Protein AF-C3YHT9-F1 (afdb_monomer)

Radius of gyration: 30.02 Å; Cα contacts (8 Å, |Δi|>4): 1165; chains: 1; bounding box: 89×62×83 Å

Foldseek 3Di:
DDLVQLLVCLLQQVLPSVLVCLQVVNDQCDADPVRDGSLRNPPNHDPLSNLLSVVRVVLVVLVVVLCVVFNFAFDFEFEEEEAWAAPLCSVLLVVLQQQDDDVSLVVLLVCLVVVVPDDDAFAQFKAWDWDQGVLAGTYTYIYGGRDLLNQLVVLLVLLAARYEYEYGGELPDDLVVRLVGSLLRLLQSLQSHLRSNGAHHYAYEHEPLVPQPDPVSNVVSLVSQLVSLVVCVVPPSHHYDNHYQYDYSSRSPDPSNSVVSNVNRVSNVVSSVVDDGHRPLLVQVLVVLVVLCVVPQQAQKDWLVRVVVSSCVSVVHDPPCSSSVVSSLVVVCSVVCWPWQDDVPITMIRSDPNCCRCLPNSQARPDPPRPANHFDADPQRKGWLVRQCVRRVRRYDSVVSVVVCVSVLQWDDPDPTIIHGLSRFDDDDDPVVQDAQAPLKAKWKKKKFFPDSSFAFRSNQVSSLLSCLQPPPVPQWDHWDGHNFKIWIDSPFKIWMWGADPSRGMIMIMIMGNNNDLVRSVVVVVVSVVSNSVSSCVSRVSHDIFMWFFDRVCVSVVPPDTDTHHPVQLLVCQQQLHFDQDPVPRHTHQSVSRDSQLLSHPALSVLCSVCVVVQLVQQQPCPQLLVQCVVVVLDDPVLSVVLVPDPHSSRSSVSNNVSQSSSHRVSSVSSLVSCVVVPVPSNVSSDDPPPDVVVVVVVVVPDDDDDDPDPPDPDD

Secondary structure (DSSP, 8-state):
--HHHHHHHHHTT-HHHHHHHHHTT--TT---TTS--GGG--SS--HHHHHHHHHHHHHHHHHHHHHHHH-EE----EEEEEB-STTSSHHHHHHHHH--SHHHHHHHHHTHHHHTTPPP-PPPSEEEEEEEPTTS-EEEEEEE--SGGGHHHHHHHHS-SSEEEEEEEETTS-HHHHHHHHHHHHHHHHHH---TTS--EEEEEEE-GGG--SHHHHHHHHHHHHHHHHHHHT-TTSEEEEEEEEE-TT-TT-HHHHHHHHHHHHHHHHHHHHSPPEEHHHHHHHHHHHHHHHH-SS--EEEHHHHHHHHHHHHT--TT-HHHHHHHHHHHHHTTSSEEE--SS--EEES-HHIIIIIIHHHHS--TT-SS------TTSEEEHHHHHHHHTTTS-HHHHHHHHHHTTS-EESSSSEEE-GGG--PPPPGGGG----TT-EEEEEEEEESSTT----TTHHHHHHHHHHHS-TTTSEEEEEETTEEEEE-SSEEEEEEE-TTSSEEEEEEEESS--HHHHHHHHHHHHHHHHHHHHHH-TT--EEEEEEPHHHHHTT-SS--EEEHHHHHHHHHHTPPEE-TTT--EE-GGGT-S-GGGSSSHHHHHHHTHHHHHHH-S--HHHHHHHHHTTSS-HHHHHHHHT-SSHHHHHHHHHHHHHHH-HHHHHHHHHHHHHH-HHHHHHT------TTHHHHHHTS--S-SSSSSSS---

Nearest PDB structures (foldseek):
  6k9f-assembly1_B  TM=9.352E-01  e=2.502E-02  Homo sapiens
  2nsn-assembly1_A-2  TM=8.988E-01  e=2.167E-02  Homo sapiens
  4ikm-assembly1_A  TM=3.933E-01  e=1.705E-02  Escherichia coli K-12
  4irl-assembly3_C  TM=4.223E-01  e=5.136E-02  Escherichia coli K-12
  2z0f-assembly1_A  TM=1.754E-01  e=4.666E-02  Thermus thermophilus HB8

Structure (mmCIF, N/CA/C/O backbone):
data_AF-C3YHT9-F1
#
_entry.id   AF-C3YHT9-F1
#
loop_
_atom_site.group_PDB
_atom_site.id
_atom_site.type_symbol
_atom_site.label_atom_id
_atom_site.label_alt_id
_atom_site.label_comp_id
_atom_site.label_asym_id
_atom_site.label_entity_id
_atom_site.label_seq_id
_atom_site.pdbx_PDB_ins_code
_atom_site.Cartn_x
_atom_site.Cartn_y
_atom_site.Cartn_z
_atom_site.occupancy
_atom_site.B_iso_or_equiv
_atom_site.auth_seq_id
_atom_site.auth_comp_id
_atom_site.auth_asym_id
_atom_site.auth_atom_id
_atom_site.pdbx_PDB_model_num
ATOM 1 N N . MET A 1 1 ? 0.127 -29.033 -1.236 1.00 73.44 1 MET A N 1
ATOM 2 C CA . MET A 1 1 ? 1.497 -28.808 -1.730 1.00 73.44 1 MET A CA 1
ATOM 3 C C . MET A 1 1 ? 2.397 -29.495 -0.733 1.00 73.44 1 MET A C 1
ATOM 5 O O . MET A 1 1 ? 2.126 -29.337 0.450 1.00 73.44 1 MET A O 1
ATOM 9 N N . ASP A 1 2 ? 3.330 -30.322 -1.187 1.00 82.69 2 ASP A N 1
ATOM 10 C CA . ASP A 1 2 ? 4.308 -30.936 -0.289 1.00 82.69 2 ASP A CA 1
ATOM 11 C C . ASP A 1 2 ? 5.548 -30.038 -0.129 1.00 82.69 2 ASP A C 1
ATOM 13 O O . ASP A 1 2 ? 5.710 -29.034 -0.831 1.00 82.69 2 ASP A O 1
ATOM 17 N N . ASP A 1 3 ? 6.404 -30.389 0.829 1.00 83.75 3 ASP A N 1
ATOM 18 C CA . ASP A 1 3 ? 7.632 -29.656 1.147 1.00 83.75 3 ASP A CA 1
ATOM 19 C C . ASP A 1 3 ? 8.587 -29.560 -0.055 1.00 83.75 3 ASP A C 1
ATOM 21 O O . ASP A 1 3 ? 9.248 -28.539 -0.259 1.00 83.75 3 ASP A O 1
ATOM 25 N N . TRP A 1 4 ? 8.635 -30.601 -0.892 1.00 83.25 4 TRP A N 1
ATOM 26 C CA . TRP A 1 4 ? 9.503 -30.660 -2.069 1.00 83.25 4 TRP A CA 1
ATOM 27 C C . TRP A 1 4 ? 9.063 -29.694 -3.169 1.00 83.25 4 TRP A C 1
ATOM 29 O O . TRP A 1 4 ? 9.900 -29.003 -3.757 1.00 83.25 4 TRP A O 1
ATOM 39 N N . ASP A 1 5 ? 7.762 -29.622 -3.442 1.00 85.88 5 ASP A N 1
ATOM 40 C CA . ASP A 1 5 ? 7.173 -28.675 -4.384 1.00 85.88 5 ASP A CA 1
ATOM 41 C C . ASP A 1 5 ? 7.386 -27.226 -3.928 1.00 85.88 5 ASP A C 1
ATOM 43 O O . ASP A 1 5 ? 7.674 -26.356 -4.755 1.00 85.88 5 ASP A O 1
ATOM 47 N N . PHE A 1 6 ? 7.291 -26.966 -2.620 1.00 86.56 6 PHE A N 1
ATOM 48 C CA . PHE A 1 6 ? 7.543 -25.647 -2.037 1.00 86.56 6 PHE A CA 1
ATOM 49 C C . PHE A 1 6 ? 9.014 -25.225 -2.168 1.00 86.56 6 PHE A C 1
ATOM 51 O O . PHE A 1 6 ? 9.304 -24.127 -2.646 1.00 86.56 6 PHE A O 1
ATOM 58 N N . LEU A 1 7 ? 9.952 -26.115 -1.829 1.00 84.50 7 LEU A N 1
ATOM 59 C CA . LEU A 1 7 ? 11.391 -25.870 -1.981 1.00 84.50 7 LEU A CA 1
ATOM 60 C C . LEU A 1 7 ? 11.784 -25.633 -3.446 1.00 84.50 7 LEU A C 1
ATOM 62 O O . LEU A 1 7 ? 12.588 -24.747 -3.745 1.00 84.50 7 LEU A O 1
ATOM 66 N N . ARG A 1 8 ? 11.192 -26.393 -4.376 1.00 83.81 8 ARG A N 1
ATOM 67 C CA . ARG A 1 8 ? 11.400 -26.197 -5.816 1.00 83.81 8 ARG A CA 1
ATOM 68 C C . ARG A 1 8 ? 10.873 -24.840 -6.275 1.00 83.81 8 ARG A C 1
ATOM 70 O O . ARG A 1 8 ? 11.579 -24.123 -6.971 1.00 83.81 8 ARG A O 1
ATOM 77 N N . ALA A 1 9 ? 9.671 -24.464 -5.841 1.00 83.50 9 ALA A N 1
ATOM 78 C CA . ALA A 1 9 ? 9.088 -23.164 -6.151 1.00 83.50 9 ALA A CA 1
ATOM 79 C C . ALA A 1 9 ? 9.943 -21.991 -5.654 1.00 83.50 9 ALA A C 1
ATOM 81 O O . ALA A 1 9 ? 10.114 -21.014 -6.382 1.00 83.50 9 ALA A O 1
ATOM 82 N N . ALA A 1 10 ? 10.507 -22.103 -4.447 1.00 81.88 10 ALA A N 1
ATOM 83 C CA . ALA A 1 10 ? 11.433 -21.114 -3.909 1.00 81.88 10 ALA A CA 1
ATOM 84 C C . ALA A 1 10 ? 12.683 -20.980 -4.790 1.00 81.88 10 ALA A C 1
ATOM 86 O O . ALA A 1 10 ? 13.033 -19.869 -5.183 1.00 81.88 10 ALA A O 1
ATOM 87 N N . ARG A 1 11 ? 13.296 -22.110 -5.174 1.00 76.88 11 ARG A N 1
ATOM 88 C CA . ARG A 1 11 ? 14.481 -22.145 -6.048 1.00 76.88 11 ARG A CA 1
ATOM 89 C C . ARG A 1 11 ? 14.203 -21.571 -7.443 1.00 76.88 11 ARG A C 1
ATOM 91 O O . ARG A 1 11 ? 15.047 -20.868 -7.987 1.00 76.88 11 ARG A O 1
ATOM 98 N N . ASP A 1 12 ? 13.027 -21.845 -8.000 1.00 73.94 12 ASP A N 1
ATOM 99 C CA . ASP A 1 12 ? 12.631 -21.393 -9.339 1.00 73.94 12 ASP A CA 1
ATOM 100 C C . ASP A 1 12 ? 12.168 -19.923 -9.373 1.00 73.94 12 ASP A C 1
ATOM 102 O O . ASP A 1 12 ? 11.894 -19.391 -10.451 1.00 73.94 12 ASP A O 1
ATOM 106 N N . GLY A 1 13 ? 12.044 -19.261 -8.214 1.00 72.56 13 GLY A N 1
ATOM 107 C CA . GLY A 1 13 ? 11.495 -17.908 -8.121 1.00 72.56 13 GLY A CA 1
ATOM 108 C C . GLY A 1 13 ? 9.987 -17.828 -8.382 1.00 72.56 13 GLY A C 1
ATOM 109 O O . GLY A 1 13 ? 9.480 -16.754 -8.696 1.00 72.56 13 GLY A O 1
ATOM 110 N N . ASP A 1 14 ? 9.246 -18.927 -8.227 1.00 77.81 14 ASP A N 1
ATOM 111 C CA . ASP A 1 14 ? 7.7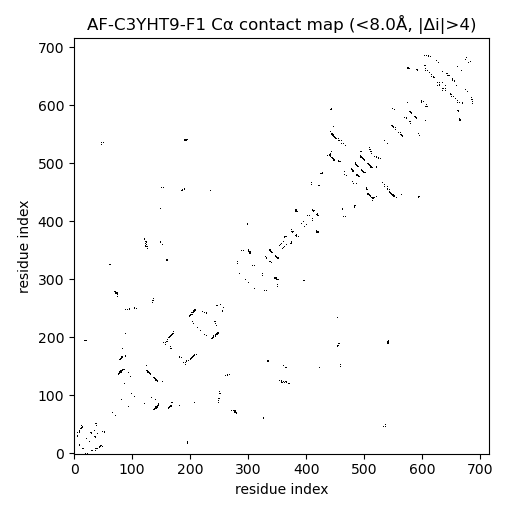90 -18.968 -8.412 1.00 77.81 14 ASP A CA 1
ATOM 112 C C . ASP A 1 14 ? 7.079 -18.455 -7.148 1.00 77.81 14 ASP A C 1
ATOM 114 O O . ASP A 1 14 ? 6.632 -19.231 -6.295 1.00 77.81 14 ASP A O 1
ATOM 118 N N . VAL A 1 15 ? 6.980 -17.123 -7.026 1.00 79.25 15 VAL A N 1
ATOM 119 C CA . VAL A 1 15 ? 6.375 -16.433 -5.866 1.00 79.25 15 VAL A CA 1
ATOM 120 C C . VAL A 1 15 ? 4.971 -16.949 -5.544 1.00 79.25 15 VAL A C 1
ATOM 122 O O . VAL A 1 15 ? 4.580 -17.033 -4.382 1.00 79.25 15 VAL A O 1
ATOM 125 N N . GLU A 1 16 ? 4.207 -17.357 -6.558 1.00 78.38 16 GLU A N 1
ATOM 126 C CA . GLU A 1 16 ? 2.823 -17.795 -6.396 1.00 78.38 16 GLU A CA 1
ATOM 127 C C . GLU A 1 16 ? 2.715 -19.228 -5.882 1.00 78.38 16 GLU A C 1
ATOM 129 O O . GLU A 1 16 ? 1.812 -19.546 -5.104 1.00 78.38 16 GLU A O 1
ATOM 134 N N . LYS A 1 17 ? 3.607 -20.129 -6.302 1.00 83.94 17 LYS A N 1
ATOM 135 C CA . LYS A 1 17 ? 3.696 -21.445 -5.659 1.00 83.94 17 LYS A CA 1
ATOM 136 C C . LYS A 1 17 ? 4.201 -21.322 -4.226 1.00 83.94 17 LYS A C 1
ATOM 138 O O . LYS A 1 17 ? 3.608 -21.951 -3.358 1.00 83.94 17 LYS A O 1
ATOM 143 N N . VAL A 1 18 ? 5.202 -20.478 -3.967 1.00 84.25 18 VAL A N 1
ATOM 144 C CA . VAL A 1 18 ? 5.687 -20.220 -2.601 1.00 84.25 18 VAL A CA 1
ATOM 145 C C . VAL A 1 18 ? 4.547 -19.711 -1.717 1.00 84.25 18 VAL A C 1
ATOM 147 O O . VAL A 1 18 ? 4.235 -20.325 -0.700 1.00 84.25 18 VAL A O 1
ATOM 150 N N . ARG A 1 19 ? 3.829 -18.668 -2.145 1.00 81.25 19 ARG A N 1
ATOM 151 C CA . ARG A 1 19 ? 2.675 -18.135 -1.406 1.00 81.25 19 ARG A CA 1
ATOM 152 C C . ARG A 1 19 ? 1.609 -19.206 -1.140 1.00 81.25 19 ARG A C 1
ATOM 154 O O . ARG A 1 19 ? 1.125 -19.302 -0.019 1.00 81.25 19 ARG A O 1
ATOM 161 N N . ARG A 1 20 ? 1.290 -20.060 -2.122 1.00 83.31 20 ARG A N 1
ATOM 162 C CA . ARG A 1 20 ? 0.344 -21.182 -1.940 1.00 83.31 20 ARG A CA 1
ATOM 163 C C . ARG A 1 20 ? 0.826 -22.240 -0.947 1.00 83.31 20 ARG A C 1
ATOM 165 O O . ARG A 1 20 ? -0.008 -22.850 -0.286 1.00 83.31 20 ARG A O 1
ATOM 172 N N . GLY A 1 21 ? 2.132 -22.489 -0.866 1.00 83.69 21 GLY A N 1
ATOM 173 C CA . GLY A 1 21 ? 2.716 -23.373 0.145 1.00 83.69 21 GLY A CA 1
ATOM 174 C C . GLY A 1 21 ? 2.529 -22.807 1.549 1.00 83.69 21 GLY A C 1
ATOM 175 O O . GLY A 1 21 ? 2.004 -23.498 2.418 1.00 83.69 21 GLY A O 1
ATOM 176 N N . LEU A 1 22 ? 2.840 -21.520 1.731 1.00 83.94 22 LEU A N 1
ATOM 177 C CA . LEU A 1 22 ? 2.614 -20.809 2.994 1.00 83.94 22 LEU A CA 1
ATOM 178 C C . LEU A 1 22 ? 1.121 -20.793 3.374 1.00 83.94 22 LEU A C 1
ATOM 180 O O . LEU A 1 22 ? 0.765 -21.160 4.488 1.00 83.94 22 LEU A O 1
ATOM 184 N N . GLU A 1 23 ? 0.225 -20.478 2.430 1.00 78.88 23 GLU A N 1
ATOM 185 C CA . GLU A 1 23 ? -1.240 -20.555 2.609 1.00 78.88 23 GLU A CA 1
ATOM 186 C C . GLU A 1 23 ? -1.728 -21.959 3.016 1.00 78.88 23 GLU A C 1
ATOM 188 O O . GLU A 1 23 ? -2.762 -22.095 3.671 1.00 78.88 23 GLU A O 1
ATOM 193 N N . ALA A 1 24 ? -1.015 -23.010 2.600 1.00 81.31 24 ALA A N 1
ATOM 194 C CA . ALA A 1 24 ? -1.310 -24.396 2.951 1.00 81.31 24 ALA A CA 1
ATOM 195 C C . ALA A 1 24 ? -0.684 -24.832 4.290 1.00 81.31 24 ALA A C 1
ATOM 197 O O . ALA A 1 24 ? -0.899 -25.971 4.704 1.00 81.31 24 ALA A O 1
ATOM 198 N N . GLY A 1 25 ? 0.056 -23.944 4.963 1.00 79.12 25 GLY A N 1
ATOM 199 C CA . GLY A 1 25 ? 0.691 -24.194 6.256 1.00 79.12 25 GLY A CA 1
ATOM 200 C C . GLY A 1 25 ? 2.067 -24.858 6.180 1.00 79.12 25 GLY A C 1
ATOM 201 O O . GLY A 1 25 ? 2.498 -25.438 7.172 1.00 79.12 25 GLY A O 1
ATOM 202 N N . VAL A 1 26 ? 2.748 -24.809 5.029 1.00 83.56 26 VAL A N 1
ATOM 203 C CA . VAL A 1 26 ? 4.143 -25.270 4.921 1.00 83.56 26 VAL A CA 1
ATOM 204 C C . VAL A 1 26 ? 5.045 -24.342 5.741 1.00 83.56 26 VAL A C 1
ATOM 206 O O . VAL A 1 26 ? 4.959 -23.121 5.605 1.00 83.56 26 VAL A O 1
ATOM 209 N N . ASP A 1 27 ? 5.911 -24.913 6.582 1.00 82.88 27 ASP A N 1
ATOM 210 C CA . ASP A 1 27 ? 6.867 -24.145 7.387 1.00 82.88 27 ASP A CA 1
ATOM 211 C C . ASP A 1 27 ? 7.910 -23.480 6.474 1.00 82.88 27 ASP A C 1
ATOM 213 O O . ASP A 1 27 ? 8.587 -24.131 5.676 1.00 82.88 27 ASP A O 1
ATOM 217 N N . VAL A 1 28 ? 8.080 -22.162 6.600 1.00 84.38 28 VAL A N 1
ATOM 218 C CA . VAL A 1 28 ? 9.085 -21.412 5.828 1.00 84.38 28 VAL A CA 1
ATOM 219 C C . VAL A 1 28 ? 10.518 -21.852 6.172 1.00 84.38 28 VAL A C 1
ATOM 221 O O . VAL A 1 28 ? 11.445 -21.626 5.394 1.00 84.38 28 VAL A O 1
ATOM 224 N N . ASN A 1 29 ? 10.705 -22.525 7.313 1.00 85.38 29 ASN A N 1
ATOM 225 C CA . ASN A 1 29 ? 11.975 -23.099 7.750 1.00 85.38 29 ASN A CA 1
ATOM 226 C C . ASN A 1 29 ? 12.179 -24.566 7.338 1.00 85.38 29 ASN A C 1
ATOM 228 O O . ASN A 1 29 ? 13.193 -25.155 7.730 1.00 85.38 29 ASN A O 1
ATOM 232 N N . THR A 1 30 ? 11.272 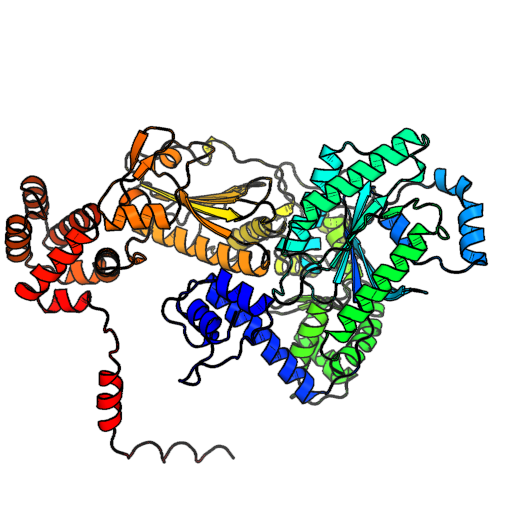-25.153 6.547 1.00 84.75 30 THR A N 1
ATOM 233 C CA . THR A 1 30 ? 11.450 -26.488 5.959 1.00 84.75 30 THR A CA 1
ATOM 234 C C . THR A 1 30 ? 12.787 -26.572 5.224 1.00 84.75 30 THR A C 1
ATOM 236 O O . THR A 1 30 ? 13.183 -25.646 4.516 1.00 84.75 30 THR A O 1
ATOM 239 N N . LYS A 1 31 ? 13.511 -27.681 5.400 1.00 85.75 31 LYS A N 1
ATOM 240 C CA . LYS A 1 31 ? 14.862 -27.856 4.855 1.00 85.75 31 LYS A CA 1
ATOM 241 C C . LYS A 1 31 ? 14.906 -28.915 3.767 1.00 85.75 31 LYS A C 1
ATOM 243 O O . LYS A 1 31 ? 14.231 -29.936 3.865 1.00 85.75 31 LYS A O 1
ATOM 248 N N . ASP A 1 32 ? 15.744 -28.684 2.761 1.00 82.88 32 ASP A N 1
ATOM 249 C CA . ASP A 1 32 ? 16.055 -29.684 1.743 1.00 82.88 32 ASP A CA 1
ATOM 250 C C . ASP A 1 32 ? 17.028 -30.763 2.262 1.00 82.88 32 ASP A C 1
ATOM 252 O O . ASP A 1 32 ? 17.523 -30.719 3.394 1.00 82.88 32 ASP A O 1
ATOM 256 N N . SER A 1 33 ? 17.343 -31.740 1.407 1.00 81.94 33 SER A N 1
ATOM 257 C CA . SER A 1 33 ? 18.303 -32.813 1.708 1.00 81.94 33 SER A CA 1
ATOM 258 C C . SER A 1 33 ? 19.725 -32.317 2.008 1.00 81.94 33 SER A C 1
ATOM 260 O O . SER A 1 33 ? 20.522 -33.063 2.568 1.00 81.94 33 SER A O 1
ATOM 262 N N . ASN A 1 34 ? 20.048 -31.068 1.660 1.00 79.62 34 ASN A N 1
ATOM 263 C CA . ASN A 1 34 ? 21.324 -30.410 1.935 1.00 79.62 34 ASN A CA 1
ATOM 264 C C . ASN A 1 34 ? 21.248 -29.466 3.146 1.00 79.62 34 ASN A C 1
ATOM 266 O O . ASN A 1 34 ? 22.164 -28.667 3.352 1.00 79.62 34 ASN A O 1
ATOM 270 N N . ASN A 1 35 ? 20.180 -29.552 3.949 1.00 82.38 35 ASN A N 1
ATOM 271 C CA . ASN A 1 35 ? 19.945 -28.725 5.132 1.00 82.38 35 ASN A CA 1
ATOM 272 C C . ASN A 1 35 ? 19.819 -27.217 4.809 1.00 82.38 35 ASN A C 1
ATOM 274 O O . ASN A 1 35 ? 20.074 -26.386 5.682 1.00 82.38 35 ASN A O 1
ATOM 278 N N . LYS A 1 36 ? 19.417 -26.858 3.579 1.00 81.19 36 LYS A N 1
ATOM 279 C CA . LYS A 1 36 ? 19.147 -25.473 3.157 1.00 81.19 36 LYS A CA 1
ATOM 280 C C . LYS A 1 36 ? 17.659 -25.147 3.259 1.00 81.19 36 LYS A C 1
ATOM 282 O O . LYS A 1 36 ? 16.823 -25.961 2.868 1.00 81.19 36 LYS A O 1
ATOM 287 N N . ARG A 1 37 ? 17.329 -23.950 3.752 1.00 85.75 37 ARG A N 1
ATOM 288 C CA . ARG A 1 37 ? 15.957 -23.413 3.772 1.00 85.75 37 ARG A CA 1
ATOM 289 C C . ARG A 1 37 ? 15.638 -22.688 2.459 1.00 85.75 37 ARG A C 1
ATOM 291 O O . ARG A 1 37 ? 16.567 -22.280 1.760 1.00 85.75 37 ARG A O 1
ATOM 298 N N . PRO A 1 38 ? 14.353 -22.428 2.162 1.00 81.50 38 PRO A N 1
ATOM 299 C CA . PRO A 1 38 ? 13.929 -21.584 1.047 1.00 81.50 38 PRO A CA 1
ATOM 300 C C . PRO A 1 38 ? 14.666 -20.243 0.951 1.00 81.50 38 PRO A C 1
ATOM 302 O O . PRO A 1 38 ? 15.026 -19.821 -0.140 1.00 81.50 38 PRO A O 1
ATOM 305 N N . VAL A 1 39 ? 14.933 -19.584 2.083 1.00 81.94 39 VAL A N 1
ATOM 306 C CA . VAL A 1 39 ? 15.654 -18.299 2.110 1.00 81.94 39 VAL A CA 1
ATOM 307 C C . VAL A 1 39 ? 17.150 -18.436 1.775 1.00 81.94 39 VAL A C 1
ATOM 309 O O . VAL A 1 39 ? 17.777 -17.476 1.342 1.00 81.94 39 VAL A O 1
ATOM 312 N N . ASP A 1 40 ? 17.732 -19.633 1.921 1.00 78.25 40 ASP A N 1
ATOM 313 C CA . ASP A 1 40 ? 19.169 -19.877 1.733 1.00 78.25 40 ASP A CA 1
ATOM 314 C C . ASP A 1 40 ? 19.531 -20.230 0.265 1.00 78.25 40 ASP A C 1
ATOM 316 O O . ASP A 1 40 ? 20.709 -20.294 -0.102 1.00 78.25 40 ASP A O 1
ATOM 320 N N . VAL A 1 41 ? 18.542 -20.477 -0.606 1.00 67.00 41 VAL A N 1
ATOM 321 C CA . VAL A 1 41 ? 18.727 -20.770 -2.044 1.00 67.00 41 VAL A CA 1
ATOM 322 C C . VAL A 1 41 ? 18.617 -19.489 -2.885 1.00 67.00 41 VAL A C 1
ATOM 324 O O . VAL A 1 41 ? 17.696 -19.320 -3.669 1.00 67.00 41 VAL A O 1
ATOM 327 N N . GLY A 1 42 ? 19.571 -18.566 -2.710 1.00 50.34 42 GLY A N 1
ATOM 328 C CA . GLY A 1 42 ? 19.513 -17.186 -3.231 1.00 50.34 42 GLY A CA 1
ATOM 329 C C . GLY A 1 42 ? 20.037 -16.911 -4.653 1.00 50.34 42 GLY A C 1
ATOM 330 O O . GLY A 1 42 ? 20.155 -15.749 -5.027 1.00 50.34 42 GLY A O 1
ATOM 331 N N . TRP A 1 43 ? 20.369 -17.918 -5.468 1.00 44.34 43 TRP A N 1
ATOM 332 C CA . TRP A 1 43 ? 20.912 -17.684 -6.819 1.00 44.34 43 TRP A CA 1
ATOM 333 C C . TRP A 1 43 ? 19.838 -17.913 -7.891 1.00 44.34 43 TRP A C 1
ATOM 335 O O . TRP A 1 43 ? 19.557 -19.052 -8.251 1.00 44.34 43 TRP A O 1
ATOM 345 N N . GLY A 1 44 ? 19.241 -16.824 -8.394 1.00 51.28 44 GLY A N 1
ATOM 346 C CA . GLY A 1 44 ? 18.280 -16.837 -9.514 1.00 51.28 44 GLY A CA 1
ATOM 347 C C . GLY A 1 44 ? 16.808 -16.609 -9.144 1.00 51.28 44 GLY A C 1
ATOM 348 O O . GLY A 1 44 ? 15.941 -16.686 -10.013 1.00 51.28 44 GLY A O 1
ATOM 349 N N . VAL A 1 45 ? 16.522 -16.315 -7.875 1.00 57.25 45 VAL A N 1
ATOM 350 C CA . VAL A 1 45 ? 15.166 -16.095 -7.356 1.00 57.25 45 VAL A CA 1
ATOM 351 C C . VAL A 1 45 ? 14.651 -14.713 -7.778 1.00 57.25 45 VAL A C 1
ATOM 353 O O . VAL A 1 45 ? 15.368 -13.717 -7.696 1.00 57.25 45 VAL A O 1
ATOM 356 N N . GLY A 1 46 ? 13.395 -14.634 -8.227 1.00 64.25 46 GLY A N 1
ATOM 357 C CA . GLY A 1 46 ? 12.730 -13.351 -8.455 1.00 64.25 46 GLY A CA 1
ATOM 358 C C . GLY A 1 46 ? 12.678 -12.538 -7.158 1.00 64.25 46 GLY A C 1
ATOM 359 O O . GLY A 1 46 ? 12.337 -13.081 -6.108 1.00 64.25 46 GLY A O 1
ATOM 360 N N . ARG A 1 47 ? 13.007 -11.241 -7.225 1.00 69.62 47 ARG A N 1
ATOM 361 C CA . ARG A 1 47 ? 13.142 -10.356 -6.051 1.00 69.62 47 ARG A CA 1
ATOM 362 C C . ARG A 1 47 ? 11.945 -10.424 -5.091 1.00 69.62 47 ARG A C 1
ATOM 364 O O . ARG A 1 47 ? 12.131 -10.416 -3.879 1.00 69.62 47 ARG A O 1
ATOM 371 N N . ASP A 1 48 ? 10.740 -10.571 -5.630 1.00 68.94 48 ASP A N 1
ATOM 372 C CA . ASP A 1 48 ? 9.500 -10.681 -4.855 1.00 68.94 48 ASP A CA 1
ATOM 373 C C . ASP A 1 48 ? 9.432 -11.967 -4.017 1.00 68.94 48 ASP A C 1
ATOM 375 O O . ASP A 1 48 ? 9.026 -11.934 -2.855 1.00 68.94 48 ASP A O 1
ATOM 379 N N . THR A 1 49 ? 9.860 -13.105 -4.575 1.00 74.25 49 THR A N 1
ATOM 380 C CA . THR A 1 49 ? 9.913 -14.386 -3.851 1.00 74.25 49 THR A CA 1
ATOM 381 C C . THR A 1 49 ? 10.914 -14.321 -2.708 1.00 74.25 49 THR A C 1
ATOM 383 O O . THR A 1 49 ? 10.621 -14.799 -1.613 1.00 74.25 49 THR A O 1
ATOM 386 N N . GLN A 1 50 ? 12.075 -13.705 -2.944 1.00 78.56 50 GLN A N 1
ATOM 387 C CA . GLN A 1 50 ? 13.093 -13.520 -1.915 1.00 78.56 50 GLN A CA 1
ATOM 388 C C . GLN A 1 50 ? 12.559 -12.657 -0.764 1.00 78.56 50 GLN A C 1
ATOM 390 O O . GLN A 1 50 ? 12.593 -13.096 0.383 1.00 78.56 50 GLN A O 1
ATOM 395 N N . LEU A 1 51 ? 11.988 -11.486 -1.068 1.00 77.31 51 LEU A N 1
ATOM 396 C CA . LEU A 1 51 ? 11.423 -10.587 -0.056 1.00 77.31 51 LEU A CA 1
ATOM 397 C C . LEU A 1 51 ? 10.306 -11.254 0.761 1.00 77.31 51 LEU A C 1
ATOM 399 O O . LEU A 1 51 ? 10.243 -11.072 1.981 1.00 77.31 51 LEU A O 1
ATOM 403 N N . LEU A 1 52 ? 9.442 -12.049 0.117 1.00 78.31 52 LEU A N 1
ATOM 404 C CA . LEU A 1 52 ? 8.400 -12.824 0.795 1.00 78.31 52 LEU A CA 1
ATOM 405 C C . LEU A 1 52 ? 9.000 -13.834 1.781 1.00 78.31 52 LEU A C 1
ATOM 407 O O . LEU A 1 52 ? 8.627 -13.837 2.954 1.00 78.31 52 LEU A O 1
ATOM 411 N N . LEU A 1 53 ? 9.949 -14.658 1.328 1.00 81.25 53 LEU A N 1
ATOM 412 C CA . LEU A 1 53 ? 10.586 -15.679 2.164 1.00 81.25 53 LEU A CA 1
ATOM 413 C C . LEU A 1 53 ? 11.374 -15.063 3.325 1.00 81.25 53 LEU A C 1
ATOM 415 O O . LEU A 1 53 ? 11.257 -15.536 4.454 1.00 81.25 53 LEU A O 1
ATOM 419 N N . GLU A 1 54 ? 12.135 -13.995 3.077 1.00 83.38 54 GLU A N 1
ATOM 420 C CA . GLU A 1 54 ? 12.880 -13.265 4.110 1.00 83.38 54 GLU A CA 1
ATOM 421 C C . GLU A 1 54 ? 11.944 -12.693 5.179 1.00 83.38 54 GLU A C 1
ATOM 423 O O . GLU A 1 54 ? 12.209 -12.822 6.376 1.00 83.38 54 GLU A O 1
ATOM 428 N N . THR A 1 55 ? 10.824 -12.100 4.755 1.00 81.25 55 THR A N 1
ATOM 429 C CA . THR A 1 55 ? 9.847 -11.487 5.663 1.00 81.25 55 THR A CA 1
ATOM 430 C C . THR A 1 55 ? 9.208 -12.526 6.579 1.00 81.25 55 THR A C 1
ATOM 432 O O . THR A 1 55 ? 9.194 -12.337 7.797 1.00 81.25 55 THR A O 1
ATOM 435 N N . GLU A 1 56 ? 8.706 -13.624 6.014 1.00 80.56 56 GLU A N 1
ATOM 436 C CA . GLU A 1 56 ? 8.025 -14.666 6.787 1.00 80.56 56 GLU A CA 1
ATOM 437 C C . GLU A 1 56 ? 9.001 -15.438 7.686 1.00 80.56 56 GLU A C 1
ATOM 439 O O . GLU A 1 56 ? 8.718 -15.645 8.868 1.00 80.56 56 GLU A O 1
ATOM 444 N N . THR A 1 57 ? 10.206 -15.748 7.187 1.00 83.44 57 THR A N 1
ATOM 445 C CA . THR A 1 57 ? 11.272 -16.358 8.004 1.00 83.44 57 THR A CA 1
ATOM 446 C C . THR A 1 57 ? 11.622 -15.479 9.203 1.00 83.44 57 THR A C 1
ATOM 448 O O . THR A 1 57 ? 11.716 -15.972 10.330 1.00 83.44 57 THR A O 1
ATOM 451 N N . ARG A 1 58 ? 11.788 -14.167 8.981 1.00 85.44 58 ARG A N 1
ATOM 452 C CA . ARG A 1 58 ? 12.110 -13.212 10.045 1.00 85.44 58 ARG A CA 1
ATOM 453 C C . ARG A 1 58 ? 11.005 -13.150 11.097 1.00 85.44 58 ARG A C 1
ATOM 455 O O . ARG A 1 58 ? 11.317 -13.283 12.275 1.00 85.44 58 ARG A O 1
ATOM 462 N N . LYS A 1 59 ? 9.736 -12.996 10.696 1.00 82.50 59 LYS A N 1
ATOM 463 C CA . LYS A 1 59 ? 8.597 -12.916 11.633 1.00 82.50 59 LYS A CA 1
ATOM 464 C C . LYS A 1 59 ? 8.526 -14.138 12.554 1.00 82.50 59 LYS A C 1
ATOM 466 O O . LYS A 1 59 ? 8.387 -13.986 13.766 1.00 82.50 59 LYS A O 1
ATOM 471 N N . GLN A 1 60 ? 8.654 -15.345 11.997 1.00 82.31 60 GLN A N 1
ATOM 472 C CA . GLN A 1 60 ? 8.598 -16.582 12.781 1.00 82.31 60 GLN A CA 1
ATOM 473 C C . GLN A 1 60 ? 9.783 -16.702 13.752 1.00 82.31 60 GLN A C 1
ATOM 475 O O . GLN A 1 60 ? 9.593 -17.111 14.902 1.00 82.31 60 GLN A O 1
ATOM 480 N N . ALA A 1 61 ? 10.989 -16.317 13.321 1.00 85.94 61 ALA A N 1
ATOM 481 C CA . ALA A 1 61 ? 12.178 -16.313 14.172 1.00 85.94 61 ALA A CA 1
ATOM 482 C C . ALA A 1 61 ? 12.061 -15.296 15.321 1.00 85.94 61 ALA A C 1
ATOM 484 O O . ALA A 1 61 ? 12.250 -15.665 16.477 1.00 85.94 61 ALA A O 1
ATOM 485 N N . GLU A 1 62 ? 11.680 -14.052 15.018 1.00 88.69 62 GLU A N 1
ATOM 486 C CA . GLU A 1 62 ? 11.504 -12.964 15.991 1.00 88.69 62 GLU A CA 1
ATOM 487 C C . GLU A 1 62 ? 10.453 -13.308 17.054 1.00 88.69 62 GLU A C 1
ATOM 489 O O . GLU A 1 62 ? 10.675 -13.115 18.251 1.00 88.69 62 GLU A O 1
ATOM 494 N N . TYR A 1 63 ? 9.323 -13.879 16.631 1.00 85.81 63 TYR A N 1
ATOM 495 C CA . TYR A 1 63 ? 8.282 -14.334 17.546 1.00 85.81 63 TYR A CA 1
ATOM 496 C C . TYR A 1 63 ? 8.769 -15.475 18.457 1.00 85.81 63 TYR A C 1
ATOM 498 O O . TYR A 1 63 ? 8.553 -15.443 19.672 1.00 85.81 63 TYR A O 1
ATOM 506 N N . SER A 1 64 ? 9.453 -16.472 17.887 1.00 86.56 64 SER A N 1
ATOM 507 C CA . SER A 1 64 ? 9.971 -17.624 18.638 1.00 86.56 64 SER A CA 1
ATOM 508 C C . SER A 1 64 ? 11.038 -17.210 19.655 1.00 86.56 64 SER A C 1
ATOM 510 O O . SER A 1 64 ? 11.019 -17.668 20.799 1.00 86.56 64 SER A O 1
ATOM 512 N N . GLU A 1 65 ? 11.933 -16.298 19.268 1.00 89.25 65 GLU A N 1
ATOM 513 C CA . GLU A 1 65 ? 12.939 -15.693 20.144 1.00 89.25 65 GLU A CA 1
ATOM 514 C C . GLU A 1 65 ? 12.267 -14.990 21.332 1.00 89.25 65 GLU A C 1
ATOM 516 O O . GLU A 1 65 ? 12.585 -15.281 22.489 1.00 89.25 65 GLU A O 1
ATOM 521 N N . LEU A 1 66 ? 11.270 -14.139 21.063 1.00 88.69 66 LEU A N 1
ATOM 522 C CA . LEU A 1 66 ? 10.554 -13.388 22.092 1.00 88.69 66 LEU A CA 1
ATOM 523 C C . LEU A 1 66 ? 9.854 -14.314 23.096 1.00 88.69 66 LEU A C 1
ATOM 525 O O . LEU A 1 66 ? 10.022 -14.152 24.305 1.00 88.69 66 LEU A O 1
ATOM 529 N N . VAL A 1 67 ? 9.106 -15.310 22.610 1.00 87.69 67 VAL A N 1
ATOM 530 C CA . VAL A 1 67 ? 8.386 -16.263 23.469 1.00 87.69 67 VAL A CA 1
ATOM 531 C C . VAL A 1 67 ? 9.346 -17.127 24.281 1.00 87.69 67 VAL A C 1
ATOM 533 O O . VAL A 1 67 ? 9.123 -17.307 25.476 1.00 87.69 67 VAL A O 1
ATOM 536 N N . SER A 1 68 ? 10.422 -17.634 23.675 1.00 87.81 68 SER A N 1
ATOM 537 C CA . SER A 1 68 ? 11.412 -18.448 24.397 1.00 87.81 68 SER A CA 1
ATOM 538 C C . SER A 1 68 ? 12.107 -17.669 25.519 1.00 87.81 68 SER A C 1
ATOM 540 O O . SER A 1 68 ? 12.408 -18.240 26.565 1.00 87.81 68 SER A O 1
ATOM 542 N N . SER A 1 69 ? 12.288 -16.357 25.337 1.00 86.94 69 SER A N 1
ATOM 543 C CA . SER A 1 69 ? 12.986 -15.497 26.295 1.00 86.94 69 SER A CA 1
ATOM 544 C C . SER A 1 69 ? 12.111 -15.060 27.473 1.00 86.94 69 SER A C 1
ATOM 546 O O . SER A 1 69 ? 12.596 -14.963 28.597 1.00 86.94 69 SER A O 1
ATOM 548 N N . VAL A 1 70 ? 10.822 -14.774 27.244 1.00 88.06 70 VAL A N 1
ATOM 549 C CA . VAL A 1 70 ? 9.941 -14.170 28.271 1.00 88.06 70 VAL A CA 1
ATOM 550 C C . VAL A 1 70 ? 8.746 -15.036 28.671 1.00 88.06 70 VAL A C 1
ATOM 552 O O . VAL A 1 70 ? 7.996 -14.678 29.585 1.00 88.06 70 VAL A O 1
ATOM 555 N N . GLY A 1 71 ? 8.552 -16.168 27.997 1.00 88.00 71 GLY A N 1
ATOM 556 C CA . GLY A 1 71 ? 7.348 -16.979 28.089 1.00 88.00 71 GLY A CA 1
ATOM 557 C C . GLY A 1 71 ? 6.117 -16.288 27.498 1.00 88.00 71 GLY A C 1
ATOM 558 O O . GLY A 1 71 ? 6.149 -15.146 27.028 1.00 88.00 71 GLY A O 1
ATOM 559 N N . SER A 1 72 ? 4.991 -16.989 27.558 1.00 87.94 72 SER A N 1
ATOM 560 C CA . SER A 1 72 ? 3.744 -16.554 26.937 1.00 87.94 72 SER A CA 1
ATOM 561 C C . SER A 1 72 ? 2.512 -16.877 27.789 1.00 87.94 72 SER A C 1
ATOM 563 O O . SER A 1 72 ? 2.591 -17.644 28.750 1.00 87.94 72 SER A O 1
ATOM 565 N N . GLU A 1 73 ? 1.394 -16.226 27.470 1.00 86.38 73 GLU A N 1
ATOM 566 C CA . GLU A 1 73 ? 0.085 -16.332 28.124 1.00 86.38 73 GLU A CA 1
ATOM 567 C C . GLU A 1 73 ? -1.045 -16.356 27.086 1.00 86.38 73 GLU A C 1
ATOM 569 O O . GLU A 1 73 ? -0.858 -16.006 25.921 1.00 86.38 73 GLU A O 1
ATOM 574 N N . GLU A 1 74 ? -2.244 -16.780 27.480 1.00 80.38 74 GLU A N 1
ATOM 575 C CA . GLU A 1 74 ? -3.373 -16.855 26.551 1.00 80.38 74 GLU A CA 1
ATOM 576 C C . GLU A 1 74 ? -3.826 -15.466 26.076 1.00 80.38 74 GLU A C 1
ATOM 578 O O . GLU A 1 74 ? -4.141 -14.567 26.859 1.00 80.38 74 GLU A O 1
ATOM 583 N N . GLY A 1 75 ? -3.890 -15.297 24.753 1.00 75.69 75 GLY A N 1
ATOM 584 C CA . GLY A 1 75 ? -4.455 -14.102 24.141 1.00 75.69 75 GLY A CA 1
ATOM 585 C C . GLY A 1 75 ? -5.970 -14.056 24.301 1.00 75.69 75 GLY A C 1
ATOM 586 O O . GLY A 1 75 ? -6.651 -15.062 24.141 1.00 75.69 75 GLY A O 1
ATOM 587 N N . THR A 1 76 ? -6.514 -12.870 24.583 1.00 76.00 76 THR A N 1
ATOM 588 C CA . THR A 1 76 ? -7.961 -12.697 24.827 1.00 76.00 76 THR A CA 1
ATOM 589 C C . THR A 1 76 ? -8.647 -11.723 23.875 1.00 76.00 76 THR A C 1
ATOM 591 O O . THR A 1 76 ? -9.876 -11.655 23.865 1.00 76.00 76 THR A O 1
ATOM 594 N N . THR A 1 77 ? -7.888 -10.964 23.081 1.00 81.56 77 THR A N 1
ATOM 595 C CA . THR A 1 77 ? -8.414 -9.871 22.253 1.00 81.56 77 THR A CA 1
ATOM 596 C C . THR A 1 77 ? -8.302 -10.200 20.768 1.00 81.56 77 THR A C 1
ATOM 598 O O . THR A 1 77 ? -7.277 -10.694 20.308 1.00 81.56 77 THR A O 1
ATOM 601 N N . VAL A 1 78 ? -9.360 -9.878 20.024 1.00 87.75 78 VAL A N 1
ATOM 602 C CA . VAL A 1 78 ? -9.439 -9.957 18.558 1.00 87.75 78 VAL A CA 1
ATOM 603 C C . VAL A 1 78 ? -9.834 -8.588 18.013 1.00 87.75 78 VAL A C 1
ATOM 605 O O . VAL A 1 78 ? -10.621 -7.867 18.643 1.00 87.75 78 VAL A O 1
ATOM 608 N N . LYS A 1 79 ? -9.302 -8.215 16.848 1.00 89.69 79 LYS A N 1
ATOM 609 C CA . LYS A 1 79 ? -9.625 -6.937 16.204 1.00 89.69 79 LYS A CA 1
ATOM 610 C C . LYS A 1 79 ? -10.880 -7.065 15.347 1.00 89.69 79 LYS A C 1
ATOM 612 O O . LYS A 1 79 ? -11.062 -8.038 14.619 1.00 89.69 79 LYS A O 1
ATOM 617 N N . LEU A 1 80 ? -11.752 -6.065 15.420 1.00 92.25 80 LEU A N 1
ATOM 618 C CA . LEU A 1 80 ? -12.947 -5.958 14.588 1.00 92.25 80 LEU A CA 1
ATOM 619 C C . LEU A 1 80 ? -12.913 -4.637 13.816 1.00 92.25 80 LEU A C 1
ATOM 621 O O . LEU A 1 80 ? -13.097 -3.571 14.410 1.00 92.25 80 LEU A O 1
ATOM 625 N N . PHE A 1 81 ? -12.723 -4.719 12.500 1.00 93.19 81 PHE A N 1
ATOM 626 C CA . PHE A 1 81 ? -12.657 -3.563 11.605 1.00 93.19 81 PHE A CA 1
ATOM 627 C C . PHE A 1 81 ? -13.980 -3.364 10.879 1.00 93.19 81 PHE A C 1
ATOM 629 O O . PHE A 1 81 ? -14.353 -4.148 10.011 1.00 93.19 81 PHE A O 1
ATOM 636 N N . LEU A 1 82 ? -14.702 -2.300 11.228 1.00 93.69 82 LEU A N 1
ATOM 637 C CA . LEU A 1 82 ? -15.916 -1.922 10.515 1.00 93.69 82 LEU A CA 1
ATOM 638 C C . LEU A 1 82 ? -15.533 -1.181 9.232 1.00 93.69 82 LEU A C 1
ATOM 640 O O . LEU A 1 82 ? -15.166 -0.005 9.268 1.00 93.69 82 LEU A O 1
ATOM 644 N N . CYS A 1 83 ? -15.653 -1.878 8.106 1.00 94.62 83 CYS A N 1
ATOM 645 C CA . CYS A 1 83 ? -15.299 -1.405 6.770 1.00 94.62 83 CYS A CA 1
ATOM 646 C C . CYS A 1 83 ? -16.558 -1.007 5.987 1.00 94.62 83 CYS A C 1
ATOM 648 O O . CYS A 1 83 ? -17.632 -1.563 6.207 1.00 94.62 83 CYS A O 1
ATOM 650 N N . GLY A 1 84 ? -16.451 -0.033 5.084 1.00 92.81 84 GLY A N 1
ATOM 651 C CA . GLY A 1 84 ? -17.574 0.445 4.268 1.00 92.81 84 GLY A CA 1
ATOM 652 C C . GLY A 1 84 ? -17.502 1.944 3.982 1.00 92.81 84 GLY A C 1
ATOM 653 O O . GLY A 1 84 ? -16.828 2.689 4.700 1.00 92.81 84 GLY A O 1
ATOM 654 N N . ASP A 1 85 ? -18.228 2.411 2.971 1.00 91.94 85 ASP A N 1
ATOM 655 C CA . ASP A 1 85 ? -18.203 3.815 2.541 1.00 91.94 85 ASP A CA 1
ATOM 656 C C . ASP A 1 85 ? -18.828 4.766 3.580 1.00 91.94 85 ASP A C 1
ATOM 658 O O . ASP A 1 85 ? -19.297 4.385 4.665 1.00 91.94 85 ASP A O 1
ATOM 662 N N . GLY A 1 86 ? -18.768 6.068 3.300 1.00 87.56 86 GLY A N 1
ATOM 663 C CA . GLY A 1 86 ? -19.376 7.087 4.150 1.00 87.56 86 GLY A CA 1
ATOM 664 C C . GLY A 1 86 ? -20.874 6.829 4.340 1.00 87.56 86 GLY A C 1
ATOM 665 O O . GLY A 1 86 ? -21.573 6.457 3.409 1.00 87.56 86 GLY A O 1
ATOM 666 N N . GLN A 1 87 ? -21.385 7.050 5.555 1.00 86.56 87 GLN A N 1
ATOM 667 C CA . GLN A 1 87 ? -22.829 7.029 5.857 1.00 86.56 87 GLN A CA 1
ATOM 668 C C . GLN A 1 87 ? -23.553 5.671 5.709 1.00 86.56 87 GLN A C 1
ATOM 670 O O . GLN A 1 87 ? -24.756 5.597 5.946 1.00 86.56 87 GLN A O 1
ATOM 675 N N . VAL A 1 88 ? -22.846 4.564 5.464 1.00 90.19 88 VAL A N 1
ATOM 676 C CA . VAL A 1 88 ? -23.435 3.206 5.410 1.00 90.19 88 VAL A CA 1
ATOM 677 C C . VAL A 1 88 ? -23.829 2.629 6.784 1.00 90.19 88 VAL A C 1
ATOM 679 O O . VAL A 1 88 ? -24.177 1.465 6.898 1.00 90.19 88 VAL A O 1
ATOM 682 N N . GLY A 1 89 ? -23.777 3.407 7.871 1.00 87.81 89 GLY A N 1
ATOM 683 C CA . GLY A 1 89 ? -24.259 2.970 9.193 1.00 87.81 89 GLY A CA 1
ATOM 684 C C . GLY A 1 89 ? -23.251 2.222 10.081 1.00 87.81 89 GLY A C 1
ATOM 685 O O . GLY A 1 89 ? -23.661 1.632 11.081 1.00 87.81 89 GLY A O 1
ATOM 686 N N . LYS A 1 90 ? -21.946 2.282 9.780 1.00 91.12 90 LYS A N 1
ATOM 687 C CA . LYS A 1 90 ? -20.864 1.651 10.575 1.00 91.12 90 LYS A CA 1
ATOM 688 C C . LYS A 1 90 ? -20.862 2.085 12.040 1.00 91.12 90 LYS A C 1
ATOM 690 O O . LYS A 1 90 ? -20.947 1.255 12.943 1.00 91.12 90 LYS A O 1
ATOM 695 N N . THR A 1 91 ? -20.883 3.392 12.289 1.00 87.88 91 THR A N 1
ATOM 696 C CA . THR A 1 91 ? -20.914 3.948 13.647 1.00 87.88 91 THR A CA 1
ATOM 697 C C . THR A 1 91 ? -22.184 3.546 14.399 1.00 87.88 91 THR A C 1
ATOM 699 O O . THR A 1 91 ? -22.131 3.234 15.589 1.00 87.88 91 THR A O 1
ATOM 702 N N . SER A 1 92 ? -23.329 3.472 13.714 1.00 88.19 92 SER A N 1
ATOM 703 C CA . SER A 1 92 ? -24.583 2.988 14.303 1.00 88.19 92 SER A CA 1
ATOM 704 C C . SER A 1 92 ? -24.489 1.510 14.693 1.00 88.19 92 SER A C 1
ATOM 706 O O . SER A 1 92 ? -24.865 1.149 15.810 1.00 88.19 92 SER A O 1
ATOM 708 N N . LEU A 1 93 ? -23.917 0.674 13.819 1.00 88.75 93 LEU A N 1
ATOM 709 C CA . LEU A 1 93 ? -23.661 -0.740 14.091 1.00 88.75 93 LEU A CA 1
ATOM 710 C C . LEU A 1 93 ? -22.722 -0.915 15.294 1.00 88.75 93 LEU A C 1
ATOM 712 O O . LEU A 1 93 ? -23.046 -1.664 16.215 1.00 88.75 93 LEU A O 1
ATOM 716 N N . ARG A 1 94 ? -21.614 -0.163 15.350 1.00 88.69 94 ARG A N 1
ATOM 717 C CA . ARG A 1 94 ? -20.680 -0.159 16.489 1.00 88.69 94 ARG A CA 1
ATOM 718 C C . ARG A 1 94 ? -21.389 0.103 17.810 1.00 88.69 94 ARG A C 1
ATOM 720 O O . ARG A 1 94 ? -21.127 -0.573 18.805 1.00 88.69 94 ARG A O 1
ATOM 727 N N . VAL A 1 95 ? -22.269 1.104 17.839 1.00 84.50 95 VAL A N 1
ATOM 728 C CA . VAL A 1 95 ? -23.005 1.455 19.056 1.00 84.50 95 VAL A CA 1
ATOM 729 C C . VAL A 1 95 ? -23.965 0.334 19.447 1.00 84.50 95 VAL A C 1
ATOM 731 O O . VAL A 1 95 ? -24.009 -0.021 20.622 1.00 84.50 95 VAL A O 1
ATOM 734 N N . ILE A 1 96 ? -24.681 -0.268 18.496 1.00 86.06 96 ILE A N 1
ATOM 735 C CA . ILE A 1 96 ? -25.602 -1.379 18.775 1.00 86.06 96 ILE A CA 1
ATOM 736 C C . ILE A 1 96 ? -24.886 -2.620 19.289 1.00 86.06 96 ILE A C 1
ATOM 738 O O . ILE A 1 96 ? -25.354 -3.236 20.247 1.00 86.06 96 ILE A O 1
ATOM 742 N N . LEU A 1 97 ? -23.750 -2.988 18.697 1.00 84.38 97 LEU A N 1
ATOM 743 C CA . LEU A 1 97 ? -22.976 -4.139 19.160 1.00 84.38 97 LEU A CA 1
ATOM 744 C C . LEU A 1 97 ? -22.606 -3.989 20.646 1.00 84.38 97 LEU A C 1
ATOM 746 O O . LEU A 1 97 ? -22.644 -4.971 21.379 1.00 84.38 97 LEU A O 1
ATOM 750 N N . LYS A 1 98 ? -22.380 -2.753 21.120 1.00 79.56 98 LYS A N 1
ATOM 751 C CA . LYS A 1 98 ? -22.101 -2.430 22.532 1.00 79.56 98 LYS A CA 1
ATOM 752 C C . LYS A 1 98 ? -23.338 -2.407 23.447 1.00 79.56 98 LYS A C 1
ATOM 754 O O . LYS A 1 98 ? -23.175 -2.393 24.668 1.00 79.56 98 LYS A O 1
ATOM 759 N N . LYS A 1 99 ? -24.562 -2.329 22.918 1.00 73.38 99 LYS A N 1
ATOM 760 C CA . LYS A 1 99 ? -25.798 -2.235 23.716 1.00 73.38 99 LYS A CA 1
ATOM 761 C C . LYS A 1 99 ? -26.361 -3.635 23.949 1.00 73.38 99 LYS A C 1
ATOM 763 O O . LYS A 1 99 ? -26.950 -4.229 23.052 1.00 73.38 99 LYS A O 1
ATOM 768 N N . THR A 1 100 ? -26.164 -4.165 25.153 1.00 58.09 100 THR A N 1
ATOM 769 C CA . THR A 1 100 ? -26.586 -5.525 25.527 1.00 58.09 100 THR A CA 1
ATOM 770 C C . THR A 1 100 ? -27.403 -5.518 26.818 1.00 58.09 100 THR A C 1
ATOM 772 O O . THR A 1 100 ? -26.945 -4.962 27.819 1.00 58.09 100 THR A O 1
ATOM 775 N N . GLY A 1 101 ? -28.556 -6.192 26.818 1.00 53.03 101 GLY A N 1
ATOM 776 C CA . GLY A 1 101 ? -29.402 -6.434 27.994 1.00 53.03 101 GLY A CA 1
ATOM 777 C C . GLY A 1 101 ? -30.785 -5.787 27.886 1.00 53.03 101 GLY A C 1
ATOM 778 O O . GLY A 1 101 ? -30.900 -4.657 27.419 1.00 53.03 101 GLY A O 1
ATOM 779 N N . PHE A 1 102 ? -31.824 -6.482 28.370 1.00 51.47 102 PHE A N 1
ATOM 780 C CA . PHE A 1 102 ? -33.243 -6.132 28.173 1.00 51.47 102 PHE A CA 1
ATOM 781 C C . PHE A 1 102 ? -33.579 -4.671 28.515 1.00 51.47 102 PHE A C 1
ATOM 783 O O . PHE A 1 102 ? -34.272 -4.006 27.752 1.00 51.47 102 PHE A O 1
ATOM 790 N N . ILE A 1 103 ? -33.035 -4.131 29.611 1.00 50.75 103 ILE A N 1
ATOM 791 C CA . ILE A 1 103 ? -33.284 -2.746 30.053 1.00 50.75 103 ILE A CA 1
ATOM 792 C C . ILE A 1 103 ? -32.595 -1.726 29.130 1.00 50.75 103 ILE A C 1
ATOM 794 O O . ILE A 1 103 ? -33.203 -0.739 28.722 1.00 50.75 103 ILE A O 1
ATOM 798 N N . VAL A 1 104 ? -31.335 -1.972 28.758 1.00 58.59 104 VAL A N 1
ATOM 799 C CA . VAL A 1 104 ? -30.545 -1.078 27.891 1.00 58.59 104 VAL A CA 1
ATOM 800 C C . VAL A 1 104 ? -31.068 -1.113 26.453 1.00 58.59 104 VAL A C 1
ATOM 802 O O . VAL A 1 104 ? -31.137 -0.070 25.805 1.00 58.59 104 VAL A O 1
ATOM 805 N N . GLU A 1 105 ? -31.479 -2.287 25.974 1.00 55.19 105 GLU A N 1
ATOM 806 C CA . GLU A 1 105 ? -32.125 -2.494 24.674 1.00 55.19 105 GLU A CA 1
ATOM 807 C C . GLU A 1 105 ? -33.511 -1.839 24.631 1.00 55.19 105 GLU A C 1
ATOM 809 O O . GLU A 1 105 ? -33.816 -1.130 23.676 1.00 55.19 105 GLU A O 1
ATOM 814 N N . SER A 1 106 ? -34.318 -1.971 25.688 1.00 54.31 106 SER A N 1
ATOM 815 C CA . SER A 1 106 ? -35.642 -1.336 25.773 1.00 54.31 106 SER A CA 1
ATOM 816 C C . SER A 1 106 ? -35.551 0.192 25.839 1.00 54.31 106 SER A C 1
ATOM 818 O O . SER A 1 106 ? -36.270 0.882 25.118 1.00 54.31 106 SER A O 1
ATOM 820 N N . LEU A 1 107 ? -34.617 0.746 26.624 1.00 56.38 107 LEU A N 1
ATOM 821 C CA . LEU A 1 107 ? -34.332 2.190 26.654 1.00 56.38 107 LEU A CA 1
ATOM 822 C C . LEU A 1 107 ? -33.802 2.700 25.307 1.00 56.38 107 LEU A C 1
ATOM 824 O O . LEU A 1 107 ? -34.122 3.814 24.878 1.00 56.38 107 LEU A O 1
ATOM 828 N N . TRP A 1 108 ? -32.995 1.888 24.622 1.00 60.88 108 TRP A N 1
ATOM 829 C CA . TRP A 1 108 ? -32.523 2.190 23.278 1.00 60.88 108 TRP A CA 1
ATOM 830 C C . TRP A 1 108 ? -33.682 2.193 22.274 1.00 60.88 108 TRP A C 1
ATOM 832 O O . TRP A 1 108 ? -33.807 3.132 21.493 1.00 60.88 108 TRP A O 1
ATOM 842 N N . ASN A 1 109 ? -34.577 1.216 22.319 1.00 58.75 109 ASN A N 1
ATOM 843 C CA . ASN A 1 109 ? -35.709 1.156 21.401 1.00 58.75 109 ASN A CA 1
ATOM 844 C C . ASN A 1 109 ? -36.742 2.267 21.690 1.00 58.75 109 ASN A C 1
ATOM 846 O O . ASN A 1 109 ? -37.260 2.868 20.751 1.00 58.75 109 ASN A O 1
ATOM 850 N N . MET A 1 110 ? -36.960 2.646 22.958 1.00 55.84 110 MET A N 1
ATOM 851 C CA . MET A 1 110 ? -37.842 3.764 23.340 1.00 55.84 110 MET A CA 1
ATOM 852 C C . MET A 1 110 ? -37.347 5.130 22.839 1.00 55.84 110 MET A C 1
ATOM 854 O O . MET A 1 110 ? -38.138 5.961 22.402 1.00 55.84 110 MET A O 1
ATOM 858 N N . ARG A 1 111 ? -36.030 5.381 22.833 1.00 57.22 111 ARG A N 1
ATOM 859 C CA . ARG A 1 111 ? -35.453 6.661 22.362 1.00 57.22 111 ARG A CA 1
ATOM 860 C C . ARG A 1 111 ? -35.312 6.764 20.832 1.00 57.22 111 ARG A C 1
ATOM 862 O O . ARG A 1 111 ? -34.603 7.645 20.340 1.00 57.22 111 ARG A O 1
ATOM 869 N N . ARG A 1 112 ? -35.966 5.887 20.062 1.00 54.59 112 ARG A N 1
ATOM 870 C CA . ARG A 1 112 ? -35.881 5.825 18.590 1.00 54.59 112 ARG A CA 1
ATOM 871 C C . ARG A 1 112 ? -36.399 7.092 17.896 1.00 54.59 112 ARG A C 1
ATOM 873 O O . ARG A 1 112 ? -35.783 7.548 16.937 1.00 54.59 112 ARG A O 1
ATOM 880 N N . GLN A 1 113 ? -37.472 7.704 18.406 1.00 48.41 113 GLN A N 1
ATOM 881 C CA . GLN A 1 113 ? -38.073 8.920 17.830 1.00 48.41 113 GLN A CA 1
ATOM 882 C C . GLN A 1 113 ? -37.149 10.149 17.928 1.00 48.41 113 GLN A C 1
ATOM 884 O O . GLN A 1 113 ? -37.025 10.903 16.966 1.00 48.41 113 GLN A O 1
ATOM 889 N N . PHE A 1 114 ? -36.430 10.301 19.045 1.00 45.19 114 PHE A N 1
ATOM 890 C CA . PHE A 1 114 ? -35.460 11.384 19.252 1.00 45.19 114 PHE A CA 1
ATOM 891 C C . PHE A 1 114 ? -34.210 11.243 18.368 1.00 45.19 114 PHE A C 1
ATOM 893 O O . PHE A 1 114 ? -33.595 12.242 18.005 1.00 45.19 114 PHE A O 1
ATOM 900 N N . ARG A 1 115 ? -33.848 10.016 17.964 1.00 57.34 115 ARG A N 1
ATOM 901 C CA . ARG A 1 115 ? -32.666 9.751 17.127 1.00 57.34 115 ARG A CA 1
ATOM 902 C C . ARG A 1 115 ? -32.840 10.021 15.637 1.00 57.34 115 ARG A C 1
ATOM 904 O O . ARG A 1 115 ? -31.842 10.286 14.980 1.00 57.34 115 ARG A O 1
ATOM 911 N N . ARG A 1 116 ? -34.074 10.085 15.121 1.00 51.41 116 ARG A N 1
ATOM 912 C CA . ARG A 1 116 ? -34.331 10.607 13.762 1.00 51.41 116 ARG A CA 1
ATOM 913 C C . ARG A 1 116 ? -33.908 12.078 13.594 1.00 51.41 116 ARG A C 1
ATOM 915 O O . ARG A 1 116 ? -33.770 12.524 12.466 1.00 51.41 116 ARG A O 1
ATOM 922 N N . ARG A 1 117 ? -33.704 12.811 14.700 1.00 40.28 117 ARG A N 1
ATOM 923 C CA . ARG A 1 117 ? -33.282 14.224 14.733 1.00 40.28 117 ARG A CA 1
ATOM 924 C C . ARG A 1 117 ? -31.797 14.436 15.078 1.00 40.28 117 ARG A C 1
ATOM 926 O O . ARG A 1 117 ? -31.389 15.579 15.244 1.00 40.28 117 ARG A O 1
ATOM 933 N N . TYR A 1 118 ? -30.994 13.378 15.234 1.00 43.25 118 TYR A N 1
ATOM 934 C CA . TYR A 1 118 ? -29.570 13.536 15.559 1.00 43.25 118 TYR A CA 1
ATOM 935 C C . TYR A 1 118 ? -28.789 14.086 14.361 1.00 43.25 118 TYR A C 1
ATOM 937 O O . TYR A 1 118 ? -28.866 13.539 13.262 1.00 43.25 118 TYR A O 1
ATOM 945 N N . VAL A 1 119 ? -27.998 15.132 14.604 1.00 50.78 119 VAL A N 1
ATOM 946 C CA . VAL A 1 119 ? -26.983 15.626 13.667 1.00 50.78 119 VAL A CA 1
ATOM 947 C C . VAL A 1 119 ? -25.964 14.505 13.450 1.00 50.78 119 VAL A C 1
ATOM 949 O O . VAL A 1 119 ? -25.395 13.977 14.408 1.00 50.78 119 VAL A O 1
ATOM 952 N N . PHE A 1 120 ? -25.787 14.089 12.198 1.00 61.84 120 PHE A N 1
ATOM 953 C CA . PHE A 1 120 ? -24.795 13.089 11.818 1.00 61.84 120 PHE A CA 1
ATOM 954 C C . PHE A 1 120 ? -23.392 13.615 12.143 1.00 61.84 120 PHE A C 1
ATOM 956 O O . PHE A 1 120 ? -23.002 14.662 11.634 1.00 61.84 120 PHE A O 1
ATOM 963 N N . ASN A 1 121 ? -22.643 12.889 12.978 1.00 69.38 121 ASN A N 1
ATOM 964 C CA . ASN A 1 121 ? -21.252 13.212 13.288 1.00 69.38 121 ASN A CA 1
ATOM 965 C C . ASN A 1 121 ? -20.332 12.161 12.638 1.00 69.38 121 ASN A C 1
ATOM 967 O O . ASN A 1 121 ? -20.312 11.020 13.114 1.00 69.38 121 ASN A O 1
ATOM 971 N N . PRO A 1 122 ? -19.645 12.479 11.525 1.00 81.50 122 PRO A N 1
ATOM 972 C CA . PRO A 1 122 ? -18.762 11.532 10.854 1.00 81.50 122 PRO A CA 1
ATOM 973 C C . PRO A 1 122 ? -17.526 11.217 11.704 1.00 81.50 122 PRO A C 1
ATOM 975 O O . PRO A 1 122 ? -16.978 12.091 12.367 1.00 81.50 122 PRO A O 1
ATOM 978 N N . THR A 1 123 ? -17.054 9.970 11.652 1.00 83.25 123 THR A N 1
ATOM 979 C CA . THR A 1 123 ? -15.793 9.568 12.294 1.00 83.25 123 THR A CA 1
ATOM 980 C C . THR A 1 123 ? -14.607 10.224 11.576 1.00 83.25 123 THR A C 1
ATOM 982 O O . THR A 1 123 ? -14.456 9.970 10.379 1.00 83.25 123 THR A O 1
ATOM 985 N N . PRO A 1 124 ? -13.775 11.048 12.242 1.00 88.38 124 PRO A N 1
ATOM 986 C CA . PRO A 1 124 ? -12.536 11.559 11.654 1.00 88.38 124 PRO A CA 1
ATOM 987 C C . PRO A 1 124 ? -11.479 10.449 11.651 1.00 88.38 124 PRO A C 1
ATOM 989 O O . PRO A 1 124 ? -11.174 9.908 12.710 1.00 88.38 124 PRO A O 1
ATOM 992 N N . GLY A 1 125 ? -10.943 10.076 10.486 1.00 89.44 125 GLY A N 1
ATOM 993 C CA . GLY A 1 125 ? -9.921 9.026 10.381 1.00 89.44 125 GLY A CA 1
ATOM 994 C C . GLY A 1 125 ? -10.381 7.666 10.925 1.00 89.44 125 GLY A C 1
ATOM 995 O O . GLY A 1 125 ? -11.219 7.006 10.311 1.00 89.44 125 GLY A O 1
ATOM 996 N N . VAL A 1 126 ? -9.845 7.218 12.063 1.00 89.44 126 VAL A N 1
ATOM 997 C CA . VAL A 1 126 ? -10.220 5.929 12.676 1.00 89.44 126 VAL A CA 1
ATOM 998 C C . VAL A 1 126 ? -10.488 6.075 14.158 1.00 89.44 126 VAL A C 1
ATOM 1000 O O . VAL A 1 126 ? -9.645 6.558 14.900 1.00 89.44 126 VAL A O 1
ATOM 1003 N N . HIS A 1 127 ? -11.631 5.567 14.613 1.00 87.38 127 HIS A N 1
ATOM 1004 C CA . HIS A 1 127 ? -11.931 5.506 16.037 1.00 87.38 127 HIS A CA 1
ATOM 1005 C C . HIS A 1 127 ? -11.751 4.087 16.588 1.00 87.38 127 HIS A C 1
ATOM 1007 O O . HIS A 1 127 ? -12.480 3.165 16.217 1.00 87.38 127 HIS A O 1
ATOM 1013 N N . VAL A 1 128 ? -10.810 3.941 17.515 1.00 84.31 128 VAL A N 1
ATOM 1014 C CA . VAL A 1 128 ? -10.374 2.701 18.158 1.00 84.31 128 VAL A CA 1
ATOM 1015 C C . VAL A 1 128 ? -10.903 2.639 19.590 1.00 84.31 128 VAL A C 1
ATOM 1017 O O . VAL A 1 128 ? -10.794 3.589 20.362 1.00 84.31 128 VAL A O 1
ATOM 1020 N N . THR A 1 129 ? -11.511 1.512 19.969 1.00 82.06 129 THR A N 1
ATOM 1021 C CA . THR A 1 129 ? -11.936 1.264 21.357 1.00 82.06 129 THR A CA 1
ATOM 1022 C C . THR A 1 129 ? -11.787 -0.201 21.743 1.00 82.06 129 THR A C 1
ATOM 1024 O O . THR A 1 129 ? -12.449 -1.049 21.147 1.00 82.06 129 THR A O 1
ATOM 1027 N N . SER A 1 130 ? -11.041 -0.487 22.808 1.00 78.94 130 SER A N 1
ATOM 1028 C CA . SER A 1 130 ? -10.930 -1.835 23.383 1.00 78.94 130 SER A CA 1
ATOM 1029 C C . SER A 1 130 ? -11.986 -2.059 24.466 1.00 78.94 130 SER A C 1
ATOM 1031 O O . SER A 1 130 ? -12.109 -1.265 25.401 1.00 78.94 130 SER A O 1
ATOM 1033 N N . LYS A 1 131 ? -12.805 -3.113 24.343 1.00 79.38 131 LYS A N 1
ATOM 1034 C CA . LYS A 1 131 ? -13.842 -3.438 25.339 1.00 79.38 131 LYS A CA 1
ATOM 1035 C C . LYS A 1 131 ? -14.310 -4.891 25.267 1.00 79.38 131 LYS A C 1
ATOM 1037 O O . LYS A 1 131 ? -14.412 -5.472 24.192 1.00 79.38 131 LYS A O 1
ATOM 1042 N N . THR A 1 132 ? -14.723 -5.436 26.408 1.00 83.56 132 THR A N 1
ATOM 1043 C CA . THR A 1 132 ? -15.525 -6.666 26.462 1.00 83.56 132 THR A CA 1
ATOM 1044 C C . THR A 1 132 ? -16.968 -6.389 26.045 1.00 83.56 132 THR A C 1
ATOM 1046 O O . THR A 1 132 ? -17.682 -5.605 26.677 1.00 83.56 132 THR A O 1
ATOM 1049 N N . VAL A 1 133 ? -17.398 -7.031 24.962 1.00 83.69 133 VAL A N 1
ATOM 1050 C CA . VAL A 1 133 ? -18.765 -7.003 24.439 1.00 83.69 133 VAL A CA 1
ATOM 1051 C C . VAL A 1 133 ? -19.486 -8.270 24.903 1.00 83.69 133 VAL A C 1
ATOM 1053 O O . VAL A 1 133 ? -18.969 -9.371 24.760 1.00 83.69 133 VAL A O 1
ATOM 1056 N N . ARG A 1 134 ? -20.686 -8.143 25.477 1.00 79.25 134 ARG A N 1
ATOM 1057 C CA . ARG A 1 134 ? -21.456 -9.298 25.973 1.00 79.25 134 ARG A CA 1
ATOM 1058 C C . ARG A 1 134 ? -22.019 -10.127 24.807 1.00 79.25 134 ARG A C 1
ATOM 1060 O O . ARG A 1 134 ? -22.662 -9.557 23.929 1.00 79.25 134 ARG A O 1
ATOM 1067 N N . GLY A 1 135 ? -21.774 -11.444 24.797 1.00 81.31 135 GLY A N 1
ATOM 1068 C CA . GLY A 1 135 ? -22.041 -12.352 23.654 1.00 81.31 135 GLY A CA 1
ATOM 1069 C C . GLY A 1 135 ? -21.076 -12.164 22.469 1.00 81.31 135 GLY A C 1
ATOM 1070 O O . GLY A 1 135 ? -21.094 -12.909 21.508 1.00 81.31 135 GLY A O 1
ATOM 1071 N N . ILE A 1 136 ? -20.293 -11.089 22.549 1.00 86.62 136 ILE A N 1
ATOM 1072 C CA . ILE A 1 136 ? -18.960 -10.843 22.019 1.00 86.62 136 ILE A CA 1
ATOM 1073 C C . ILE A 1 136 ? -17.905 -11.687 22.701 1.00 86.62 136 ILE A C 1
ATOM 1075 O O . ILE A 1 136 ? -18.170 -12.766 23.197 1.00 86.62 136 ILE A O 1
ATOM 1079 N N . GLY A 1 137 ? -16.758 -11.057 22.910 1.00 85.62 137 GLY A N 1
ATOM 1080 C CA . GLY A 1 137 ? -15.884 -11.210 24.069 1.00 85.62 137 GLY A CA 1
ATOM 1081 C C . GLY A 1 137 ? -15.077 -9.929 24.155 1.00 85.62 137 GLY A C 1
ATOM 1082 O O . GLY A 1 137 ? -15.593 -8.862 23.807 1.00 85.62 137 GLY A O 1
ATOM 1083 N N . ARG A 1 138 ? -13.812 -10.005 24.560 1.00 85.31 138 ARG A N 1
ATOM 1084 C CA . ARG A 1 138 ? -12.910 -8.853 24.480 1.00 85.31 138 ARG A CA 1
ATOM 1085 C C . ARG A 1 138 ? -12.532 -8.580 23.020 1.00 85.31 138 ARG A C 1
ATOM 1087 O O . ARG A 1 138 ? -12.012 -9.451 22.333 1.00 85.31 138 ARG A O 1
ATOM 1094 N N . LEU A 1 139 ? -12.835 -7.373 22.545 1.00 87.25 139 LEU A N 1
ATOM 1095 C CA . LEU A 1 139 ? -12.558 -6.927 21.179 1.00 87.25 139 LEU A CA 1
ATOM 1096 C C . LEU A 1 139 ? -11.863 -5.565 21.188 1.00 87.25 139 LEU A C 1
ATOM 1098 O O . LEU A 1 139 ? -12.221 -4.700 21.995 1.00 87.25 139 LEU A O 1
ATOM 1102 N N . SER A 1 140 ? -10.954 -5.357 20.237 1.00 88.12 140 SER A N 1
ATOM 1103 C CA . SER A 1 140 ? -10.557 -4.016 19.799 1.00 88.12 140 SER A CA 1
ATOM 1104 C C . SER A 1 140 ? -11.427 -3.618 18.609 1.00 88.12 140 SER A C 1
ATOM 1106 O O . SER A 1 140 ? -11.385 -4.245 17.552 1.00 88.12 140 SER A O 1
ATOM 1108 N N . LEU A 1 141 ? -12.294 -2.626 18.799 1.00 88.25 141 LEU A N 1
ATOM 1109 C CA . LEU A 1 141 ? -13.246 -2.158 17.791 1.00 88.25 141 LEU A CA 1
ATOM 1110 C C . LEU A 1 141 ? -12.668 -0.956 17.048 1.00 88.25 141 LEU A C 1
ATOM 1112 O O . LEU A 1 141 ? -12.504 0.099 17.662 1.00 88.25 141 LEU A O 1
ATOM 1116 N N . HIS A 1 142 ? -12.471 -1.098 15.739 1.00 91.00 142 HIS A N 1
ATOM 1117 C CA . HIS A 1 142 ? -11.973 -0.057 14.843 1.00 91.00 142 HIS A CA 1
ATOM 1118 C C . HIS A 1 142 ? -13.102 0.402 13.902 1.00 91.00 142 HIS A C 1
ATOM 1120 O O . HIS A 1 142 ? -13.649 -0.383 13.128 1.00 91.00 142 HIS A O 1
ATOM 1126 N N . ASP A 1 143 ? -13.489 1.675 13.997 1.00 90.00 143 ASP A N 1
ATOM 1127 C CA . ASP A 1 143 ? -14.506 2.324 13.155 1.00 90.00 143 ASP A CA 1
ATOM 1128 C C . ASP A 1 143 ? -13.806 3.208 12.123 1.00 90.00 143 ASP A C 1
ATOM 1130 O O . ASP A 1 143 ? -13.308 4.281 12.470 1.00 90.00 143 ASP A O 1
ATOM 1134 N N . PHE A 1 144 ? -13.732 2.747 10.874 1.00 89.56 144 PHE A N 1
ATOM 1135 C CA . PHE A 1 144 ? -13.078 3.493 9.803 1.00 89.56 144 PHE A CA 1
ATOM 1136 C C . PHE A 1 144 ? -13.970 4.603 9.248 1.00 89.56 144 PHE A C 1
ATOM 1138 O O . PHE A 1 144 ? -15.153 4.412 8.952 1.00 89.56 144 PHE A O 1
ATOM 1145 N N . ALA A 1 145 ? -13.384 5.774 9.026 1.00 90.00 145 ALA A N 1
ATOM 1146 C CA . ALA A 1 145 ? -13.969 6.793 8.176 1.00 90.00 145 ALA A CA 1
ATOM 1147 C C . ALA A 1 145 ? -14.178 6.228 6.764 1.00 90.00 145 ALA A C 1
ATOM 1149 O O . ALA A 1 145 ? -13.340 5.505 6.229 1.00 90.00 145 ALA A O 1
ATOM 1150 N N . GLY A 1 146 ? -15.326 6.531 6.163 1.00 82.38 146 GLY A N 1
ATOM 1151 C CA . GLY A 1 146 ? -15.684 5.983 4.854 1.00 82.38 146 GLY A CA 1
ATOM 1152 C C . GLY A 1 146 ? -15.184 6.807 3.667 1.00 82.38 146 GLY A C 1
ATOM 1153 O O . GLY A 1 146 ? -15.412 6.404 2.533 1.00 82.38 146 GLY A O 1
ATOM 1154 N N . GLN A 1 147 ? -14.563 7.962 3.914 1.00 86.19 147 GLN A N 1
ATOM 1155 C CA . GLN A 1 147 ? -14.094 8.890 2.887 1.00 86.19 147 GLN A CA 1
ATOM 1156 C C . GLN A 1 147 ? -12.715 8.475 2.359 1.00 86.19 147 GLN A C 1
ATOM 1158 O O . GLN A 1 147 ? -11.824 8.150 3.144 1.00 86.19 147 GLN A O 1
ATOM 1163 N N . ALA A 1 148 ? -12.541 8.518 1.036 1.00 84.25 148 ALA A N 1
ATOM 1164 C CA . ALA A 1 148 ? -11.358 8.000 0.344 1.00 84.25 148 ALA A CA 1
ATOM 1165 C C . ALA A 1 148 ? -10.039 8.674 0.763 1.00 84.25 148 ALA A C 1
ATOM 1167 O O . ALA A 1 148 ? -8.990 8.036 0.729 1.00 84.25 148 ALA A O 1
ATOM 1168 N N . GLN A 1 149 ? -10.092 9.933 1.205 1.00 87.19 149 GLN A N 1
ATOM 1169 C CA . GLN A 1 149 ? -8.935 10.695 1.681 1.00 87.19 149 GLN A CA 1
ATOM 1170 C C . GLN A 1 149 ? -8.254 10.031 2.889 1.00 87.19 149 GLN A C 1
ATOM 1172 O O . GLN A 1 149 ? -7.043 10.137 3.045 1.00 87.19 149 GLN A O 1
ATOM 1177 N N . PHE A 1 150 ? -9.002 9.287 3.712 1.00 89.56 150 PHE A N 1
ATOM 1178 C CA . PHE A 1 150 ? -8.453 8.578 4.872 1.00 89.56 150 PHE A CA 1
ATOM 1179 C C . PHE A 1 150 ? -7.876 7.199 4.534 1.00 89.56 150 PHE A C 1
ATOM 1181 O O . PHE A 1 150 ? -7.248 6.574 5.381 1.00 89.56 150 PHE A O 1
ATOM 1188 N N . TYR A 1 151 ? -8.065 6.684 3.315 1.00 88.75 151 TYR A N 1
ATOM 1189 C CA . TYR A 1 151 ? -7.687 5.298 3.018 1.00 88.75 151 TYR A CA 1
ATOM 1190 C C . TYR A 1 151 ? -6.172 5.073 3.060 1.00 88.75 151 TYR A C 1
ATOM 1192 O O . TYR A 1 151 ? -5.735 3.966 3.358 1.00 88.75 151 TYR A O 1
ATOM 1200 N N . VAL A 1 152 ? -5.368 6.114 2.824 1.00 87.00 152 VAL A N 1
ATOM 1201 C CA . VAL A 1 152 ? -3.904 6.052 2.972 1.00 87.00 152 VAL A CA 1
ATOM 1202 C C . VAL A 1 152 ? -3.508 5.649 4.394 1.00 87.00 152 VAL A C 1
ATOM 1204 O O . VAL A 1 152 ? -2.619 4.825 4.571 1.00 87.00 152 VAL A O 1
ATOM 1207 N N . THR A 1 153 ? -4.195 6.161 5.416 1.00 87.44 153 THR A N 1
ATOM 1208 C CA . THR A 1 153 ? -3.877 5.845 6.816 1.00 87.44 153 THR A CA 1
ATOM 1209 C C . THR A 1 153 ? -4.586 4.584 7.303 1.00 87.44 153 THR A C 1
ATOM 1211 O O . THR A 1 153 ? -4.044 3.872 8.144 1.00 87.44 153 THR A O 1
ATOM 1214 N N . HIS A 1 154 ? -5.733 4.216 6.718 1.00 86.69 154 HIS A N 1
ATOM 1215 C CA . HIS A 1 154 ? -6.362 2.907 6.969 1.00 86.69 154 HIS A CA 1
ATOM 1216 C C . HIS A 1 154 ? -5.463 1.744 6.552 1.00 86.69 154 HIS A C 1
ATOM 1218 O O . HIS A 1 154 ? -5.441 0.721 7.236 1.00 86.69 154 HIS A O 1
ATOM 1224 N N . ALA A 1 155 ? -4.700 1.910 5.466 1.00 84.62 155 ALA A N 1
ATOM 1225 C CA . ALA A 1 155 ? -3.768 0.897 4.974 1.00 84.62 155 ALA A CA 1
ATOM 1226 C C . ALA A 1 155 ? -2.747 0.483 6.045 1.00 84.62 155 ALA A C 1
ATOM 1228 O O . ALA A 1 155 ? -2.356 -0.678 6.102 1.00 84.62 155 ALA A O 1
ATOM 1229 N N . MET A 1 156 ? -2.375 1.406 6.938 1.00 79.38 156 MET A N 1
ATOM 1230 C CA . MET A 1 156 ? -1.449 1.145 8.044 1.00 79.38 156 MET A CA 1
ATOM 1231 C C . MET A 1 156 ? -2.042 0.215 9.110 1.00 79.38 156 MET A C 1
ATOM 1233 O O . MET A 1 156 ? -1.311 -0.544 9.731 1.00 79.38 156 MET A O 1
ATOM 1237 N N . LEU A 1 157 ? -3.361 0.256 9.325 1.00 81.88 157 LEU A N 1
ATOM 1238 C CA . LEU A 1 157 ? -4.052 -0.553 10.339 1.00 81.88 157 LEU A CA 1
ATOM 1239 C C . LEU A 1 157 ? -4.526 -1.910 9.819 1.00 81.88 157 LEU A C 1
ATOM 1241 O O . LEU A 1 157 ? -4.710 -2.841 10.602 1.00 81.88 157 LEU A O 1
ATOM 1245 N N . LEU A 1 158 ? -4.772 -2.009 8.512 1.00 83.75 158 LEU A N 1
ATOM 1246 C CA . LEU A 1 158 ? -5.259 -3.231 7.875 1.00 83.75 158 LEU A CA 1
ATOM 1247 C C . LEU A 1 158 ? -4.186 -4.321 7.760 1.00 83.75 158 LEU A C 1
ATOM 1249 O O . LEU A 1 158 ? -4.537 -5.489 7.600 1.00 83.75 158 LEU A O 1
ATOM 1253 N N . ARG A 1 159 ? -2.900 -3.962 7.876 1.00 76.56 159 ARG A N 1
ATOM 1254 C CA . ARG A 1 159 ? -1.772 -4.905 7.907 1.00 76.56 159 ARG A CA 1
ATOM 1255 C C . ARG A 1 159 ? -1.707 -5.604 9.257 1.00 76.56 159 ARG A C 1
ATOM 1257 O O . ARG A 1 159 ? -0.854 -5.319 10.090 1.00 76.56 159 ARG A O 1
ATOM 1264 N N . THR A 1 160 ? -2.660 -6.485 9.508 1.00 75.69 160 THR A N 1
ATOM 1265 C CA . THR A 1 160 ? -2.785 -7.114 10.810 1.00 75.69 160 THR A CA 1
ATOM 1266 C C . THR A 1 160 ? -3.238 -8.554 10.703 1.00 75.69 160 THR A C 1
ATOM 1268 O O . THR A 1 160 ? -4.040 -8.924 9.847 1.00 75.69 160 THR A O 1
ATOM 1271 N N . THR A 1 161 ? -2.710 -9.369 11.605 1.00 69.38 161 THR A N 1
ATOM 1272 C CA . THR A 1 161 ? -3.210 -10.715 11.860 1.00 69.38 161 THR A CA 1
ATOM 1273 C C . THR A 1 161 ? -4.409 -10.611 12.815 1.00 69.38 161 THR A C 1
ATOM 1275 O O . THR A 1 161 ? -4.755 -9.521 13.247 1.00 69.38 161 THR A O 1
ATOM 1278 N N . ASN A 1 162 ? -5.115 -11.702 13.124 1.00 80.00 162 ASN A N 1
ATOM 1279 C CA . ASN A 1 162 ? -6.170 -11.738 14.157 1.00 80.00 162 ASN A CA 1
ATOM 1280 C C . ASN A 1 162 ? -7.421 -10.846 13.974 1.00 80.00 162 ASN A C 1
ATOM 1282 O O . ASN A 1 162 ? -8.117 -10.553 14.949 1.00 80.00 162 ASN A O 1
ATOM 1286 N N . ALA A 1 163 ? -7.760 -10.464 12.744 1.00 88.56 163 ALA A N 1
ATOM 1287 C CA . ALA A 1 163 ? -8.861 -9.544 12.478 1.00 88.56 163 ALA A CA 1
ATOM 1288 C C . ALA A 1 163 ? -10.111 -10.189 11.863 1.00 88.56 163 ALA A C 1
ATOM 1290 O O . ALA A 1 163 ? -10.049 -11.103 11.038 1.00 88.56 163 ALA A O 1
ATOM 1291 N N . ILE A 1 164 ? -11.266 -9.637 12.236 1.00 93.00 164 ILE A N 1
ATOM 1292 C CA . ILE A 1 164 ? -12.557 -9.866 11.588 1.00 93.00 164 ILE A CA 1
ATOM 1293 C C . ILE A 1 164 ? -12.987 -8.565 10.900 1.00 93.00 164 ILE A C 1
ATOM 1295 O O . ILE A 1 164 ? -12.940 -7.489 11.501 1.00 93.00 164 ILE A O 1
ATOM 1299 N N . PHE A 1 165 ? -13.465 -8.672 9.662 1.00 94.12 165 PHE A N 1
ATOM 1300 C CA . PHE A 1 165 ? -13.824 -7.540 8.809 1.00 94.12 165 PHE A CA 1
ATOM 1301 C C . PHE A 1 165 ? -15.315 -7.558 8.446 1.00 94.12 165 PHE A C 1
ATOM 1303 O O . PHE A 1 165 ? -15.713 -8.133 7.425 1.00 94.12 165 PHE A O 1
ATOM 1310 N N . PRO A 1 166 ? -16.182 -6.936 9.265 1.00 95.38 166 PRO A N 1
ATOM 1311 C CA . PRO A 1 166 ? -17.527 -6.606 8.834 1.00 95.38 166 PRO A CA 1
ATOM 1312 C C . PRO A 1 166 ? -17.509 -5.539 7.736 1.00 95.38 166 PRO A C 1
ATOM 1314 O O . PRO A 1 166 ? -17.202 -4.374 7.992 1.00 95.38 166 PRO A O 1
ATOM 1317 N N . VAL A 1 167 ? -17.879 -5.934 6.519 1.00 95.31 167 VAL A N 1
ATOM 1318 C CA . VAL A 1 167 ? -18.049 -5.034 5.374 1.00 95.31 167 VAL A CA 1
ATOM 1319 C C . VAL A 1 167 ? -19.507 -4.592 5.331 1.00 95.31 167 VAL A C 1
ATOM 1321 O O . VAL A 1 167 ? -20.410 -5.394 5.087 1.00 95.31 167 VAL A O 1
ATOM 1324 N N . VAL A 1 168 ? -19.737 -3.313 5.612 1.00 94.88 168 VAL A N 1
ATOM 1325 C CA . VAL A 1 168 ? -21.062 -2.704 5.718 1.00 94.88 168 VAL A CA 1
ATOM 1326 C C . VAL A 1 168 ? -21.354 -1.892 4.463 1.00 94.88 168 VAL A C 1
ATOM 1328 O O . VAL A 1 168 ? -20.595 -0.994 4.110 1.00 94.88 168 VAL A O 1
ATOM 1331 N N . TYR A 1 169 ? -22.491 -2.156 3.831 1.00 94.06 169 TYR A N 1
ATOM 1332 C CA . TYR A 1 169 ? -23.023 -1.346 2.736 1.00 94.06 169 TYR A CA 1
ATOM 1333 C C . TYR A 1 169 ? -24.486 -0.992 3.009 1.00 94.06 169 TYR A C 1
ATOM 1335 O O . TYR A 1 169 ? -25.099 -1.465 3.974 1.00 94.06 169 TYR A O 1
ATOM 1343 N N . LYS A 1 170 ? -25.055 -0.102 2.201 1.00 91.88 170 LYS A N 1
ATOM 1344 C CA . LYS A 1 170 ? -26.433 0.364 2.355 1.00 91.88 170 LYS A CA 1
ATOM 1345 C C . LYS A 1 170 ? -27.339 -0.333 1.348 1.00 91.88 170 LYS A C 1
ATOM 1347 O O . LYS A 1 170 ? -27.185 -0.159 0.145 1.00 91.88 170 LYS A O 1
ATOM 1352 N N . ILE A 1 171 ? -28.318 -1.087 1.851 1.00 89.81 171 ILE A N 1
ATOM 1353 C CA . ILE A 1 171 ? -29.194 -1.916 1.007 1.00 89.81 171 ILE A CA 1
ATOM 1354 C C . ILE A 1 171 ? -30.095 -1.100 0.073 1.00 89.81 171 ILE A C 1
ATOM 1356 O O . ILE A 1 171 ? -30.611 -1.612 -0.908 1.00 89.81 171 ILE A O 1
ATOM 1360 N N . THR A 1 172 ? -30.302 0.181 0.378 1.00 88.88 172 THR A N 1
ATOM 1361 C CA . THR A 1 172 ? -31.134 1.076 -0.436 1.00 88.88 172 THR A CA 1
ATOM 1362 C C . THR A 1 172 ? -30.365 1.747 -1.574 1.00 88.88 172 THR A C 1
ATOM 1364 O O . THR A 1 172 ? -30.950 2.552 -2.294 1.00 88.88 172 THR A O 1
ATOM 1367 N N . ASP A 1 173 ? -29.049 1.542 -1.668 1.00 90.62 173 ASP A N 1
ATOM 1368 C CA . ASP A 1 173 ? -28.257 2.093 -2.771 1.00 90.62 173 ASP A CA 1
ATOM 1369 C C . ASP A 1 173 ? -28.506 1.276 -4.048 1.00 90.62 173 ASP A C 1
ATOM 1371 O O . ASP A 1 173 ? -29.059 0.180 -3.999 1.00 90.62 173 ASP A O 1
ATOM 1375 N N . ARG A 1 174 ? -28.132 1.803 -5.217 1.00 88.94 174 ARG A N 1
ATOM 1376 C CA . ARG A 1 174 ? -28.275 1.061 -6.482 1.00 88.94 174 ARG A CA 1
ATOM 1377 C C . ARG A 1 174 ? -27.373 -0.176 -6.474 1.00 88.94 174 ARG A C 1
ATOM 1379 O O . ARG A 1 174 ? -26.281 -0.113 -5.924 1.00 88.94 174 ARG A O 1
ATOM 1386 N N . GLU A 1 175 ? -27.780 -1.258 -7.133 1.00 86.50 175 GLU A N 1
ATOM 1387 C CA . GLU A 1 175 ? -27.013 -2.516 -7.169 1.00 86.50 175 GLU A CA 1
ATOM 1388 C C . GLU A 1 175 ? -25.548 -2.314 -7.600 1.00 86.50 175 GLU A C 1
ATOM 1390 O O . GLU A 1 175 ? -24.639 -2.799 -6.929 1.00 86.50 175 GLU A O 1
ATOM 1395 N N . ASP A 1 176 ? -25.307 -1.539 -8.663 1.00 89.25 176 ASP A N 1
ATOM 1396 C CA . ASP A 1 176 ? -23.950 -1.241 -9.146 1.00 89.25 176 ASP A CA 1
ATOM 1397 C C . ASP A 1 176 ? -23.103 -0.522 -8.091 1.00 89.25 176 ASP A C 1
ATOM 1399 O O . ASP A 1 176 ? -21.916 -0.799 -7.934 1.00 89.25 176 ASP A O 1
ATOM 1403 N N . GLU A 1 177 ? -23.728 0.372 -7.326 1.00 91.38 177 GLU A N 1
ATOM 1404 C CA . GLU A 1 177 ? -23.077 1.121 -6.258 1.00 91.38 177 GLU A CA 1
ATOM 1405 C C . GLU A 1 177 ? -22.768 0.212 -5.062 1.00 91.38 177 GLU A C 1
ATOM 1407 O O . GLU A 1 177 ? -21.648 0.223 -4.556 1.00 91.38 177 GLU A O 1
ATOM 1412 N N . GLN A 1 178 ? -23.707 -0.655 -4.669 1.00 91.19 178 GLN A N 1
ATOM 1413 C CA . GLN A 1 178 ? -23.469 -1.669 -3.637 1.00 91.19 178 GLN A CA 1
ATOM 1414 C C . GLN A 1 178 ? -22.301 -2.587 -4.028 1.00 91.19 178 GLN A C 1
ATOM 1416 O O . GLN A 1 178 ? -21.387 -2.810 -3.231 1.00 91.19 178 GLN A O 1
ATOM 1421 N N . LYS A 1 179 ? -22.294 -3.086 -5.272 1.00 89.69 179 LYS A N 1
ATOM 1422 C CA . LYS A 1 179 ? -21.216 -3.921 -5.819 1.00 89.69 179 LYS A CA 1
ATOM 1423 C C . LYS A 1 179 ? -19.882 -3.186 -5.821 1.00 89.69 179 LYS A C 1
ATOM 1425 O O . LYS A 1 179 ? -18.897 -3.753 -5.356 1.00 89.69 179 LYS A O 1
ATOM 1430 N N . ARG A 1 180 ? -19.847 -1.935 -6.290 1.00 90.88 180 ARG A N 1
ATOM 1431 C CA . ARG A 1 180 ? -18.640 -1.096 -6.329 1.00 90.88 180 ARG A CA 1
ATOM 1432 C C . ARG A 1 180 ? -18.052 -0.891 -4.933 1.00 90.88 180 ARG A C 1
ATOM 1434 O O . ARG A 1 180 ? -16.855 -1.102 -4.752 1.00 90.88 180 ARG A O 1
ATOM 1441 N N . GLN A 1 181 ? -18.879 -0.514 -3.955 1.00 91.94 181 GLN A N 1
ATOM 1442 C CA . GLN A 1 181 ? -18.447 -0.301 -2.570 1.00 91.94 181 GLN A CA 1
ATOM 1443 C C . GLN A 1 181 ? -17.885 -1.588 -1.964 1.00 91.94 181 GLN A C 1
ATOM 1445 O O . GLN A 1 181 ? -16.755 -1.608 -1.477 1.00 91.94 181 GLN A O 1
ATOM 1450 N N . VAL A 1 182 ? -18.651 -2.683 -2.026 1.00 92.19 182 VAL A N 1
ATOM 1451 C CA . VAL A 1 182 ? -18.233 -3.968 -1.452 1.00 92.19 182 VAL A CA 1
ATOM 1452 C C . VAL A 1 182 ? -16.954 -4.461 -2.127 1.00 92.19 182 VAL A C 1
ATOM 1454 O O . VAL A 1 182 ? -15.995 -4.781 -1.434 1.00 92.19 182 VAL A O 1
ATOM 1457 N N . HIS A 1 183 ? -16.887 -4.445 -3.460 1.00 90.31 183 HIS A N 1
ATOM 1458 C CA . HIS A 1 183 ? -15.689 -4.840 -4.200 1.00 90.31 183 HIS A CA 1
ATOM 1459 C C . HIS A 1 183 ? -14.463 -4.004 -3.808 1.00 90.31 183 HIS A C 1
ATOM 1461 O O . HIS A 1 183 ? -13.405 -4.574 -3.547 1.00 90.31 183 HIS A O 1
ATOM 1467 N N . GLY A 1 184 ? -14.605 -2.678 -3.702 1.00 90.19 184 GLY A N 1
ATOM 1468 C CA . GLY A 1 184 ? -13.516 -1.788 -3.296 1.00 90.19 184 GLY A CA 1
ATOM 1469 C C . GLY A 1 184 ? -12.952 -2.132 -1.916 1.00 90.19 184 GLY A C 1
ATOM 1470 O O . GLY A 1 184 ? -11.740 -2.273 -1.768 1.00 90.19 184 GLY A O 1
ATOM 1471 N N . TRP A 1 185 ? -13.814 -2.351 -0.918 1.00 92.06 185 TRP A N 1
ATOM 1472 C CA . TRP A 1 185 ? -13.370 -2.719 0.432 1.00 92.06 185 TRP A CA 1
ATOM 1473 C C . TRP A 1 185 ? -12.752 -4.111 0.508 1.00 92.06 185 TRP A C 1
ATOM 1475 O O . TRP A 1 185 ? -11.770 -4.295 1.220 1.00 92.06 185 TRP A O 1
ATOM 1485 N N . LEU A 1 186 ? -13.284 -5.087 -0.229 1.00 91.44 186 LEU A N 1
ATOM 1486 C CA . LEU A 1 186 ? -12.704 -6.433 -0.275 1.00 91.44 186 LEU A CA 1
ATOM 1487 C C . LEU A 1 186 ? -11.312 -6.427 -0.899 1.00 91.44 186 LEU A C 1
ATOM 1489 O O . LEU A 1 186 ? -10.408 -7.074 -0.383 1.00 91.44 186 LEU A O 1
ATOM 1493 N N . THR A 1 187 ? -11.152 -5.674 -1.983 1.00 89.88 187 THR A N 1
ATOM 1494 C CA . THR A 1 187 ? -9.874 -5.493 -2.676 1.00 89.88 187 THR A CA 1
ATOM 1495 C C . THR A 1 187 ? -8.872 -4.794 -1.755 1.00 89.88 187 THR A C 1
ATOM 1497 O O . THR A 1 187 ? -7.732 -5.235 -1.650 1.00 89.88 187 THR A O 1
ATOM 1500 N N . PHE A 1 188 ? -9.317 -3.788 -0.992 1.00 90.69 188 PHE A N 1
ATOM 1501 C CA . PHE A 1 188 ? -8.476 -3.095 -0.017 1.00 90.69 188 PHE A CA 1
ATOM 1502 C C . PHE A 1 188 ? -8.038 -4.000 1.149 1.00 90.69 188 PHE A C 1
ATOM 1504 O O . PHE A 1 188 ? -6.864 -4.032 1.504 1.00 90.69 188 PHE A O 1
ATOM 1511 N N . ILE A 1 189 ? -8.953 -4.795 1.713 1.00 90.56 189 ILE A N 1
ATOM 1512 C CA . ILE A 1 189 ? -8.619 -5.780 2.756 1.00 90.56 189 ILE A CA 1
ATOM 1513 C C . ILE A 1 189 ? -7.655 -6.841 2.206 1.00 90.56 189 ILE A C 1
ATOM 1515 O O . ILE A 1 189 ? -6.691 -7.203 2.875 1.00 90.56 189 ILE A O 1
ATOM 1519 N N . HIS A 1 190 ? -7.904 -7.328 0.986 1.00 88.31 190 HIS A N 1
ATOM 1520 C CA . HIS A 1 190 ? -7.065 -8.327 0.324 1.00 88.31 190 HIS A CA 1
ATOM 1521 C C . HIS A 1 190 ? -5.648 -7.803 0.086 1.00 88.31 190 HIS A C 1
ATOM 1523 O O . HIS A 1 190 ? -4.696 -8.460 0.496 1.00 88.31 190 HIS A O 1
ATOM 1529 N N . CYS A 1 191 ? -5.483 -6.617 -0.511 1.00 88.38 191 CYS A N 1
ATOM 1530 C CA . CYS A 1 191 ? -4.152 -6.093 -0.815 1.00 88.38 191 CYS A CA 1
ATOM 1531 C C . CYS A 1 191 ? -3.335 -5.779 0.444 1.00 88.38 191 CYS A C 1
ATOM 1533 O O . CYS A 1 191 ? -2.119 -5.952 0.433 1.00 88.38 191 CYS A O 1
ATOM 1535 N N . SER A 1 192 ? -3.989 -5.366 1.534 1.00 87.94 192 SER A N 1
ATOM 1536 C CA . SER A 1 192 ? -3.333 -5.076 2.812 1.00 87.94 192 SER A CA 1
ATOM 1537 C C . SER A 1 192 ? -3.004 -6.322 3.645 1.00 87.94 192 SER A C 1
ATOM 1539 O O . SER A 1 192 ? -2.317 -6.192 4.658 1.00 87.94 192 SER A O 1
ATOM 1541 N N . ASN A 1 193 ? -3.460 -7.519 3.254 1.00 84.50 193 ASN A N 1
ATOM 1542 C CA . ASN A 1 193 ? -3.181 -8.733 4.014 1.00 84.50 193 ASN A CA 1
ATOM 1543 C C . ASN A 1 193 ? -1.702 -9.133 3.906 1.00 84.50 193 ASN A C 1
ATOM 1545 O O . ASN A 1 193 ? -1.252 -9.611 2.866 1.00 84.50 193 ASN A O 1
ATOM 1549 N N . ALA A 1 194 ? -0.958 -8.948 4.997 1.00 74.50 194 ALA A N 1
ATOM 1550 C CA . ALA A 1 194 ? 0.478 -9.208 5.060 1.00 74.50 194 ALA A CA 1
ATOM 1551 C C . ALA A 1 194 ? 0.847 -10.650 5.423 1.00 74.50 194 ALA A C 1
ATOM 1553 O O . ALA A 1 194 ? 2.024 -10.997 5.369 1.00 74.50 194 ALA A O 1
ATOM 1554 N N . ASP A 1 195 ? -0.127 -11.459 5.837 1.00 74.38 195 ASP A N 1
ATOM 1555 C CA . ASP A 1 195 ? 0.083 -12.834 6.276 1.00 74.38 195 ASP A CA 1
ATOM 1556 C C . ASP A 1 195 ? -0.607 -13.790 5.290 1.00 74.38 195 ASP A C 1
ATOM 1558 O O . ASP A 1 195 ? -1.840 -13.898 5.292 1.00 74.38 195 ASP A O 1
ATOM 1562 N N . PRO A 1 196 ? 0.153 -14.482 4.421 1.00 68.75 196 PRO A N 1
ATOM 1563 C CA . PRO A 1 196 ? -0.431 -15.436 3.486 1.00 68.75 196 PRO A CA 1
ATOM 1564 C C . PRO A 1 196 ? -1.052 -16.641 4.207 1.00 68.75 196 PRO A C 1
ATOM 1566 O O . PRO A 1 196 ? -1.950 -17.275 3.668 1.00 68.75 196 PRO A O 1
ATOM 1569 N N . THR A 1 197 ? -0.640 -16.952 5.436 1.00 70.00 197 THR A N 1
ATOM 1570 C CA . THR A 1 197 ? -1.162 -18.094 6.200 1.00 70.00 197 THR A CA 1
ATOM 1571 C C . THR A 1 197 ? -2.520 -17.791 6.849 1.00 70.00 197 THR A C 1
ATOM 1573 O O . THR A 1 197 ? -3.316 -18.699 7.099 1.00 70.00 197 THR A O 1
ATOM 1576 N N . CYS A 1 198 ? -2.838 -16.510 7.067 1.00 74.94 198 CYS A N 1
ATOM 1577 C CA . CYS A 1 198 ? -4.056 -16.072 7.741 1.00 74.94 198 CYS A CA 1
ATOM 1578 C C . CYS A 1 198 ? -5.010 -15.355 6.779 1.00 74.94 198 CYS A C 1
ATOM 1580 O O . CYS A 1 198 ? -4.842 -14.184 6.443 1.00 74.94 198 CYS A O 1
ATOM 1582 N N . LYS A 1 199 ? -6.075 -16.046 6.356 1.00 81.31 199 LYS A N 1
ATOM 1583 C CA . LYS A 1 199 ? -7.092 -15.442 5.482 1.00 81.31 199 LYS A CA 1
ATOM 1584 C C . LYS A 1 199 ? -7.967 -14.441 6.252 1.00 81.31 199 LYS A C 1
ATOM 1586 O O . LYS A 1 199 ? -8.527 -14.807 7.293 1.00 81.31 199 LYS A O 1
ATOM 1591 N N . PRO A 1 200 ? -8.190 -13.222 5.722 1.00 87.88 200 PRO A N 1
ATOM 1592 C CA . PRO A 1 200 ? -9.115 -12.264 6.316 1.00 87.88 200 PRO A CA 1
ATOM 1593 C C . PRO A 1 200 ? -10.529 -12.842 6.438 1.00 87.88 200 PRO A C 1
ATOM 1595 O O . PRO A 1 200 ? -11.089 -13.372 5.473 1.00 87.88 200 PRO A O 1
ATOM 1598 N N . ARG A 1 201 ? -11.121 -12.725 7.631 1.00 91.06 201 ARG A N 1
ATOM 1599 C CA . ARG A 1 201 ? -12.469 -13.224 7.934 1.00 91.06 201 ARG A CA 1
ATOM 1600 C C . ARG A 1 201 ? -13.516 -12.154 7.642 1.00 91.06 201 ARG A C 1
ATOM 1602 O O . ARG A 1 201 ? -13.619 -11.170 8.371 1.00 91.06 201 ARG A O 1
ATOM 1609 N N . ILE A 1 202 ? -14.304 -12.355 6.593 1.00 92.81 202 ILE A N 1
ATOM 1610 C CA . ILE A 1 202 ? -15.255 -11.377 6.061 1.00 92.81 202 ILE A CA 1
ATOM 1611 C C . ILE A 1 202 ? -16.682 -11.673 6.532 1.00 92.81 202 ILE A C 1
ATOM 1613 O O . ILE A 1 202 ? -17.182 -12.796 6.397 1.00 92.81 202 ILE A O 1
ATOM 1617 N N . VAL A 1 203 ? -17.367 -10.634 7.020 1.00 94.12 203 VAL A N 1
ATOM 1618 C CA . VAL A 1 203 ? -18.800 -10.661 7.356 1.00 94.12 203 VAL A CA 1
ATOM 1619 C C . VAL A 1 203 ? -19.522 -9.589 6.548 1.00 94.12 203 VAL A C 1
ATOM 1621 O O . VAL A 1 203 ? -19.264 -8.403 6.729 1.00 94.12 203 VAL A O 1
ATOM 1624 N N . LEU A 1 204 ? -20.439 -9.978 5.663 1.00 93.75 204 LEU A N 1
ATOM 1625 C CA . LEU A 1 204 ? -21.151 -9.021 4.818 1.00 93.75 204 LEU A CA 1
ATOM 1626 C C . LEU A 1 204 ? -22.440 -8.529 5.501 1.00 93.75 204 LEU A C 1
ATOM 1628 O O . LEU A 1 204 ? -23.294 -9.329 5.895 1.00 93.75 204 LEU A O 1
ATOM 1632 N N . ILE A 1 205 ? -22.583 -7.208 5.643 1.00 93.81 205 ILE A N 1
ATOM 1633 C CA . ILE A 1 205 ? -23.689 -6.563 6.361 1.00 93.81 205 ILE A CA 1
ATOM 1634 C C . ILE A 1 205 ? -24.382 -5.527 5.470 1.00 93.81 205 ILE A C 1
ATOM 1636 O O . ILE A 1 205 ? -23.803 -4.512 5.089 1.00 93.81 205 ILE A O 1
ATOM 1640 N N . ALA A 1 206 ? -25.666 -5.753 5.217 1.00 93.06 206 ALA A N 1
ATOM 1641 C CA . ALA A 1 206 ? -26.561 -4.842 4.521 1.00 93.06 206 ALA A CA 1
ATOM 1642 C C . ALA A 1 206 ? -27.321 -3.983 5.545 1.00 93.06 206 ALA A C 1
ATOM 1644 O O . ALA A 1 206 ? -28.274 -4.429 6.183 1.00 93.06 206 ALA A O 1
ATOM 1645 N N . SER A 1 207 ? -26.881 -2.746 5.750 1.00 91.69 207 SER A N 1
ATOM 1646 C CA . SER A 1 207 ? -27.508 -1.801 6.683 1.00 91.69 207 SER A CA 1
ATOM 1647 C C . SER A 1 207 ? -28.795 -1.178 6.122 1.00 91.69 207 SER A C 1
ATOM 1649 O O . SER A 1 207 ? -29.109 -1.336 4.944 1.00 91.69 207 SER A O 1
ATOM 1651 N N . HIS A 1 208 ? -29.485 -0.378 6.946 1.00 89.75 208 HIS A N 1
ATOM 1652 C CA . HIS A 1 208 ? -30.690 0.383 6.577 1.00 89.75 208 HIS A CA 1
ATOM 1653 C C . HIS A 1 208 ? -31.890 -0.485 6.174 1.00 89.75 208 HIS A C 1
ATOM 1655 O O . HIS A 1 208 ? -32.763 -0.043 5.426 1.00 89.75 208 HIS A O 1
ATOM 1661 N N . ALA A 1 209 ? -31.966 -1.709 6.703 1.00 86.88 209 ALA A N 1
ATOM 1662 C CA . ALA A 1 209 ? -33.097 -2.599 6.459 1.00 86.88 209 ALA A CA 1
ATOM 1663 C C . ALA A 1 209 ? -34.441 -2.002 6.929 1.00 86.88 209 ALA A C 1
ATOM 1665 O O . ALA A 1 209 ? -35.489 -2.374 6.417 1.00 86.88 209 ALA A O 1
ATOM 1666 N N . ASP A 1 210 ? -34.430 -1.025 7.846 1.00 83.88 210 ASP A N 1
ATOM 1667 C CA . ASP A 1 210 ? -35.624 -0.295 8.291 1.00 83.88 210 ASP A CA 1
ATOM 1668 C C . ASP A 1 210 ? -36.317 0.514 7.190 1.00 83.88 210 ASP A C 1
ATOM 1670 O O . ASP A 1 210 ? -37.489 0.852 7.341 1.00 83.88 210 ASP A O 1
ATOM 1674 N N . LYS A 1 211 ? -35.604 0.827 6.103 1.00 84.62 211 LYS A N 1
ATOM 1675 C CA . LYS A 1 211 ? -36.132 1.569 4.951 1.00 84.62 211 LYS A CA 1
ATOM 1676 C C . LYS A 1 211 ? -36.777 0.664 3.897 1.00 84.62 211 LYS A C 1
ATOM 1678 O O . LYS A 1 211 ? -37.372 1.169 2.948 1.00 84.62 211 LYS A O 1
ATOM 1683 N N . LEU A 1 212 ? -36.680 -0.657 4.057 1.00 80.38 212 LEU A N 1
ATOM 1684 C CA . LEU A 1 212 ? -37.359 -1.640 3.215 1.00 80.38 212 LEU A CA 1
ATOM 1685 C C . LEU A 1 212 ? -38.812 -1.772 3.697 1.00 80.38 212 LEU A C 1
ATOM 1687 O O . LEU A 1 212 ? -39.159 -2.675 4.450 1.00 80.38 212 LEU A O 1
ATOM 1691 N N . HIS A 1 213 ? -39.646 -0.795 3.340 1.00 67.81 213 HIS A N 1
ATOM 1692 C CA . HIS A 1 213 ? -41.034 -0.712 3.813 1.00 67.81 213 HIS A CA 1
ATOM 1693 C C . HIS A 1 213 ? -42.002 -1.647 3.070 1.00 67.81 213 HIS A C 1
ATOM 1695 O O . HIS A 1 213 ? -43.067 -1.956 3.599 1.00 67.81 213 HIS A O 1
ATOM 1701 N N . ASP A 1 214 ? -41.636 -2.098 1.869 1.00 72.38 214 ASP A N 1
ATOM 1702 C CA . ASP A 1 214 ? -42.420 -3.023 1.050 1.00 72.38 214 ASP A CA 1
ATOM 1703 C C . ASP A 1 214 ? -41.858 -4.448 1.165 1.00 72.38 214 ASP A C 1
ATOM 1705 O O . ASP A 1 214 ? -40.649 -4.665 1.049 1.00 72.38 214 ASP A O 1
ATOM 1709 N N . LYS A 1 215 ? -42.745 -5.424 1.382 1.00 72.19 215 LYS A N 1
ATOM 1710 C CA . LYS A 1 215 ? -42.397 -6.842 1.505 1.00 72.19 215 LYS A CA 1
ATOM 1711 C C . LYS A 1 215 ? -41.772 -7.380 0.212 1.00 72.19 215 LYS A C 1
ATOM 1713 O O . LYS A 1 215 ? -40.776 -8.092 0.292 1.00 72.19 215 LYS A O 1
ATOM 1718 N N . ALA A 1 216 ? -42.286 -6.975 -0.953 1.00 69.56 216 ALA A N 1
ATOM 1719 C CA . ALA A 1 216 ? -41.740 -7.385 -2.249 1.00 69.56 216 ALA A CA 1
ATOM 1720 C C . ALA A 1 216 ? -40.338 -6.796 -2.483 1.00 69.56 216 ALA A C 1
ATOM 1722 O O . ALA A 1 216 ? -39.419 -7.496 -2.905 1.00 69.56 216 ALA A O 1
ATOM 1723 N N . ALA A 1 217 ? -40.138 -5.523 -2.125 1.00 65.81 217 ALA A N 1
ATOM 1724 C CA . ALA A 1 217 ? -38.818 -4.900 -2.163 1.00 65.81 217 ALA A CA 1
ATOM 1725 C C . ALA A 1 217 ? -37.839 -5.560 -1.173 1.00 65.81 217 ALA A C 1
ATOM 1727 O O . ALA A 1 217 ? -36.655 -5.689 -1.476 1.00 65.81 217 ALA A O 1
ATOM 1728 N N . GLY A 1 218 ? -38.307 -5.989 0.002 1.00 71.12 218 GLY A N 1
ATOM 1729 C CA . GLY A 1 218 ? -37.506 -6.727 0.983 1.00 71.12 218 GLY A CA 1
ATOM 1730 C C . GLY A 1 218 ? -37.034 -8.097 0.481 1.00 71.12 218 GLY A C 1
ATOM 1731 O O . GLY A 1 218 ? -35.862 -8.439 0.656 1.00 71.12 218 GLY A O 1
ATOM 1732 N N . GLU A 1 219 ? -37.918 -8.853 -0.174 1.00 75.25 219 GLU A N 1
ATOM 1733 C CA . GLU A 1 219 ? -37.601 -10.147 -0.797 1.00 75.25 219 GLU A CA 1
ATOM 1734 C C . GLU A 1 219 ? -36.583 -9.978 -1.937 1.00 75.25 219 GLU A C 1
ATOM 1736 O O . GLU A 1 219 ? -35.518 -10.596 -1.890 1.00 75.25 219 GLU A O 1
ATOM 1741 N N . LEU A 1 220 ? -36.816 -9.041 -2.865 1.00 73.06 220 LEU A N 1
ATOM 1742 C CA . LEU A 1 220 ? -35.884 -8.740 -3.961 1.00 73.06 220 LEU A CA 1
ATOM 1743 C C . LEU A 1 220 ? -34.492 -8.323 -3.455 1.00 73.06 220 LEU A C 1
ATOM 1745 O O . LEU A 1 220 ? -33.473 -8.812 -3.935 1.00 73.06 220 LEU A O 1
ATOM 1749 N N . ASN A 1 221 ? -34.422 -7.433 -2.461 1.00 75.00 221 ASN A N 1
ATOM 1750 C CA . ASN A 1 221 ? -33.138 -6.995 -1.908 1.00 75.00 221 ASN A CA 1
ATOM 1751 C C . ASN A 1 221 ? -32.400 -8.120 -1.167 1.00 75.00 221 ASN A C 1
ATOM 1753 O O . ASN A 1 221 ? -31.170 -8.139 -1.147 1.00 75.00 221 ASN A O 1
ATOM 1757 N N . SER A 1 222 ? -33.130 -9.073 -0.583 1.00 75.69 222 SER A N 1
ATOM 1758 C CA . SER A 1 222 ? -32.530 -10.262 0.030 1.00 75.69 222 SER A CA 1
ATOM 1759 C C . SER A 1 222 ? -31.920 -11.189 -1.026 1.00 75.69 222 SER A C 1
ATOM 1761 O O . SER A 1 222 ? -30.811 -11.692 -0.831 1.00 75.69 222 SER A O 1
ATOM 1763 N N . GLU A 1 223 ? -32.600 -11.371 -2.160 1.00 80.75 223 GLU A N 1
ATOM 1764 C CA . GLU A 1 223 ? -32.072 -12.120 -3.306 1.00 80.75 223 GLU A CA 1
ATOM 1765 C C . GLU A 1 223 ? -30.834 -11.444 -3.906 1.00 80.75 223 GLU A C 1
ATOM 1767 O O . GLU A 1 223 ? -29.812 -12.103 -4.094 1.00 80.75 223 GLU A O 1
ATOM 1772 N N . LEU A 1 224 ? -30.869 -10.125 -4.128 1.00 76.88 224 LEU A N 1
ATOM 1773 C CA . LEU A 1 224 ? -29.719 -9.360 -4.626 1.00 76.88 224 LEU A CA 1
ATOM 1774 C C . LEU A 1 224 ? -28.515 -9.456 -3.683 1.00 76.88 224 LEU A C 1
ATOM 1776 O O . LEU A 1 224 ? -27.396 -9.716 -4.129 1.00 76.88 224 LEU A O 1
ATOM 1780 N N . ALA A 1 225 ? -28.739 -9.328 -2.374 1.00 79.56 225 ALA A N 1
ATOM 1781 C CA . ALA A 1 225 ? -27.693 -9.503 -1.371 1.00 79.56 225 ALA A CA 1
ATOM 1782 C C . ALA A 1 225 ? -27.078 -10.914 -1.424 1.00 79.56 225 ALA A C 1
ATOM 1784 O O . ALA A 1 225 ? -25.861 -11.074 -1.298 1.00 79.56 225 ALA A O 1
ATOM 1785 N N . TYR A 1 226 ? -27.898 -11.943 -1.649 1.00 82.44 226 TYR A N 1
ATOM 1786 C CA . TYR A 1 226 ? -27.427 -13.317 -1.803 1.00 82.44 226 TYR A CA 1
ATOM 1787 C C . TYR A 1 226 ? -26.635 -13.525 -3.106 1.00 82.44 226 TYR A C 1
ATOM 1789 O O . TYR A 1 226 ? -25.575 -14.151 -3.084 1.00 82.44 226 TYR A O 1
ATOM 1797 N N . ILE A 1 227 ? -27.079 -12.939 -4.222 1.00 82.38 227 ILE A N 1
ATOM 1798 C CA . ILE A 1 227 ? -26.347 -12.951 -5.499 1.00 82.38 227 ILE A CA 1
ATOM 1799 C C . ILE A 1 227 ? -24.985 -12.264 -5.345 1.00 82.38 227 ILE A C 1
ATOM 1801 O O . ILE A 1 227 ? -23.971 -12.802 -5.794 1.00 82.38 227 ILE A O 1
ATOM 1805 N N . MET A 1 228 ? -24.931 -11.116 -4.661 1.00 81.94 228 MET A N 1
ATOM 1806 C CA . MET A 1 228 ? -23.673 -10.434 -4.343 1.00 81.94 228 MET A CA 1
ATOM 1807 C C . MET A 1 228 ? -22.736 -11.329 -3.527 1.00 81.94 228 MET A C 1
ATOM 1809 O O . MET A 1 228 ? -21.550 -11.424 -3.836 1.00 81.94 228 MET A O 1
ATOM 1813 N N . LEU A 1 229 ? -23.251 -12.030 -2.514 1.00 81.75 229 LEU A N 1
ATOM 1814 C CA . LEU A 1 229 ? -22.452 -12.973 -1.735 1.00 81.75 229 LEU A CA 1
ATOM 1815 C C . LEU A 1 229 ? -21.892 -14.101 -2.612 1.00 81.75 229 LEU A C 1
ATOM 1817 O O . LEU A 1 229 ? -20.708 -14.412 -2.516 1.00 81.75 229 LEU A O 1
ATOM 1821 N N . ILE A 1 230 ? -22.700 -14.703 -3.488 1.00 82.94 230 ILE A N 1
ATOM 1822 C CA . ILE A 1 230 ? -22.216 -15.742 -4.411 1.00 82.94 230 ILE A CA 1
ATOM 1823 C C . ILE A 1 230 ? -21.115 -15.187 -5.318 1.00 82.94 230 ILE A C 1
ATOM 1825 O O . ILE A 1 230 ? -20.080 -15.831 -5.489 1.00 82.94 230 ILE A O 1
ATOM 1829 N N . TYR A 1 231 ? -21.309 -13.984 -5.858 1.00 82.50 231 TYR A N 1
ATOM 1830 C CA . TYR A 1 231 ? -20.315 -13.319 -6.694 1.00 82.50 231 TYR A CA 1
ATOM 1831 C C . TYR A 1 231 ? -18.969 -13.178 -5.966 1.00 82.50 231 TYR A C 1
ATOM 1833 O O . TYR A 1 231 ? -17.939 -13.592 -6.497 1.00 82.50 231 TYR A O 1
ATOM 1841 N N . PHE A 1 232 ? -18.976 -12.685 -4.723 1.00 82.31 232 PHE A N 1
ATOM 1842 C CA . PHE A 1 232 ? -17.746 -12.449 -3.965 1.00 82.31 232 PHE A CA 1
ATOM 1843 C C . PHE A 1 232 ? -17.167 -13.692 -3.270 1.00 82.31 232 PHE A C 1
ATOM 1845 O O . PHE A 1 232 ? -15.963 -13.765 -3.058 1.00 82.31 232 PHE A O 1
ATOM 1852 N N . THR A 1 233 ? -17.956 -14.720 -2.959 1.00 80.19 233 THR A N 1
ATOM 1853 C CA . THR A 1 233 ? -17.427 -15.969 -2.361 1.00 80.19 233 THR A CA 1
ATOM 1854 C C . THR A 1 233 ? -16.522 -16.759 -3.307 1.00 80.19 233 THR A C 1
ATOM 1856 O O . THR A 1 233 ? -15.779 -17.631 -2.860 1.00 80.19 233 THR A O 1
ATOM 1859 N N . ARG A 1 234 ? -16.514 -16.422 -4.604 1.00 74.88 234 ARG A N 1
ATOM 1860 C CA . ARG A 1 234 ? -15.532 -16.923 -5.581 1.00 74.88 234 ARG A CA 1
ATOM 1861 C C . ARG A 1 234 ? -14.100 -16.446 -5.300 1.00 74.88 234 ARG A C 1
ATOM 1863 O O . ARG A 1 234 ? -13.157 -16.973 -5.886 1.00 74.88 234 ARG A O 1
ATOM 1870 N N . LEU A 1 235 ? -13.924 -15.474 -4.407 1.00 73.31 235 LEU A N 1
ATOM 1871 C CA . LEU A 1 235 ? -12.630 -14.923 -4.022 1.00 73.31 235 LEU A CA 1
ATOM 1872 C C . LEU A 1 235 ? -11.935 -15.838 -3.002 1.00 73.31 235 LEU A C 1
ATOM 1874 O O . LEU A 1 235 ? -12.183 -15.759 -1.799 1.00 73.31 235 LEU A O 1
ATOM 1878 N N . ALA A 1 236 ? -11.053 -16.711 -3.496 1.00 67.00 236 ALA A N 1
ATOM 1879 C CA . ALA A 1 236 ? -10.402 -17.773 -2.717 1.00 67.00 236 ALA A CA 1
ATOM 1880 C C . ALA A 1 236 ? -9.406 -17.292 -1.636 1.00 67.00 236 ALA A C 1
ATOM 1882 O O . ALA A 1 236 ? -9.036 -18.077 -0.754 1.00 67.00 236 ALA A O 1
ATOM 1883 N N . SER A 1 237 ? -8.961 -16.031 -1.696 1.00 74.50 237 SER A N 1
ATOM 1884 C CA . SER A 1 237 ? -8.044 -15.426 -0.714 1.00 74.50 237 SER A CA 1
ATOM 1885 C C . SER A 1 237 ? -8.736 -14.939 0.563 1.00 74.50 237 SER A C 1
ATOM 1887 O O . SER A 1 237 ? -8.057 -14.559 1.510 1.00 74.50 237 SER A O 1
ATOM 1889 N N . LEU A 1 238 ? -10.070 -14.978 0.622 1.00 84.44 238 LEU A N 1
ATOM 1890 C CA . LEU A 1 238 ? -10.857 -14.473 1.747 1.00 84.44 238 LEU A CA 1
ATOM 1891 C C . LEU A 1 238 ? -11.676 -15.602 2.388 1.00 84.44 238 LEU A C 1
ATOM 1893 O O . LEU A 1 238 ? -12.175 -16.495 1.699 1.00 84.44 238 LEU A O 1
ATOM 1897 N N . GLN A 1 239 ? -11.836 -15.564 3.713 1.00 86.25 239 GLN A N 1
ATOM 1898 C CA . GLN A 1 239 ? -12.690 -16.500 4.446 1.00 86.25 239 GLN A CA 1
ATOM 1899 C C . GLN A 1 239 ? -14.064 -15.869 4.687 1.00 86.25 239 GLN A C 1
ATOM 1901 O O . GLN A 1 239 ? -14.185 -14.855 5.367 1.00 86.25 239 GLN A O 1
ATOM 1906 N N . TRP A 1 240 ? -15.117 -16.492 4.160 1.00 86.31 240 TRP A N 1
ATOM 1907 C CA . TRP A 1 240 ? -16.459 -15.908 4.121 1.00 86.31 240 TRP A CA 1
ATOM 1908 C C . TRP A 1 240 ? -17.421 -16.524 5.129 1.00 86.31 240 TRP A C 1
ATOM 1910 O O . TRP A 1 240 ? -17.561 -17.747 5.205 1.00 86.31 240 TRP A O 1
ATOM 1920 N N . VAL A 1 241 ? -18.214 -15.674 5.783 1.00 86.12 241 VAL A N 1
ATOM 1921 C CA . VAL A 1 241 ? -19.526 -16.097 6.284 1.00 86.12 241 VAL A CA 1
ATOM 1922 C C . VAL A 1 241 ? -20.463 -16.239 5.090 1.00 86.12 241 VAL A C 1
ATOM 1924 O O . VAL A 1 241 ? -20.712 -15.278 4.367 1.00 86.12 241 VAL A O 1
ATOM 1927 N N . LYS A 1 242 ? -21.021 -17.435 4.887 1.00 84.56 242 LYS A N 1
ATOM 1928 C CA . LYS A 1 242 ? -21.917 -17.748 3.757 1.00 84.56 242 LYS A CA 1
ATOM 1929 C C . LYS A 1 242 ? -23.348 -17.214 3.951 1.00 84.56 242 LYS A C 1
ATOM 1931 O O . LYS A 1 242 ? -24.311 -17.862 3.553 1.00 84.56 242 LYS A O 1
ATOM 1936 N N . VAL A 1 243 ? -23.490 -16.054 4.591 1.00 84.94 243 VAL A N 1
ATOM 1937 C CA . VAL A 1 243 ? -24.761 -15.369 4.868 1.00 84.94 243 VAL A CA 1
ATOM 1938 C C . VAL A 1 243 ? -24.530 -13.859 4.824 1.00 84.94 243 VAL A C 1
ATOM 1940 O O . VAL A 1 243 ? -23.519 -13.377 5.334 1.00 84.94 243 VAL A O 1
ATOM 1943 N N . VAL A 1 244 ? -25.490 -13.116 4.268 1.00 86.44 244 VAL A N 1
ATOM 1944 C CA . VAL A 1 244 ? -25.557 -11.651 4.391 1.00 86.44 244 VAL A CA 1
ATOM 1945 C C . VAL A 1 244 ? -26.543 -11.272 5.486 1.00 86.44 244 VAL A C 1
ATOM 1947 O O . VAL A 1 244 ? -27.651 -11.807 5.543 1.00 86.44 244 VAL A O 1
ATOM 1950 N N . PHE A 1 245 ? -26.154 -10.341 6.355 1.00 90.44 245 PHE A N 1
ATOM 1951 C CA . PHE A 1 245 ? -27.013 -9.862 7.435 1.00 90.44 245 PHE A CA 1
ATOM 1952 C C . PHE A 1 245 ? -27.699 -8.557 7.043 1.00 90.44 245 PHE A C 1
ATOM 1954 O O . PHE A 1 245 ? -27.033 -7.533 6.904 1.00 90.44 245 PHE A O 1
ATOM 1961 N N . LEU A 1 246 ? -29.027 -8.580 6.911 1.00 89.94 246 LEU A N 1
ATOM 1962 C CA . LEU A 1 246 ? -29.833 -7.369 6.769 1.00 89.94 246 LEU A CA 1
ATOM 1963 C C . LEU A 1 246 ? -30.068 -6.776 8.161 1.00 89.94 246 LEU A C 1
ATOM 1965 O O . LEU A 1 246 ? -30.701 -7.399 9.009 1.00 89.94 246 LEU A O 1
ATOM 1969 N N . ILE A 1 247 ? -29.528 -5.585 8.418 1.00 88.44 247 ILE A N 1
ATOM 1970 C CA . ILE A 1 247 ? -29.514 -4.982 9.751 1.00 88.44 247 ILE A CA 1
ATOM 1971 C C . ILE A 1 247 ? -30.258 -3.650 9.758 1.00 88.44 247 ILE A C 1
ATOM 1973 O O . ILE A 1 247 ? -29.913 -2.691 9.062 1.00 88.44 247 ILE A O 1
ATOM 1977 N N . ASN A 1 248 ? -31.239 -3.564 10.654 1.00 86.69 248 ASN A N 1
ATOM 1978 C CA . ASN A 1 248 ? -31.778 -2.303 11.132 1.00 86.69 248 ASN A CA 1
ATOM 1979 C C . ASN A 1 248 ? -30.893 -1.771 12.271 1.00 86.69 248 ASN A C 1
ATOM 1981 O O . ASN A 1 248 ? -31.004 -2.198 13.424 1.00 86.69 248 ASN A O 1
ATOM 1985 N N . CYS A 1 249 ? -30.045 -0.787 11.962 1.00 82.69 249 CYS A N 1
ATOM 1986 C CA . CYS A 1 249 ? -29.150 -0.170 12.941 1.00 82.69 249 CYS A CA 1
ATOM 1987 C C . CYS A 1 249 ? -29.862 0.744 13.973 1.00 82.69 249 CYS A C 1
ATOM 1989 O O . CYS A 1 249 ? -29.215 1.517 14.686 1.00 82.69 249 CYS A O 1
ATOM 1991 N N . LEU A 1 250 ? -31.186 0.668 14.099 1.00 79.31 250 LEU A N 1
ATOM 1992 C CA . LEU A 1 250 ? -31.957 1.328 15.153 1.00 79.31 250 LEU A CA 1
ATOM 1993 C C . LEU A 1 250 ? -32.452 0.348 16.228 1.00 79.31 250 LEU A C 1
ATOM 1995 O O . LEU A 1 250 ? -32.839 0.801 17.305 1.00 79.31 250 LEU A O 1
ATOM 1999 N N . GLU A 1 251 ? -32.393 -0.965 15.982 1.00 80.62 251 GLU A N 1
ATOM 2000 C CA . GLU A 1 251 ? -32.985 -2.006 16.834 1.00 80.62 251 GLU A CA 1
ATOM 2001 C C . GLU A 1 251 ? -31.925 -2.976 17.378 1.00 80.62 251 GLU A C 1
ATOM 2003 O O . GLU A 1 251 ? -31.556 -3.966 16.747 1.00 80.62 251 GLU A O 1
ATOM 2008 N N . ALA A 1 252 ? -31.443 -2.706 18.596 1.00 76.88 252 ALA A N 1
ATOM 2009 C CA . ALA A 1 252 ? -30.319 -3.441 19.187 1.00 76.88 252 ALA A CA 1
ATOM 2010 C C . ALA A 1 252 ? -30.644 -4.877 19.646 1.00 76.88 252 ALA A C 1
ATOM 2012 O O . ALA A 1 252 ? -29.728 -5.673 19.836 1.00 76.88 252 ALA A O 1
ATOM 2013 N N . GLY A 1 253 ? -31.929 -5.200 19.824 1.00 75.06 253 GLY A N 1
ATOM 2014 C CA . GLY A 1 253 ? -32.409 -6.509 20.289 1.00 75.06 253 GLY A CA 1
ATOM 2015 C C . GLY A 1 253 ? -32.916 -7.441 19.181 1.00 75.06 253 GLY A C 1
ATOM 2016 O O . GLY A 1 253 ? -33.503 -8.478 19.495 1.00 75.06 253 GLY A O 1
ATOM 2017 N N . SER A 1 254 ? -32.738 -7.072 17.907 1.00 83.31 254 SER A N 1
ATOM 2018 C CA . SER A 1 254 ? -33.205 -7.862 16.758 1.00 83.31 254 SER A CA 1
ATOM 2019 C C . SER A 1 254 ? -32.534 -9.240 16.685 1.00 83.31 254 SER A C 1
ATOM 2021 O O . SER A 1 254 ? -31.424 -9.451 17.189 1.00 83.31 254 SER A O 1
ATOM 2023 N N . ARG A 1 255 ? -33.217 -10.203 16.052 1.00 86.50 255 ARG A N 1
ATOM 2024 C CA . ARG A 1 255 ? -32.701 -11.569 15.864 1.00 86.50 255 ARG A CA 1
ATOM 2025 C C . ARG A 1 255 ? -31.418 -11.555 15.033 1.00 86.50 255 ARG A C 1
ATOM 2027 O O . ARG A 1 255 ? -30.490 -12.305 15.314 1.00 86.50 255 ARG A O 1
ATOM 2034 N N . GLU A 1 256 ? -31.347 -10.670 14.052 1.00 87.12 256 GLU A N 1
ATOM 2035 C CA . GLU A 1 256 ? -30.232 -10.498 13.128 1.00 87.12 256 GLU A CA 1
ATOM 2036 C C . GLU A 1 256 ? -28.983 -10.004 13.865 1.00 87.12 256 GLU A C 1
ATOM 2038 O O . GLU A 1 256 ? -27.911 -10.572 13.679 1.00 87.12 256 GLU A O 1
ATOM 2043 N N . ILE A 1 257 ? -29.113 -9.031 14.777 1.00 88.12 257 ILE A N 1
ATOM 2044 C CA . ILE A 1 257 ? -27.991 -8.570 15.614 1.00 88.12 257 ILE A CA 1
ATOM 2045 C C . ILE A 1 257 ? -27.475 -9.686 16.528 1.00 88.12 257 ILE A C 1
ATOM 2047 O O . ILE A 1 257 ? -26.264 -9.805 16.711 1.00 88.12 257 ILE A O 1
ATOM 2051 N N . LYS A 1 258 ? -28.361 -10.526 17.082 1.00 89.00 258 LYS A N 1
ATOM 2052 C CA . LYS A 1 258 ? -27.941 -11.691 17.882 1.00 89.00 258 LYS A CA 1
ATOM 2053 C C . LYS A 1 258 ? -27.134 -12.682 17.042 1.00 89.00 258 LYS A C 1
ATOM 2055 O O . LYS A 1 258 ? -26.036 -13.040 17.449 1.00 89.00 258 LYS A O 1
ATOM 2060 N N . ARG A 1 259 ? -27.604 -13.010 15.832 1.00 91.31 259 ARG A N 1
ATOM 2061 C CA . ARG A 1 259 ? -26.872 -13.878 14.890 1.00 91.31 259 ARG A CA 1
ATOM 2062 C C . ARG A 1 259 ? -25.512 -13.304 14.495 1.00 91.31 259 ARG A C 1
ATOM 2064 O O . ARG A 1 259 ? -24.544 -14.047 14.391 1.00 91.31 259 ARG A O 1
ATOM 2071 N N . VAL A 1 260 ? -25.417 -11.987 14.291 1.00 92.00 260 VAL A N 1
ATOM 2072 C CA . VAL A 1 260 ? -24.125 -11.329 14.035 1.00 92.00 260 VAL A CA 1
ATOM 2073 C C . VAL A 1 260 ? -23.185 -11.516 15.224 1.00 92.00 260 VAL A C 1
ATOM 2075 O O . VAL A 1 260 ? -22.024 -11.844 15.014 1.00 92.00 260 VAL A O 1
ATOM 2078 N N . ARG A 1 261 ? -23.664 -11.361 16.467 1.00 91.94 261 ARG A N 1
ATOM 2079 C CA . ARG A 1 261 ? -22.833 -11.593 17.661 1.00 91.94 261 ARG A CA 1
ATOM 2080 C C . ARG A 1 261 ? -22.321 -13.033 17.732 1.00 91.94 261 ARG A C 1
ATOM 2082 O O . ARG A 1 261 ? -21.125 -13.207 17.898 1.00 91.94 261 ARG A O 1
ATOM 2089 N N . GLU A 1 262 ? -23.186 -14.022 17.512 1.00 92.31 262 GLU A N 1
ATOM 2090 C CA . GLU A 1 262 ? -22.824 -15.453 17.503 1.00 92.31 262 GLU A CA 1
ATOM 2091 C C . GLU A 1 262 ? -21.739 -15.773 16.458 1.00 92.31 262 GLU A C 1
ATOM 2093 O O . GLU A 1 262 ? -20.777 -16.492 16.732 1.00 92.31 262 GLU A O 1
ATOM 2098 N N . VAL A 1 263 ? -21.853 -15.201 15.255 1.00 93.31 263 VAL A N 1
ATOM 2099 C CA . VAL A 1 263 ? -20.848 -15.376 14.195 1.00 93.31 263 VAL A CA 1
ATOM 2100 C C . VAL A 1 263 ? -19.524 -14.707 14.555 1.00 93.31 263 VAL A C 1
ATOM 2102 O O . VAL A 1 263 ? -18.465 -15.302 14.359 1.00 93.31 263 VAL A O 1
ATOM 2105 N N . LEU A 1 264 ? -19.567 -13.488 15.100 1.00 93.69 264 LEU A N 1
ATOM 2106 C CA . LEU A 1 264 ? -18.364 -12.789 15.552 1.00 93.69 264 LEU A CA 1
ATOM 2107 C C . LEU A 1 264 ? -17.693 -13.511 16.730 1.00 93.69 264 LEU A C 1
ATOM 2109 O O . LEU A 1 264 ? -16.468 -13.524 16.809 1.00 93.69 264 LEU A O 1
ATOM 2113 N N . GLU A 1 265 ? -18.474 -14.128 17.617 1.00 93.00 265 GLU A N 1
ATOM 2114 C CA . GLU A 1 265 ? -17.985 -14.961 18.717 1.00 93.00 265 GLU A CA 1
ATOM 2115 C C . GLU A 1 265 ? -17.278 -16.213 18.197 1.00 93.00 265 GLU A C 1
ATOM 2117 O O . GLU A 1 265 ? -16.133 -16.465 18.563 1.00 93.00 265 GLU A O 1
ATOM 2122 N N . THR A 1 266 ? -17.911 -16.928 17.265 1.00 92.56 266 THR A N 1
ATOM 2123 C CA . THR A 1 266 ? -17.332 -18.122 16.631 1.00 92.56 266 THR A CA 1
ATOM 2124 C C . THR A 1 266 ? -16.005 -17.791 15.950 1.00 92.56 266 THR A C 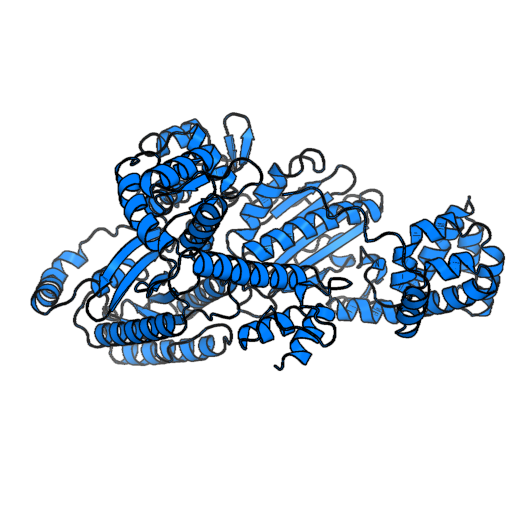1
ATOM 2126 O O . THR A 1 266 ? -14.996 -18.447 16.184 1.00 92.56 266 THR A O 1
ATOM 2129 N N . PHE A 1 267 ? -15.974 -16.723 15.147 1.00 91.12 267 PHE A N 1
ATOM 2130 C CA . PHE A 1 267 ? -14.748 -16.288 14.481 1.00 91.12 267 PHE A CA 1
ATOM 2131 C C . PHE A 1 267 ? -13.664 -15.855 15.460 1.00 91.12 267 PHE A C 1
ATOM 2133 O O . PHE A 1 267 ? -12.497 -16.158 15.222 1.00 91.12 267 PHE A O 1
ATOM 2140 N N . ARG A 1 268 ? -14.026 -15.173 16.552 1.00 90.62 268 ARG A N 1
ATOM 2141 C CA . ARG A 1 268 ? -13.072 -14.843 17.612 1.00 90.62 268 ARG A CA 1
ATOM 2142 C C . ARG A 1 268 ? -12.458 -16.118 18.182 1.00 90.62 268 ARG A C 1
ATOM 2144 O O . ARG A 1 268 ? -11.240 -16.198 18.265 1.00 90.62 268 ARG A O 1
ATOM 2151 N N . ASP A 1 269 ? -13.273 -17.098 18.554 1.00 89.56 269 ASP A N 1
ATOM 2152 C CA . ASP A 1 269 ? -12.780 -18.336 19.165 1.00 89.56 269 ASP A CA 1
ATOM 2153 C C . ASP A 1 269 ? -11.909 -19.144 18.208 1.00 89.56 269 ASP A C 1
ATOM 2155 O O . ASP A 1 269 ? -10.879 -19.675 18.617 1.00 89.56 269 ASP A O 1
ATOM 2159 N N . ASP A 1 270 ? -12.266 -19.182 16.927 1.00 88.44 270 ASP A N 1
ATOM 2160 C CA . ASP A 1 270 ? -11.447 -19.815 15.897 1.00 88.44 270 ASP A CA 1
ATOM 2161 C C . ASP A 1 270 ? -10.103 -19.097 15.712 1.00 88.44 270 ASP A C 1
ATOM 2163 O O . ASP A 1 270 ? -9.076 -19.761 15.588 1.00 88.44 270 ASP A O 1
ATOM 2167 N N . ILE A 1 271 ? -10.085 -17.755 15.724 1.00 86.00 271 ILE A N 1
ATOM 2168 C CA . ILE A 1 271 ? -8.838 -16.971 15.692 1.00 86.00 271 ILE A CA 1
ATOM 2169 C C . ILE A 1 271 ? -7.981 -17.303 16.914 1.00 86.00 271 ILE A C 1
ATOM 2171 O O . ILE A 1 271 ? -6.799 -17.596 16.761 1.00 86.00 271 ILE A O 1
ATOM 2175 N N . LEU A 1 272 ? -8.559 -17.267 18.117 1.00 84.31 272 LEU A N 1
ATOM 2176 C CA . LEU A 1 272 ? -7.816 -17.479 19.361 1.00 84.31 272 LEU A CA 1
ATOM 2177 C C . LEU A 1 272 ? -7.251 -18.904 19.466 1.00 84.31 272 LEU A C 1
ATOM 2179 O O . LEU A 1 272 ? -6.142 -19.067 19.961 1.00 84.31 272 LEU A O 1
ATOM 2183 N N . LYS A 1 273 ? -7.953 -19.919 18.943 1.00 83.94 273 LYS A N 1
ATOM 2184 C CA . LYS A 1 273 ? -7.459 -21.309 18.882 1.00 83.94 273 LYS A CA 1
ATOM 2185 C C . LYS A 1 273 ? -6.284 -21.501 17.926 1.00 83.94 273 LYS A C 1
ATOM 2187 O O . LYS A 1 273 ? -5.438 -22.351 18.171 1.00 83.94 273 LYS A O 1
ATOM 2192 N N . GLN A 1 274 ? -6.266 -20.766 16.816 1.00 76.38 274 GLN A N 1
ATOM 2193 C CA . GLN A 1 274 ? -5.225 -20.872 15.787 1.00 76.38 274 GLN A CA 1
ATOM 2194 C C . GLN A 1 274 ? -3.980 -20.044 16.120 1.00 76.38 274 GLN A C 1
ATOM 2196 O O . GLN A 1 274 ? -2.981 -20.119 15.407 1.00 76.38 274 GLN A O 1
ATOM 2201 N N . ARG A 1 275 ? -4.039 -19.225 17.173 1.00 71.88 275 ARG A N 1
ATOM 2202 C CA . ARG A 1 275 ? -3.007 -18.246 17.480 1.00 71.88 275 ARG A CA 1
ATOM 2203 C C . ARG A 1 275 ? -1.964 -18.812 18.446 1.00 71.88 275 ARG A C 1
ATOM 2205 O O . ARG A 1 275 ? -2.327 -19.476 19.418 1.00 71.88 275 ARG A O 1
ATOM 2212 N N . PRO A 1 276 ? -0.680 -18.480 18.259 1.00 63.72 276 PRO A N 1
ATOM 2213 C CA . PRO A 1 276 ? 0.314 -18.720 19.288 1.00 63.72 276 PRO A CA 1
ATOM 2214 C C . PRO A 1 276 ? 0.156 -17.697 20.447 1.00 63.72 276 PRO A C 1
ATOM 2216 O O . PRO A 1 276 ? -0.398 -16.608 20.279 1.00 63.72 276 PRO A O 1
ATOM 2219 N N . GLN A 1 277 ? 0.539 -18.097 21.664 1.00 80.75 277 GLN A N 1
ATOM 2220 C CA . GLN A 1 277 ? 0.285 -17.364 22.918 1.00 80.75 277 GLN A CA 1
ATOM 2221 C C . GLN A 1 277 ? 0.897 -15.940 22.953 1.00 80.75 277 GLN A C 1
ATOM 2223 O O . GLN A 1 277 ? 1.956 -15.688 22.404 1.00 80.75 277 GLN A O 1
ATOM 2228 N N . VAL A 1 278 ? 0.289 -14.985 23.659 1.00 85.75 278 VAL A N 1
ATOM 2229 C CA . VAL A 1 278 ? 0.813 -13.609 23.768 1.00 85.75 278 VAL A CA 1
ATOM 2230 C C . VAL A 1 278 ? 2.067 -13.581 24.656 1.00 85.75 278 VAL A C 1
ATOM 2232 O O . VAL A 1 278 ? 2.011 -14.087 25.776 1.00 85.75 278 VAL A O 1
ATOM 2235 N N . PRO A 1 279 ? 3.188 -12.963 24.237 1.00 90.19 279 PRO A N 1
ATOM 2236 C CA . PRO A 1 279 ? 4.371 -12.845 25.087 1.00 90.19 279 PRO A CA 1
ATOM 2237 C C . PRO A 1 279 ? 4.087 -12.055 26.373 1.00 90.19 279 PRO A C 1
ATOM 2239 O O . PRO A 1 279 ? 3.529 -10.954 26.329 1.00 90.19 279 PRO A O 1
ATOM 2242 N N . LYS A 1 280 ? 4.523 -12.570 27.530 1.00 90.38 280 LYS A N 1
ATOM 2243 C CA . LYS A 1 280 ? 4.226 -11.981 28.857 1.00 90.38 280 LYS A CA 1
ATOM 2244 C C . LYS A 1 280 ? 4.686 -10.535 29.010 1.00 90.38 280 LYS A C 1
ATOM 2246 O O . LYS A 1 280 ? 4.053 -9.729 29.691 1.00 90.38 280 LYS A O 1
ATOM 2251 N N . VAL A 1 281 ? 5.818 -10.195 28.394 1.00 91.25 281 VAL A N 1
ATOM 2252 C CA . VAL A 1 281 ? 6.321 -8.816 28.374 1.00 91.25 281 VAL A CA 1
ATOM 2253 C C . VAL A 1 281 ? 5.336 -7.871 27.685 1.00 91.25 281 VAL A C 1
ATOM 2255 O O . VAL A 1 281 ? 5.081 -6.794 28.213 1.00 91.25 281 VAL A O 1
ATOM 2258 N N . CYS A 1 282 ? 4.739 -8.275 26.562 1.00 90.94 282 CYS A N 1
ATOM 2259 C CA . CYS A 1 282 ? 3.827 -7.434 25.790 1.00 90.94 282 CYS A CA 1
ATOM 2260 C C . CYS A 1 282 ? 2.561 -7.104 26.589 1.00 90.94 282 CYS A C 1
ATOM 2262 O O . CYS A 1 282 ? 2.082 -5.973 26.533 1.00 90.94 282 CYS A O 1
ATOM 2264 N N . VAL A 1 283 ? 2.060 -8.058 27.385 1.00 88.62 283 VAL A N 1
ATOM 2265 C CA . VAL A 1 283 ? 0.925 -7.833 28.297 1.00 88.62 283 VAL A CA 1
ATOM 2266 C C . VAL A 1 283 ? 1.262 -6.739 29.313 1.00 88.62 283 VAL A C 1
ATOM 2268 O O . VAL A 1 283 ? 0.559 -5.734 29.386 1.00 88.62 283 VAL A O 1
ATOM 2271 N N . ARG A 1 284 ? 2.387 -6.883 30.027 1.00 89.94 284 ARG A N 1
ATOM 2272 C CA . ARG A 1 284 ? 2.844 -5.904 31.030 1.00 89.94 284 ARG A CA 1
ATOM 2273 C C . ARG A 1 284 ? 3.121 -4.529 30.425 1.00 89.94 284 ARG A C 1
ATOM 2275 O O . ARG A 1 284 ? 2.708 -3.513 30.976 1.00 89.94 284 ARG A O 1
ATOM 2282 N N . LEU A 1 285 ? 3.797 -4.486 29.276 1.00 91.81 285 LEU A N 1
ATOM 2283 C CA . LEU A 1 285 ? 4.079 -3.237 28.568 1.00 91.81 285 LEU A CA 1
ATOM 2284 C C . LEU A 1 285 ? 2.801 -2.517 28.151 1.00 91.81 285 LEU A C 1
ATOM 2286 O O . LEU A 1 285 ? 2.731 -1.302 28.297 1.00 91.81 285 LEU A O 1
ATOM 2290 N N . SER A 1 286 ? 1.784 -3.243 27.686 1.00 89.00 286 SER A N 1
ATOM 2291 C CA . SER A 1 286 ? 0.501 -2.640 27.306 1.00 89.00 286 SER A CA 1
ATOM 2292 C C . SER A 1 286 ? -0.151 -1.910 28.486 1.00 89.00 286 SER A C 1
ATOM 2294 O O . SER A 1 286 ? -0.646 -0.798 28.324 1.00 89.00 286 SER A O 1
ATOM 2296 N N . GLU A 1 287 ? -0.101 -2.485 29.692 1.00 89.38 287 GLU A N 1
ATOM 2297 C CA . GLU A 1 287 ? -0.632 -1.855 30.911 1.00 89.38 287 GLU A CA 1
ATOM 2298 C C . GLU A 1 287 ? 0.134 -0.582 31.298 1.00 89.38 287 GLU A C 1
ATOM 2300 O O . GLU A 1 287 ? -0.472 0.418 31.686 1.00 89.38 287 GLU A O 1
ATOM 2305 N N . ILE A 1 288 ? 1.461 -0.596 31.155 1.00 92.19 288 ILE A N 1
ATOM 2306 C CA . ILE A 1 288 ? 2.325 0.561 31.426 1.00 92.19 288 ILE A CA 1
ATOM 2307 C C . ILE A 1 288 ? 2.089 1.672 30.395 1.00 92.19 288 ILE A C 1
ATOM 2309 O O . ILE A 1 288 ? 1.953 2.843 30.755 1.00 92.19 288 ILE A O 1
ATOM 2313 N N . ILE A 1 289 ? 1.984 1.313 29.115 1.00 91.81 289 ILE A N 1
ATOM 2314 C CA . ILE A 1 289 ? 1.728 2.249 28.017 1.00 91.81 289 ILE A CA 1
ATOM 2315 C C . ILE A 1 289 ? 0.409 3.003 28.246 1.00 91.81 289 ILE A C 1
ATOM 2317 O O . ILE A 1 289 ? 0.352 4.206 28.002 1.00 91.81 289 ILE A O 1
ATOM 2321 N N . GLU A 1 290 ? -0.630 2.361 28.794 1.00 89.81 290 GLU A N 1
ATOM 2322 C CA . GLU A 1 290 ? -1.885 3.035 29.174 1.00 89.81 290 GLU A CA 1
ATOM 2323 C C . GLU A 1 290 ? -1.707 4.152 30.215 1.00 89.81 290 GLU A C 1
ATOM 2325 O O . GLU A 1 290 ? -2.493 5.106 30.246 1.00 89.81 290 GLU A O 1
ATOM 2330 N N . VAL A 1 291 ? -0.687 4.061 31.071 1.00 91.88 291 VAL A N 1
ATOM 2331 C CA . VAL A 1 291 ? -0.323 5.133 32.006 1.00 91.88 291 VAL A CA 1
ATOM 2332 C C . VAL A 1 291 ? 0.374 6.263 31.249 1.00 91.88 291 VAL A C 1
ATOM 2334 O O . VAL A 1 291 ? -0.071 7.409 31.325 1.00 91.88 291 VAL A O 1
ATOM 2337 N N . TRP A 1 292 ? 1.383 5.945 30.434 1.00 94.12 292 TRP A N 1
ATOM 2338 C CA . TRP A 1 292 ? 2.133 6.944 29.663 1.00 94.12 292 TRP A CA 1
ATOM 2339 C C . TRP A 1 292 ? 1.265 7.718 28.664 1.00 94.12 292 TRP A C 1
ATOM 2341 O O . TRP A 1 292 ? 1.431 8.930 28.523 1.00 94.12 292 TRP A O 1
ATOM 2351 N N . LYS A 1 293 ? 0.279 7.061 28.034 1.00 90.50 293 LYS A N 1
ATOM 2352 C CA . LYS A 1 293 ? -0.741 7.711 27.188 1.00 90.50 293 LYS A CA 1
ATOM 2353 C C . LYS A 1 293 ? -1.451 8.848 27.934 1.00 90.50 293 LYS A C 1
ATOM 2355 O O . LYS A 1 293 ? -1.671 9.925 27.386 1.00 90.50 293 LYS A O 1
ATOM 2360 N N . LYS A 1 294 ? -1.802 8.628 29.207 1.00 87.81 294 LYS A N 1
ATOM 2361 C CA . LYS A 1 294 ? -2.515 9.617 30.038 1.00 87.81 294 LYS A CA 1
ATOM 2362 C C . LYS A 1 294 ? -1.613 10.752 30.508 1.00 87.81 294 LYS A C 1
ATOM 2364 O O . LYS A 1 294 ? -2.117 11.859 30.699 1.00 87.81 294 LYS A O 1
ATOM 2369 N N . GLU A 1 295 ? -0.327 10.479 30.704 1.00 90.88 295 GLU A N 1
ATOM 2370 C CA . GLU A 1 295 ? 0.683 11.473 31.082 1.00 90.88 295 GLU A CA 1
ATOM 2371 C C . GLU A 1 295 ? 1.057 12.380 29.897 1.00 90.88 295 GLU A C 1
ATOM 2373 O O . GLU A 1 295 ? 1.241 13.581 30.079 1.00 90.88 295 GLU A O 1
ATOM 2378 N N . ARG A 1 296 ? 1.090 11.840 28.670 1.00 89.31 296 ARG A N 1
ATOM 2379 C CA . ARG A 1 296 ? 1.526 12.536 27.444 1.00 89.31 296 ARG A CA 1
ATOM 2380 C C . ARG A 1 296 ? 0.380 12.918 26.508 1.00 89.31 296 ARG A C 1
ATOM 2382 O O . ARG A 1 296 ? 0.405 12.611 25.322 1.00 89.31 296 ARG A O 1
ATOM 2389 N N . LYS A 1 297 ? -0.632 13.622 27.019 1.00 79.38 297 LYS A N 1
ATOM 2390 C CA . LYS A 1 297 ? -1.857 13.913 26.243 1.00 79.38 297 LYS A CA 1
ATOM 2391 C C . LYS A 1 297 ? -1.637 14.737 24.970 1.00 79.38 297 LYS A C 1
ATOM 2393 O O . LYS A 1 297 ? -2.397 14.579 24.022 1.00 79.38 297 LYS A O 1
ATOM 2398 N N . THR A 1 298 ? -0.667 15.649 24.974 1.00 84.06 298 THR A N 1
ATOM 2399 C CA . THR A 1 298 ? -0.434 16.592 23.867 1.00 84.06 298 THR A CA 1
ATOM 2400 C C . THR A 1 298 ? 0.522 16.060 22.812 1.00 84.06 298 THR A C 1
ATOM 2402 O O . THR A 1 298 ? 0.486 16.532 21.690 1.00 84.06 298 THR A O 1
ATOM 2405 N N . PHE A 1 299 ? 1.390 15.106 23.142 1.00 90.81 299 PHE A N 1
ATOM 2406 C CA . PHE A 1 299 ? 2.277 14.479 22.164 1.00 90.81 299 PHE A CA 1
ATOM 2407 C C . PHE A 1 299 ? 2.693 13.091 22.678 1.00 90.81 299 PHE A C 1
ATOM 2409 O O . PHE A 1 299 ? 3.737 12.947 23.319 1.00 90.81 299 PHE A O 1
ATOM 2416 N N . PRO A 1 300 ? 1.852 12.060 22.474 1.00 94.25 300 PRO A N 1
ATOM 2417 C CA . PRO A 1 300 ? 2.081 10.705 22.969 1.00 94.25 300 PRO A CA 1
ATOM 2418 C C . PRO A 1 300 ? 3.063 9.945 22.064 1.00 94.25 300 PRO A C 1
ATOM 2420 O O . PRO A 1 300 ? 2.769 8.852 21.583 1.00 94.25 300 PRO A O 1
ATOM 2423 N N . VAL A 1 301 ? 4.231 10.535 21.820 1.00 94.31 301 VAL A N 1
ATOM 2424 C CA . VAL A 1 301 ? 5.315 9.963 21.018 1.00 94.31 301 VAL A CA 1
ATOM 2425 C C . VAL A 1 301 ? 6.596 10.000 21.845 1.00 94.31 301 VAL A C 1
ATOM 2427 O O . VAL A 1 301 ? 6.833 10.955 22.588 1.00 94.31 301 VAL A O 1
ATOM 2430 N N . MET A 1 302 ? 7.399 8.947 21.739 1.00 94.38 302 MET A N 1
ATOM 2431 C CA . MET A 1 302 ? 8.727 8.858 22.342 1.00 94.38 302 MET A CA 1
ATOM 2432 C C . MET A 1 302 ? 9.757 8.525 21.268 1.00 94.38 302 MET A C 1
ATOM 2434 O O . MET A 1 302 ? 9.511 7.662 20.423 1.00 94.38 302 MET A O 1
ATOM 2438 N N . GLY A 1 303 ? 10.927 9.159 21.334 1.00 93.38 303 GLY A N 1
ATOM 2439 C CA . GLY A 1 303 ? 12.092 8.668 20.594 1.00 93.38 303 GLY A CA 1
ATOM 2440 C C . GLY A 1 303 ? 12.530 7.307 21.145 1.00 93.38 303 GLY A C 1
ATOM 2441 O O . GLY A 1 303 ? 12.289 7.001 22.314 1.00 93.38 303 GLY A O 1
ATOM 2442 N N . TRP A 1 304 ? 13.186 6.475 20.334 1.00 93.06 304 TRP A N 1
ATOM 2443 C CA . TRP A 1 304 ? 13.533 5.103 20.728 1.00 93.06 304 TRP A CA 1
ATOM 2444 C C . TRP A 1 304 ? 14.346 5.029 22.023 1.00 93.06 304 TRP A C 1
ATOM 2446 O O . TRP A 1 304 ? 14.041 4.218 22.892 1.00 93.06 304 TRP A O 1
ATOM 2456 N N . GLN A 1 305 ? 15.335 5.910 22.192 1.00 92.25 305 GLN A N 1
ATOM 2457 C CA . GLN A 1 305 ? 16.175 5.929 23.395 1.00 92.25 305 GLN A CA 1
ATOM 2458 C C . GLN A 1 305 ? 15.386 6.322 24.653 1.00 92.25 305 GLN A C 1
ATOM 2460 O O . GLN A 1 305 ? 15.563 5.724 25.711 1.00 92.25 305 GLN A O 1
ATOM 2465 N N . GLU A 1 306 ? 14.467 7.283 24.531 1.00 94.00 306 GLU A N 1
ATOM 2466 C CA . GLU A 1 306 ? 13.564 7.672 25.618 1.00 94.00 306 GLU A CA 1
ATOM 2467 C C . GLU A 1 306 ? 12.615 6.523 25.986 1.00 94.00 306 GLU A C 1
ATOM 2469 O O . GLU A 1 306 ? 12.439 6.213 27.165 1.00 94.00 306 GLU A O 1
ATOM 2474 N N . TYR A 1 307 ? 12.038 5.863 24.978 1.00 94.38 307 TYR A N 1
ATOM 2475 C CA . TYR A 1 307 ? 11.158 4.714 25.166 1.00 94.38 307 TYR A CA 1
ATOM 2476 C C . TYR A 1 307 ? 11.887 3.545 25.839 1.00 94.38 307 TYR A C 1
ATOM 2478 O O . TYR A 1 307 ? 11.377 2.967 26.799 1.00 94.38 307 TYR A O 1
ATOM 2486 N N . LEU A 1 308 ? 13.098 3.224 25.382 1.00 92.62 308 LEU A N 1
ATOM 2487 C CA . LEU A 1 308 ? 13.918 2.146 25.926 1.00 92.62 308 LEU A CA 1
ATOM 2488 C C . LEU A 1 308 ? 14.239 2.376 27.408 1.00 92.62 308 LEU A C 1
ATOM 2490 O O . LEU A 1 308 ? 14.092 1.461 28.219 1.00 92.62 308 LEU A O 1
ATOM 2494 N N . GLU A 1 309 ? 14.613 3.600 27.780 1.00 92.69 309 GLU A N 1
ATOM 2495 C CA . GLU A 1 309 ? 14.884 3.957 29.174 1.00 92.69 309 GLU A CA 1
ATOM 2496 C C . GLU A 1 309 ? 13.616 3.909 30.042 1.00 92.69 309 GLU A C 1
ATOM 2498 O O . GLU A 1 309 ? 13.631 3.386 31.161 1.00 92.69 309 GLU A O 1
ATOM 2503 N N . ALA A 1 310 ? 12.483 4.375 29.507 1.00 93.62 310 ALA A N 1
ATOM 2504 C CA . ALA A 1 310 ? 11.195 4.286 30.188 1.00 93.62 310 ALA A CA 1
ATOM 2505 C C . ALA A 1 310 ? 10.781 2.823 30.443 1.00 93.62 310 ALA A C 1
ATOM 2507 O O . ALA A 1 310 ? 10.338 2.493 31.548 1.00 93.62 310 ALA A O 1
ATOM 2508 N N . VAL A 1 311 ? 10.977 1.934 29.461 1.00 93.31 311 VAL A N 1
ATOM 2509 C CA . VAL A 1 311 ? 10.713 0.491 29.586 1.00 93.31 311 VAL A CA 1
ATOM 2510 C C . VAL A 1 311 ? 11.624 -0.153 30.628 1.00 93.31 311 VAL A C 1
ATOM 2512 O O . VAL A 1 311 ? 11.122 -0.861 31.504 1.00 93.31 311 VAL A O 1
ATOM 2515 N N . ARG A 1 312 ? 12.935 0.125 30.588 1.00 90.62 312 ARG A N 1
ATOM 2516 C CA . ARG A 1 312 ? 13.905 -0.390 31.573 1.00 90.62 312 ARG A CA 1
ATOM 2517 C C . ARG A 1 312 ? 13.481 -0.053 32.996 1.00 90.62 312 ARG A C 1
ATOM 2519 O O . ARG A 1 312 ? 13.394 -0.940 33.845 1.00 90.62 312 ARG A O 1
ATOM 2526 N N . LYS A 1 313 ? 13.136 1.216 33.232 1.00 91.12 313 LYS A N 1
ATOM 2527 C CA . LYS A 1 313 ? 12.687 1.697 34.540 1.00 91.12 313 LYS A CA 1
ATOM 2528 C C . LYS A 1 313 ? 11.377 1.045 34.980 1.00 91.12 313 LYS A C 1
ATOM 2530 O O . LYS A 1 313 ? 11.263 0.631 36.130 1.00 91.12 313 LYS A O 1
ATOM 2535 N N . ALA A 1 314 ? 10.390 0.951 34.089 1.00 90.38 314 ALA A N 1
ATOM 2536 C CA . ALA A 1 314 ? 9.068 0.435 34.440 1.00 90.38 314 ALA A CA 1
ATOM 2537 C C . ALA A 1 314 ? 9.059 -1.080 34.693 1.00 90.38 314 ALA A C 1
ATOM 2539 O O . ALA A 1 314 ? 8.330 -1.551 35.564 1.00 90.38 314 ALA A O 1
ATOM 2540 N N . LEU A 1 315 ? 9.883 -1.843 33.968 1.00 87.62 315 LEU A N 1
ATOM 2541 C CA . LEU A 1 315 ? 9.986 -3.296 34.127 1.00 87.62 315 LEU A CA 1
ATOM 2542 C C . LEU A 1 315 ? 11.085 -3.736 35.104 1.00 87.62 315 LEU A C 1
ATOM 2544 O O . LEU A 1 315 ? 11.209 -4.933 35.362 1.00 87.62 315 LEU A O 1
ATOM 2548 N N . SER A 1 316 ? 11.851 -2.793 35.670 1.00 85.88 316 SER A N 1
ATOM 2549 C CA . SER A 1 316 ? 13.032 -3.078 36.505 1.00 85.88 316 SER A CA 1
ATOM 2550 C C . SER A 1 316 ? 14.029 -4.009 35.799 1.00 85.88 316 SER A C 1
ATOM 2552 O O . SER A 1 316 ? 14.554 -4.947 36.396 1.00 85.88 316 SER A O 1
ATOM 2554 N N . TRP A 1 317 ? 14.228 -3.788 34.499 1.00 80.81 317 TRP A N 1
ATOM 2555 C CA . TRP A 1 317 ? 15.102 -4.594 33.647 1.00 80.81 317 TRP A CA 1
ATOM 2556 C C . TRP A 1 317 ? 16.548 -4.103 33.672 1.00 80.81 317 TRP A C 1
ATOM 2558 O O . TRP A 1 317 ? 16.810 -2.919 33.881 1.00 80.81 317 TRP A O 1
ATOM 2568 N N . ASP A 1 318 ? 17.483 -5.023 33.426 1.00 72.25 318 ASP A N 1
ATOM 2569 C CA . ASP A 1 318 ? 18.897 -4.701 33.248 1.00 72.25 318 ASP A CA 1
ATOM 2570 C C . ASP A 1 318 ? 19.187 -4.065 31.871 1.00 72.25 318 ASP A C 1
ATOM 2572 O O . ASP A 1 318 ? 18.332 -3.989 30.981 1.00 72.25 318 ASP A O 1
ATOM 2576 N N . PHE A 1 319 ? 20.417 -3.574 31.689 1.00 59.84 319 PHE A N 1
ATOM 2577 C CA . PHE A 1 319 ? 20.837 -2.878 30.468 1.00 59.84 319 PHE A CA 1
ATOM 2578 C C . PHE A 1 319 ? 20.815 -3.764 29.205 1.00 59.84 319 PHE A C 1
ATOM 2580 O O . PHE A 1 319 ? 20.822 -3.222 28.099 1.00 59.84 319 PHE A O 1
ATOM 2587 N N . HIS A 1 320 ? 20.734 -5.094 29.339 1.00 64.00 320 HIS A N 1
ATOM 2588 C CA . HIS A 1 320 ? 20.921 -6.049 28.241 1.00 64.00 320 HIS A CA 1
ATOM 2589 C C . HIS A 1 320 ? 19.620 -6.478 27.532 1.00 64.00 320 HIS A C 1
ATOM 2591 O O . HIS A 1 320 ? 19.670 -7.300 26.621 1.00 64.00 320 HIS A O 1
ATOM 2597 N N . GLN A 1 321 ? 18.461 -5.898 27.876 1.00 82.00 321 GLN A N 1
ATOM 2598 C CA . GLN A 1 321 ? 17.154 -6.289 27.308 1.00 82.00 321 GLN A CA 1
ATOM 2599 C C . GLN A 1 321 ? 16.698 -5.497 26.070 1.00 82.00 321 GLN A C 1
ATOM 2601 O O . GLN A 1 321 ? 15.523 -5.549 25.706 1.00 82.00 321 GLN A O 1
ATOM 2606 N N . GLU A 1 322 ? 17.580 -4.755 25.394 1.00 88.94 322 GLU A N 1
ATOM 2607 C CA . GLU A 1 322 ? 17.178 -3.929 24.241 1.00 88.94 322 GLU A CA 1
ATOM 2608 C C . GLU A 1 322 ? 16.549 -4.753 23.109 1.00 88.94 322 GLU A C 1
ATOM 2610 O O . GLU A 1 322 ? 15.503 -4.370 22.581 1.00 88.94 322 GLU A O 1
ATOM 2615 N N . ARG A 1 323 ? 17.119 -5.925 22.799 1.00 90.38 323 ARG A N 1
ATOM 2616 C CA . ARG A 1 323 ? 16.564 -6.845 21.798 1.00 90.38 323 ARG A CA 1
ATOM 2617 C C . ARG A 1 323 ? 15.149 -7.293 22.162 1.00 90.38 323 ARG A C 1
ATOM 2619 O O . ARG A 1 323 ? 14.266 -7.262 21.310 1.00 90.38 323 ARG A O 1
ATOM 2626 N N . ILE A 1 324 ? 14.907 -7.648 23.425 1.00 90.88 324 ILE A N 1
ATOM 2627 C CA . ILE A 1 324 ? 13.572 -8.059 23.881 1.00 90.88 324 ILE A CA 1
ATOM 2628 C C . ILE A 1 324 ? 12.592 -6.889 23.795 1.00 90.88 324 ILE A C 1
ATOM 2630 O O . ILE A 1 324 ? 11.476 -7.078 23.316 1.00 90.88 324 ILE A O 1
ATOM 2634 N N . THR A 1 325 ? 12.998 -5.680 24.193 1.00 92.75 325 THR A N 1
ATOM 2635 C CA . THR A 1 325 ? 12.166 -4.476 24.046 1.00 92.75 325 THR A CA 1
ATOM 2636 C C . THR A 1 325 ? 11.815 -4.230 22.581 1.00 92.75 325 THR A C 1
ATOM 2638 O O . THR A 1 325 ? 10.651 -4.017 22.270 1.00 92.75 325 THR A O 1
ATOM 2641 N N . GLN A 1 326 ? 12.779 -4.337 21.664 1.00 91.81 326 GLN A N 1
ATOM 2642 C CA . GLN A 1 326 ? 12.551 -4.173 20.226 1.00 91.81 326 GLN A CA 1
ATOM 2643 C C . GLN A 1 326 ? 11.568 -5.204 19.658 1.00 91.81 326 GLN A C 1
ATOM 2645 O O . GLN A 1 326 ? 10.656 -4.848 18.903 1.00 91.81 326 GLN A O 1
ATOM 2650 N N . LEU A 1 327 ? 11.732 -6.474 20.028 1.00 91.94 327 LEU A N 1
ATOM 2651 C CA . LEU A 1 327 ? 10.828 -7.551 19.632 1.00 91.94 327 LEU A CA 1
ATOM 2652 C C . LEU A 1 327 ? 9.423 -7.339 20.202 1.00 91.94 327 LEU A C 1
ATOM 2654 O O . LEU A 1 327 ? 8.438 -7.457 19.476 1.00 91.94 327 LEU A O 1
ATOM 2658 N N . ALA A 1 328 ? 9.322 -6.963 21.478 1.00 92.75 328 ALA A N 1
ATOM 2659 C CA . ALA A 1 328 ? 8.053 -6.670 22.129 1.00 92.75 328 ALA A CA 1
ATOM 2660 C C . ALA A 1 328 ? 7.350 -5.462 21.491 1.00 92.75 328 ALA A C 1
ATOM 2662 O O . ALA A 1 328 ? 6.149 -5.518 21.242 1.00 92.75 328 ALA A O 1
ATOM 2663 N N . SER A 1 329 ? 8.081 -4.394 21.164 1.00 93.12 329 SER A N 1
ATOM 2664 C CA . SER A 1 329 ? 7.530 -3.232 20.461 1.00 93.12 329 SER A CA 1
ATOM 2665 C C . SER A 1 329 ? 7.072 -3.574 19.045 1.00 93.12 329 SER A C 1
ATOM 2667 O O . SER A 1 329 ? 6.020 -3.102 18.626 1.00 93.12 329 SER A O 1
ATOM 2669 N N . SER A 1 330 ? 7.813 -4.422 18.325 1.00 89.56 330 SER A N 1
ATOM 2670 C CA . SER A 1 330 ? 7.404 -4.910 16.999 1.00 89.56 330 SER A CA 1
ATOM 2671 C C . SER A 1 330 ? 6.120 -5.740 17.094 1.00 89.56 330 SER A C 1
ATOM 2673 O O . SER A 1 330 ? 5.173 -5.496 16.355 1.00 89.56 330 SER A O 1
ATOM 2675 N N . TYR A 1 331 ? 6.027 -6.629 18.087 1.00 88.25 331 TYR A N 1
ATOM 2676 C CA . TYR A 1 331 ? 4.806 -7.386 18.360 1.00 88.25 331 TYR A CA 1
ATOM 2677 C C . TYR A 1 331 ? 3.619 -6.467 18.695 1.00 88.25 331 TYR A C 1
ATOM 2679 O O . TYR A 1 331 ? 2.531 -6.627 18.151 1.00 88.25 331 TYR A O 1
ATOM 2687 N N . LEU A 1 332 ? 3.807 -5.477 19.575 1.00 88.81 332 LEU A N 1
ATOM 2688 C CA . LEU A 1 332 ? 2.749 -4.526 19.942 1.00 88.81 332 LEU A CA 1
ATOM 2689 C C . LEU A 1 332 ? 2.336 -3.616 18.774 1.00 88.81 332 LEU A C 1
ATOM 2691 O O . LEU A 1 332 ? 1.183 -3.184 18.720 1.00 88.81 332 LEU A O 1
ATOM 2695 N N . HIS A 1 333 ? 3.252 -3.345 17.842 1.00 88.50 333 HIS A N 1
ATOM 2696 C CA . HIS A 1 333 ? 2.957 -2.658 16.590 1.00 88.50 333 HIS A CA 1
ATOM 2697 C C . HIS A 1 333 ? 2.052 -3.493 15.681 1.00 88.50 333 HIS A C 1
ATOM 2699 O O . HIS A 1 333 ? 1.021 -2.990 15.234 1.00 88.50 333 HIS A O 1
ATOM 2705 N N . ASP A 1 334 ? 2.365 -4.775 15.491 1.00 80.75 334 ASP A N 1
ATOM 2706 C CA . ASP A 1 334 ? 1.526 -5.700 14.718 1.00 80.75 334 ASP A CA 1
ATOM 2707 C C . ASP A 1 334 ? 0.144 -5.898 15.386 1.00 80.75 334 ASP A C 1
ATOM 2709 O O . ASP A 1 334 ? -0.902 -5.999 14.725 1.00 80.75 334 ASP A O 1
ATOM 2713 N N . GLU A 1 335 ? 0.099 -5.846 16.723 1.00 79.62 335 GLU A N 1
ATOM 2714 C CA . GLU A 1 335 ? -1.135 -5.802 17.516 1.00 79.62 335 GLU A CA 1
ATOM 2715 C C . GLU A 1 335 ? -1.848 -4.441 17.485 1.00 79.62 335 GLU A C 1
ATOM 2717 O O . GLU A 1 335 ? -3.014 -4.356 17.868 1.00 79.62 335 GLU A O 1
ATOM 2722 N N . GLY A 1 336 ? -1.246 -3.397 16.918 1.00 80.69 336 GLY A N 1
ATOM 2723 C CA . GLY A 1 336 ? -1.843 -2.065 16.804 1.00 80.69 336 GLY A CA 1
ATOM 2724 C C . GLY A 1 336 ? -2.070 -1.363 18.146 1.00 80.69 336 GLY A C 1
ATOM 2725 O O . GLY A 1 336 ? -2.877 -0.436 18.212 1.00 80.69 336 GLY A O 1
ATOM 2726 N N . GLU A 1 337 ? -1.389 -1.802 19.207 1.00 84.50 337 GLU A N 1
ATOM 2727 C CA . GLU A 1 337 ? -1.416 -1.161 20.530 1.00 84.50 337 GLU A CA 1
ATOM 2728 C C . GLU A 1 337 ? -0.533 0.098 20.560 1.00 84.50 337 GLU A C 1
ATOM 2730 O O . GLU A 1 337 ? -0.835 1.056 21.275 1.00 84.50 337 GLU A O 1
ATOM 2735 N N . ILE A 1 338 ? 0.524 0.102 19.739 1.00 90.88 338 ILE A N 1
ATOM 2736 C CA . ILE A 1 338 ? 1.423 1.230 19.457 1.00 90.88 338 ILE A CA 1
ATOM 2737 C C . ILE A 1 338 ? 1.724 1.298 17.957 1.00 90.88 338 ILE A C 1
ATOM 2739 O O . ILE A 1 338 ? 1.461 0.348 17.221 1.00 90.88 338 ILE A O 1
ATOM 2743 N N . ILE A 1 339 ? 2.335 2.391 17.495 1.00 91.38 339 ILE A N 1
ATOM 2744 C CA . ILE A 1 339 ? 2.968 2.438 16.171 1.00 91.38 339 ILE A CA 1
ATOM 2745 C C . ILE A 1 339 ? 4.476 2.577 16.348 1.00 91.38 339 ILE A C 1
ATOM 2747 O O . ILE A 1 339 ? 4.942 3.579 16.887 1.00 91.38 339 ILE A O 1
ATOM 2751 N N . TYR A 1 340 ? 5.230 1.570 15.906 1.00 91.50 340 TYR A N 1
ATOM 2752 C CA . TYR A 1 340 ? 6.686 1.565 15.991 1.00 91.50 340 TYR A CA 1
ATOM 2753 C C . TYR A 1 340 ? 7.296 1.897 14.626 1.00 91.50 340 TYR A C 1
ATOM 2755 O O . TYR A 1 340 ? 7.288 1.075 13.711 1.00 91.50 340 TYR A O 1
ATOM 2763 N N . LEU A 1 341 ? 7.815 3.117 14.495 1.00 88.56 341 LEU A N 1
ATOM 2764 C CA . LEU A 1 341 ? 8.499 3.595 13.298 1.00 88.56 341 LEU A CA 1
ATOM 2765 C C . LEU A 1 341 ? 9.987 3.268 13.396 1.00 88.56 341 LEU A C 1
ATOM 2767 O O . LEU A 1 341 ? 10.652 3.672 14.351 1.00 88.56 341 LEU A O 1
ATOM 2771 N N . ARG A 1 342 ? 10.500 2.550 12.391 1.00 81.25 342 ARG A N 1
ATOM 2772 C CA . ARG A 1 342 ? 11.899 2.102 12.303 1.00 81.25 342 ARG A CA 1
ATOM 2773 C C . ARG A 1 342 ? 12.638 2.666 11.073 1.00 81.25 342 ARG A C 1
ATOM 2775 O O . ARG A 1 342 ? 13.047 1.878 10.221 1.00 81.25 342 ARG A O 1
ATOM 2782 N N . PRO A 1 343 ? 12.800 3.995 10.925 1.00 71.25 343 PRO A N 1
ATOM 2783 C CA . PRO A 1 343 ? 13.800 4.540 10.010 1.00 71.25 343 PRO A CA 1
ATOM 2784 C C . PRO A 1 343 ? 15.213 4.098 10.430 1.00 71.25 343 PRO A C 1
ATOM 2786 O O . PRO A 1 343 ? 15.458 3.811 11.604 1.00 71.25 343 PRO A O 1
ATOM 2789 N N . GLU A 1 344 ? 16.145 4.058 9.471 1.00 62.62 344 GLU A N 1
ATOM 2790 C CA . GLU A 1 344 ? 17.551 3.662 9.692 1.00 62.62 344 GLU A CA 1
ATOM 2791 C C . GLU A 1 344 ? 18.243 4.510 10.770 1.00 62.62 344 GLU A C 1
ATOM 2793 O O . GLU A 1 344 ? 19.127 4.034 11.480 1.00 62.62 344 GLU A O 1
ATOM 2798 N N . ILE A 1 345 ? 17.815 5.765 10.906 1.00 65.12 345 ILE A N 1
ATOM 2799 C CA . ILE A 1 345 ? 18.321 6.731 11.870 1.00 65.12 345 ILE A CA 1
ATOM 2800 C C . ILE A 1 345 ? 17.092 7.345 12.548 1.00 65.12 345 ILE A C 1
ATOM 2802 O O . ILE A 1 345 ? 16.230 7.889 11.868 1.00 65.12 345 ILE A O 1
ATOM 2806 N N . ASP A 1 346 ? 17.027 7.260 13.879 1.00 77.81 346 ASP A N 1
ATOM 2807 C CA . ASP A 1 346 ? 16.019 7.921 14.729 1.00 77.81 346 ASP A CA 1
ATOM 2808 C C . ASP A 1 346 ? 14.612 7.285 14.783 1.00 77.81 346 ASP A C 1
ATOM 2810 O O . ASP A 1 346 ? 13.587 7.881 14.454 1.00 77.81 346 ASP A O 1
ATOM 2814 N N . SER A 1 347 ? 14.560 6.032 15.241 1.00 88.56 347 SER A N 1
ATOM 2815 C CA . SER A 1 347 ? 13.298 5.325 15.477 1.00 88.56 347 SER A CA 1
ATOM 2816 C C . SER A 1 347 ? 12.414 6.004 16.527 1.00 88.56 347 SER A C 1
ATOM 2818 O O . SER A 1 347 ? 12.900 6.532 17.527 1.00 88.56 347 SER A O 1
ATOM 2820 N N . SER A 1 348 ? 11.099 5.922 16.329 1.00 93.00 348 SER A N 1
ATOM 2821 C CA . SER A 1 348 ? 10.101 6.569 17.185 1.00 93.00 348 SER A CA 1
ATOM 2822 C C . SER A 1 348 ? 8.933 5.637 17.494 1.00 93.00 348 SER A C 1
ATOM 2824 O O . SER A 1 348 ? 8.569 4.768 16.700 1.00 93.00 348 SER A O 1
ATOM 2826 N N . VAL A 1 349 ? 8.326 5.823 18.663 1.00 94.62 349 VAL A N 1
ATOM 2827 C CA . VAL A 1 349 ? 7.199 5.026 19.148 1.00 94.62 349 VAL A CA 1
ATOM 2828 C C . VAL A 1 349 ? 6.016 5.947 19.419 1.00 94.62 349 VAL A C 1
ATOM 2830 O O . VAL A 1 349 ? 6.041 6.746 20.355 1.00 94.62 349 VAL A O 1
ATOM 2833 N N . VAL A 1 350 ? 4.958 5.822 18.618 1.00 94.81 350 VAL A N 1
ATOM 2834 C CA . VAL A 1 350 ? 3.670 6.463 18.898 1.00 94.81 350 VAL A CA 1
ATOM 2835 C C . VAL A 1 350 ? 2.916 5.587 19.885 1.00 94.81 350 VAL A C 1
ATOM 2837 O O . VAL A 1 350 ? 2.493 4.475 19.563 1.00 94.81 350 VAL A O 1
ATOM 2840 N N . LEU A 1 351 ? 2.753 6.099 21.099 1.00 94.56 351 LEU A N 1
ATOM 2841 C CA . LEU A 1 351 ? 2.119 5.388 22.199 1.00 94.56 351 LEU A CA 1
ATOM 2842 C C . LEU A 1 351 ? 0.607 5.352 22.053 1.00 94.56 351 LEU A C 1
ATOM 2844 O O . LEU A 1 351 ? 0.010 4.372 22.468 1.00 94.56 351 LEU A O 1
ATOM 2848 N N . ASP A 1 352 ? -0.012 6.396 21.493 1.00 92.38 352 ASP A N 1
ATOM 2849 C CA . ASP A 1 352 ? -1.466 6.498 21.346 1.00 92.38 352 ASP A CA 1
ATOM 2850 C C . ASP A 1 352 ? -1.901 6.501 19.867 1.00 92.38 352 ASP A C 1
ATOM 2852 O O . ASP A 1 352 ? -2.005 7.564 19.241 1.00 92.38 352 ASP A O 1
ATOM 2856 N N . PRO A 1 353 ? -2.210 5.319 19.298 1.00 89.56 353 PRO A N 1
ATOM 2857 C CA . PRO A 1 353 ? -2.807 5.222 17.972 1.00 89.56 353 PRO A CA 1
ATOM 2858 C C . PRO A 1 353 ? -4.111 6.022 17.834 1.00 89.56 353 PRO A C 1
ATOM 2860 O O . PRO A 1 353 ? -4.362 6.594 16.778 1.00 89.56 353 PRO A O 1
ATOM 2863 N N . GLN A 1 354 ? -4.947 6.111 18.877 1.00 89.25 354 GLN A N 1
ATOM 2864 C CA . GLN A 1 354 ? -6.216 6.842 18.803 1.00 89.25 354 GLN A CA 1
ATOM 2865 C C . GLN A 1 354 ? -5.971 8.336 18.562 1.00 89.25 354 GLN A C 1
ATOM 2867 O O . GLN A 1 354 ? -6.608 8.913 17.681 1.00 89.25 354 GLN A O 1
ATOM 2872 N N . TRP A 1 355 ? -5.037 8.950 19.294 1.00 92.62 355 TRP A N 1
ATOM 2873 C CA . TRP A 1 355 ? -4.613 10.334 19.046 1.00 92.62 355 TRP A CA 1
ATOM 2874 C C . TRP A 1 355 ? -4.114 10.517 17.607 1.00 92.62 355 TRP A C 1
ATOM 2876 O O . TRP A 1 355 ? -4.570 11.428 16.912 1.00 92.62 355 TRP A O 1
ATOM 2886 N N . LEU A 1 356 ? -3.254 9.616 17.125 1.00 93.25 356 LEU A N 1
ATOM 2887 C CA . LEU A 1 356 ? -2.689 9.700 15.779 1.00 93.25 356 LEU A CA 1
ATOM 2888 C C . LEU A 1 356 ? -3.779 9.627 14.698 1.00 93.25 356 LEU A C 1
ATOM 2890 O O . LEU A 1 356 ? -3.858 10.493 13.827 1.00 93.25 356 LEU A O 1
ATOM 2894 N N . PHE A 1 357 ? -4.656 8.624 14.758 1.00 90.75 357 PHE A N 1
ATOM 2895 C CA . PHE A 1 357 ? -5.641 8.393 13.702 1.00 90.75 357 PHE A CA 1
ATOM 2896 C C . PHE A 1 357 ? -6.799 9.394 13.703 1.00 90.75 357 PHE A C 1
ATOM 2898 O O . PHE A 1 357 ? -7.374 9.623 12.639 1.00 90.75 357 PHE A O 1
ATOM 2905 N N . THR A 1 358 ? -7.154 10.004 14.842 1.00 90.81 358 THR A N 1
ATOM 2906 C CA . THR A 1 358 ? -8.246 10.995 14.883 1.00 90.81 358 THR A CA 1
ATOM 2907 C C . THR A 1 358 ? -7.780 12.432 14.953 1.00 90.81 358 THR A C 1
ATOM 2909 O O . THR A 1 358 ? -8.289 13.256 14.201 1.00 90.81 358 THR A O 1
ATOM 2912 N N . SER A 1 359 ? -6.850 12.751 15.850 1.00 91.56 359 SER A N 1
ATOM 2913 C CA . SER A 1 359 ? -6.462 14.139 16.116 1.00 91.56 359 SER A CA 1
ATOM 2914 C C . SER A 1 359 ? -5.442 14.639 15.101 1.00 91.56 359 SER A C 1
ATOM 2916 O O . SER A 1 359 ? -5.488 15.803 14.722 1.00 91.56 359 SER A O 1
ATOM 2918 N N . VAL A 1 360 ? -4.552 13.759 14.630 1.00 94.31 360 VAL A N 1
ATOM 2919 C CA . VAL A 1 360 ? -3.554 14.104 13.610 1.00 94.31 360 VAL A CA 1
ATOM 2920 C C . VAL A 1 360 ? -4.093 13.800 12.213 1.00 94.31 360 VAL A C 1
ATOM 2922 O O . VAL A 1 360 ? -4.452 14.711 11.470 1.00 94.31 360 VAL A O 1
ATOM 2925 N N . PHE A 1 361 ? -4.226 12.523 11.852 1.00 93.94 361 PHE A N 1
ATOM 2926 C CA . PHE A 1 361 ? -4.631 12.124 10.500 1.00 93.94 361 PHE A CA 1
ATOM 2927 C C . PHE A 1 361 ? -6.067 12.518 10.159 1.00 93.94 361 PHE A C 1
ATOM 2929 O O . PHE A 1 361 ? -6.352 12.850 9.009 1.00 93.94 361 PHE A O 1
ATOM 2936 N N . GLY A 1 362 ? -6.963 12.517 11.151 1.00 93.19 362 GLY A N 1
ATOM 2937 C CA . GLY A 1 362 ? -8.346 12.950 10.975 1.00 93.19 362 GLY A CA 1
ATOM 2938 C C . GLY A 1 362 ? -8.442 14.396 10.487 1.00 93.19 362 GLY A C 1
ATOM 2939 O O . GLY A 1 362 ? -9.140 14.649 9.511 1.00 93.19 362 GLY A O 1
ATOM 2940 N N . SER A 1 363 ? -7.703 15.319 11.107 1.00 94.06 363 SER A N 1
ATOM 2941 C CA . SER A 1 363 ? -7.647 16.731 10.700 1.00 94.06 363 SER A CA 1
ATOM 2942 C C . SER A 1 363 ? -6.771 16.979 9.470 1.00 94.06 363 SER A C 1
ATOM 2944 O O . SER A 1 363 ? -7.079 17.865 8.674 1.00 94.06 363 SER A O 1
ATOM 2946 N N . LEU A 1 364 ? -5.714 16.185 9.274 1.00 94.75 364 LEU A N 1
ATOM 2947 C CA . LEU A 1 364 ? -4.804 16.313 8.132 1.00 94.75 364 LEU A CA 1
ATOM 2948 C C . LEU A 1 364 ? -5.479 15.958 6.800 1.00 94.75 364 LEU A C 1
ATOM 2950 O O . LEU A 1 364 ? -5.296 16.656 5.810 1.00 94.75 364 LEU A O 1
ATOM 2954 N N . LEU A 1 365 ? -6.246 14.863 6.777 1.00 93.19 365 LEU A N 1
ATOM 2955 C CA . LEU A 1 365 ? -6.805 14.270 5.554 1.00 93.19 365 LEU A CA 1
ATOM 2956 C C . LEU A 1 365 ? -8.316 14.502 5.411 1.00 93.19 365 LEU A C 1
ATOM 2958 O O . LEU A 1 365 ? -8.958 13.941 4.522 1.00 93.19 365 LEU A O 1
ATOM 2962 N N . ALA A 1 366 ? -8.917 15.300 6.296 1.00 91.62 366 ALA A N 1
ATOM 2963 C CA . ALA A 1 366 ? -10.345 15.572 6.252 1.00 91.62 366 ALA A CA 1
ATOM 2964 C C . ALA A 1 366 ? -10.765 16.244 4.926 1.00 91.62 366 ALA A C 1
ATOM 2966 O O . ALA A 1 366 ? -10.170 17.244 4.527 1.00 91.62 366 ALA A O 1
ATOM 2967 N N . PRO A 1 367 ? -11.835 15.760 4.263 1.00 88.31 367 PRO A N 1
ATOM 2968 C CA . PRO A 1 367 ? -12.406 16.427 3.093 1.00 88.31 367 PRO A CA 1
ATOM 2969 C C . PRO A 1 367 ? -12.878 17.860 3.389 1.00 88.31 367 PRO A C 1
ATOM 2971 O O . PRO A 1 367 ? -13.246 18.185 4.518 1.00 88.31 367 PRO A O 1
ATOM 2974 N N . GLU A 1 368 ? -13.009 18.689 2.351 1.00 83.69 368 GLU A N 1
ATOM 2975 C CA . GLU A 1 368 ? -13.444 20.096 2.459 1.00 83.69 368 GLU A CA 1
ATOM 2976 C C . GLU A 1 368 ? -14.767 20.289 3.227 1.00 83.69 368 GLU A C 1
ATOM 2978 O O . GLU A 1 368 ? -14.896 21.195 4.050 1.00 83.69 368 GLU A O 1
ATOM 2983 N N . ASN A 1 369 ? -15.722 19.374 3.050 1.00 84.25 369 ASN A N 1
ATOM 2984 C CA . ASN A 1 369 ? -17.037 19.431 3.699 1.00 84.25 369 ASN A CA 1
ATOM 2985 C C . ASN A 1 369 ? -17.088 18.738 5.076 1.00 84.25 369 ASN A C 1
ATOM 2987 O O . ASN A 1 369 ? -18.172 18.514 5.617 1.00 84.25 369 ASN A O 1
ATOM 2991 N N . PHE A 1 370 ? -15.946 18.338 5.642 1.00 87.56 370 PHE A N 1
ATOM 2992 C CA . PHE A 1 370 ? -15.905 17.654 6.934 1.00 87.56 370 PHE A CA 1
ATOM 2993 C C . PHE A 1 370 ? -16.031 18.659 8.101 1.00 87.56 370 PHE A C 1
ATOM 2995 O O . PHE A 1 370 ? -15.355 19.695 8.070 1.00 87.56 370 PHE A O 1
ATOM 3002 N N . PRO A 1 371 ? -16.862 18.377 9.129 1.00 88.75 371 PRO A N 1
ATOM 3003 C CA . PRO A 1 371 ? -17.200 19.323 10.197 1.00 88.75 371 PRO A CA 1
ATOM 3004 C C . PRO A 1 371 ? -16.162 19.345 11.337 1.00 88.75 371 PRO A C 1
ATOM 3006 O O . PRO A 1 371 ? -16.519 19.187 12.503 1.00 88.75 371 PRO A O 1
ATOM 3009 N N . ILE A 1 372 ? -14.880 19.502 11.002 1.00 89.00 372 ILE A N 1
ATOM 3010 C CA . ILE A 1 372 ? -13.775 19.665 11.962 1.00 89.00 372 ILE A CA 1
ATOM 3011 C C . ILE A 1 372 ? -12.785 20.721 11.465 1.00 89.00 372 ILE A C 1
ATOM 3013 O O . ILE A 1 372 ? -12.767 21.044 10.272 1.00 89.00 372 ILE A O 1
ATOM 3017 N N . ASP A 1 373 ? -11.925 21.190 12.368 1.00 88.62 373 ASP A N 1
ATOM 3018 C CA . ASP A 1 373 ? -10.727 21.935 11.992 1.00 88.62 373 ASP A CA 1
ATOM 3019 C C . ASP A 1 373 ? -9.784 21.026 11.205 1.00 88.62 373 ASP A C 1
ATOM 3021 O O . ASP A 1 373 ? -9.375 19.955 11.663 1.00 88.62 373 ASP A O 1
ATOM 3025 N N . LYS A 1 374 ? -9.489 21.453 9.984 1.00 91.69 374 LYS A N 1
ATOM 3026 C CA . LYS A 1 374 ? -8.732 20.702 8.989 1.00 91.69 374 LYS A CA 1
ATOM 3027 C C . LYS A 1 374 ? -7.788 21.620 8.239 1.00 91.69 374 LYS A C 1
ATOM 3029 O O . LYS A 1 374 ? -7.982 22.838 8.249 1.00 91.69 374 LYS A O 1
ATOM 3034 N N . VAL A 1 375 ? -6.816 21.005 7.585 1.00 93.19 375 VAL A N 1
ATOM 3035 C CA . VAL A 1 375 ? -5.799 21.689 6.791 1.00 93.19 375 VAL A CA 1
ATOM 3036 C C . VAL A 1 375 ? -6.378 22.176 5.461 1.00 93.19 375 VAL A C 1
ATOM 3038 O O . VAL A 1 375 ? -7.024 21.421 4.733 1.00 93.19 375 VAL A O 1
ATOM 3041 N N . ALA A 1 376 ? -6.130 23.442 5.144 1.00 92.19 376 ALA A N 1
ATOM 3042 C CA . ALA A 1 376 ? -6.336 24.035 3.832 1.00 92.19 376 ALA A CA 1
ATOM 3043 C C . ALA A 1 376 ? -5.072 23.912 2.965 1.00 92.19 376 ALA A C 1
ATOM 3045 O O . ALA A 1 376 ? -3.950 23.866 3.469 1.00 92.19 376 ALA A O 1
ATOM 3046 N N . ARG A 1 377 ? -5.265 23.868 1.644 1.00 92.56 377 ARG A N 1
ATOM 3047 C CA . ARG A 1 377 ? -4.184 23.827 0.650 1.00 92.56 377 ARG A CA 1
ATOM 3048 C C . ARG A 1 377 ? -4.180 25.111 -0.180 1.00 92.56 377 ARG A C 1
ATOM 3050 O O . ARG A 1 377 ? -5.229 25.739 -0.333 1.00 92.56 377 ARG A O 1
ATOM 3057 N N . THR A 1 378 ? -3.021 25.494 -0.709 1.00 91.94 378 THR A N 1
ATOM 3058 C CA . THR A 1 378 ? -2.905 26.568 -1.709 1.00 91.94 378 THR A CA 1
ATOM 3059 C C . THR A 1 378 ? -3.478 26.118 -3.059 1.00 91.94 378 THR A C 1
ATOM 3061 O O . THR A 1 378 ? -3.871 24.961 -3.222 1.00 91.94 378 THR A O 1
ATOM 3064 N N . ALA A 1 379 ? -3.520 27.018 -4.048 1.00 88.69 379 ALA A N 1
ATOM 3065 C CA . ALA A 1 379 ? -3.928 26.667 -5.413 1.00 88.69 379 ALA A CA 1
ATOM 3066 C C . ALA A 1 379 ? -2.996 25.615 -6.049 1.00 88.69 379 ALA A C 1
ATOM 3068 O O . ALA A 1 379 ? -3.413 24.828 -6.895 1.00 88.69 379 ALA A O 1
ATOM 3069 N N . GLU A 1 380 ? -1.745 25.571 -5.593 1.00 87.12 380 GLU A N 1
ATOM 3070 C CA . GLU A 1 380 ? -0.703 24.636 -6.009 1.00 87.12 380 GLU A CA 1
ATOM 3071 C C . GLU A 1 380 ? -0.706 23.318 -5.205 1.00 87.12 380 GLU A C 1
ATOM 3073 O O . GLU A 1 380 ? 0.242 22.547 -5.293 1.00 87.12 380 GLU A O 1
ATOM 3078 N N . ASP A 1 381 ? -1.755 23.052 -4.417 1.00 91.00 381 ASP A N 1
ATOM 3079 C CA . ASP A 1 381 ? -1.889 21.887 -3.526 1.00 91.00 381 ASP A CA 1
ATOM 3080 C C . ASP A 1 381 ? -0.865 21.814 -2.365 1.00 91.00 381 ASP A C 1
ATOM 3082 O O . ASP A 1 381 ? -0.738 20.774 -1.710 1.00 91.00 381 ASP A O 1
ATOM 3086 N N . TYR A 1 382 ? -0.173 22.913 -2.039 1.00 93.06 382 TYR A N 1
ATOM 3087 C CA . TYR A 1 382 ? 0.760 22.973 -0.905 1.00 93.06 382 TYR A CA 1
ATOM 3088 C C . TYR A 1 382 ? 0.064 23.273 0.423 1.00 93.06 382 TYR A C 1
ATOM 3090 O O . TYR A 1 382 ? -0.989 23.905 0.467 1.00 93.06 382 TYR A O 1
ATOM 3098 N N . VAL A 1 383 ? 0.690 22.870 1.528 1.00 95.56 383 VAL A N 1
ATOM 3099 C CA . VAL A 1 383 ? 0.285 23.222 2.896 1.00 95.56 383 VAL A CA 1
ATOM 3100 C C . VAL A 1 383 ? 1.375 24.072 3.533 1.00 95.56 383 VAL A C 1
ATOM 3102 O O . VAL A 1 383 ? 2.544 23.700 3.480 1.00 95.56 383 VAL A O 1
ATOM 3105 N N . THR A 1 384 ? 1.016 25.197 4.152 1.00 96.56 384 THR A N 1
ATOM 3106 C CA . THR A 1 384 ? 2.000 26.078 4.798 1.00 96.56 384 THR A CA 1
ATOM 3107 C C . THR A 1 384 ? 2.201 25.740 6.276 1.00 96.56 384 THR A C 1
ATOM 3109 O O . THR A 1 384 ? 1.337 25.145 6.927 1.00 96.56 384 THR A O 1
ATOM 3112 N N . ILE A 1 385 ? 3.339 26.147 6.837 1.00 96.38 385 ILE A N 1
ATOM 3113 C CA . ILE A 1 385 ? 3.626 25.990 8.268 1.00 96.38 385 ILE A CA 1
ATOM 3114 C C . ILE A 1 385 ? 2.631 26.753 9.156 1.00 96.38 385 ILE A C 1
ATOM 3116 O O . ILE A 1 385 ? 2.266 26.266 10.228 1.00 96.38 385 ILE A O 1
ATOM 3120 N N . GLU A 1 386 ? 2.148 27.919 8.718 1.00 96.81 386 GLU A N 1
ATOM 3121 C CA . GLU A 1 386 ? 1.129 28.693 9.435 1.00 96.81 386 GLU A CA 1
ATOM 3122 C C . GLU A 1 386 ? -0.182 27.912 9.518 1.00 96.81 386 GLU A C 1
ATOM 3124 O O . GLU A 1 386 ? -0.830 27.892 10.564 1.00 96.81 386 GLU A O 1
ATOM 3129 N N . GLU A 1 387 ? -0.538 27.215 8.441 1.00 96.75 387 GLU A N 1
ATOM 3130 C CA . GLU A 1 387 ? -1.737 26.391 8.388 1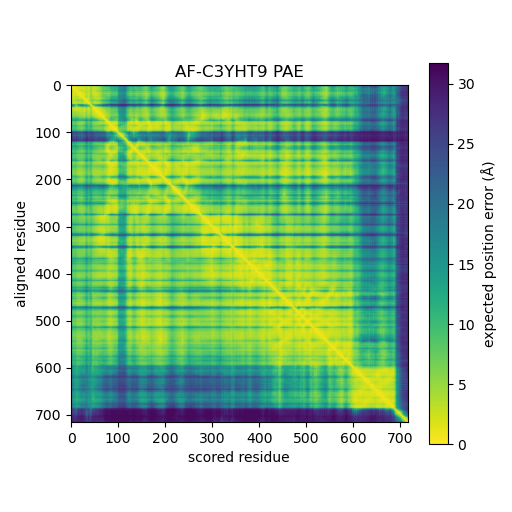.00 96.75 387 GLU A CA 1
ATOM 3131 C C . GLU A 1 387 ? -1.617 25.147 9.279 1.00 96.75 387 GLU A C 1
ATOM 3133 O O . GLU A 1 387 ? -2.534 24.849 10.050 1.00 96.75 387 GLU A O 1
ATOM 3138 N N . LEU A 1 388 ? -0.464 24.466 9.272 1.00 96.19 388 LEU A N 1
ATOM 3139 C CA . LEU A 1 388 ? -0.194 23.380 10.224 1.00 96.19 388 LEU A CA 1
ATOM 3140 C C . LEU A 1 388 ? -0.259 23.875 11.673 1.00 96.19 388 LEU A C 1
ATOM 3142 O O . LEU A 1 388 ? -0.850 23.218 12.529 1.00 96.19 388 LEU A O 1
ATOM 3146 N N . THR A 1 389 ? 0.291 25.058 11.947 1.00 96.31 389 THR A N 1
ATOM 3147 C CA . THR A 1 389 ? 0.253 25.676 13.278 1.00 96.31 389 THR A CA 1
ATOM 3148 C C . THR A 1 389 ? -1.179 25.991 13.702 1.00 96.31 389 THR A C 1
ATOM 3150 O O . THR A 1 389 ? -1.570 25.685 14.831 1.00 96.31 389 THR A O 1
ATOM 3153 N N . ARG A 1 390 ? -1.993 26.543 12.796 1.00 96.56 390 ARG A N 1
ATOM 3154 C CA . ARG A 1 390 ? -3.404 26.860 13.045 1.00 96.56 390 ARG A CA 1
ATOM 3155 C C . ARG A 1 390 ? -4.205 25.620 13.438 1.00 96.56 390 ARG A C 1
ATOM 3157 O O . ARG A 1 390 ? -5.028 25.701 14.344 1.00 96.56 390 ARG A O 1
ATOM 3164 N N . VAL A 1 391 ? -3.976 24.495 12.760 1.00 95.62 391 VAL A N 1
ATOM 3165 C CA . VAL A 1 391 ? -4.756 23.264 12.959 1.00 95.62 391 VAL A CA 1
ATOM 3166 C C . VAL A 1 391 ? -4.243 22.439 14.141 1.00 95.62 391 VAL A C 1
ATOM 3168 O O . VAL A 1 391 ? -5.049 21.914 14.907 1.00 95.62 391 VAL A O 1
ATOM 3171 N N . PHE A 1 392 ? -2.923 22.320 14.315 1.00 95.50 392 PHE A N 1
ATOM 3172 C CA . PHE A 1 392 ? -2.343 21.314 15.210 1.00 95.50 392 PHE A CA 1
ATOM 3173 C C . PHE A 1 392 ? -1.708 21.851 16.495 1.00 95.50 392 PHE A C 1
ATOM 3175 O O . PHE A 1 392 ? -1.405 21.050 17.375 1.00 95.50 392 PHE A O 1
ATOM 3182 N N . SER A 1 393 ? -1.556 23.168 16.671 1.00 93.19 393 SER A N 1
ATOM 3183 C CA . SER A 1 393 ? -0.894 23.737 17.865 1.00 93.19 393 SER A CA 1
ATOM 3184 C C . SER A 1 393 ? -1.555 23.361 19.198 1.00 93.19 393 SER A C 1
ATOM 3186 O O . SER A 1 393 ? -0.898 23.359 20.236 1.00 93.19 393 SER A O 1
ATOM 3188 N N . ALA A 1 394 ? -2.842 23.004 19.187 1.00 89.94 394 ALA A N 1
ATOM 3189 C CA . ALA A 1 394 ? -3.554 22.526 20.371 1.00 89.94 394 ALA A CA 1
ATOM 3190 C C . ALA A 1 394 ? -3.288 21.043 20.705 1.00 89.94 394 ALA A C 1
ATOM 3192 O O . ALA A 1 394 ? -3.597 20.605 21.815 1.00 89.94 394 ALA A O 1
ATOM 3193 N N . VAL A 1 395 ? -2.769 20.258 19.755 1.00 88.25 395 VAL A N 1
ATOM 3194 C CA . VAL A 1 395 ? -2.691 18.787 19.843 1.00 88.25 395 VAL A CA 1
ATOM 3195 C C . VAL A 1 395 ? -1.310 18.206 19.553 1.00 88.25 395 VAL A C 1
ATOM 3197 O O . VAL A 1 395 ? -1.187 16.986 19.635 1.00 88.25 395 VAL A O 1
ATOM 3200 N N . ALA A 1 396 ? -0.321 19.024 19.177 1.00 91.75 396 ALA A N 1
ATOM 3201 C CA . ALA A 1 396 ? 1.057 18.608 18.929 1.00 91.75 396 ALA A CA 1
ATOM 3202 C C . ALA A 1 396 ? 2.036 19.798 18.919 1.00 91.75 396 ALA A C 1
ATOM 3204 O O . ALA A 1 396 ? 1.664 20.928 18.600 1.00 91.75 396 ALA A O 1
ATOM 3205 N N . ASP A 1 397 ? 3.310 19.513 19.194 1.00 91.00 397 ASP A N 1
ATOM 3206 C CA . ASP A 1 397 ? 4.421 20.391 18.816 1.00 91.00 397 ASP A CA 1
ATOM 3207 C C . ASP A 1 397 ? 4.631 20.322 17.292 1.00 91.00 397 ASP A C 1
ATOM 3209 O O . ASP A 1 397 ? 4.702 19.230 16.726 1.00 91.00 397 ASP A O 1
ATOM 3213 N N . ILE A 1 398 ? 4.682 21.473 16.613 1.00 94.06 398 ILE A N 1
ATOM 3214 C CA . ILE A 1 398 ? 4.639 21.532 15.141 1.00 94.06 398 ILE A CA 1
ATOM 3215 C C . ILE A 1 398 ? 5.911 20.971 14.485 1.00 94.06 398 ILE A C 1
ATOM 3217 O O . ILE A 1 398 ? 5.769 20.126 13.598 1.00 94.06 398 ILE A O 1
ATOM 3221 N N . PRO A 1 399 ? 7.138 21.354 14.893 1.00 93.06 399 PRO A N 1
ATOM 3222 C CA . PRO A 1 399 ? 8.355 20.713 14.392 1.00 93.06 399 PRO A CA 1
ATOM 3223 C C . PRO A 1 399 ? 8.369 19.189 14.569 1.00 93.06 399 PRO A C 1
ATOM 3225 O O . PRO A 1 399 ? 8.674 18.465 13.619 1.00 93.06 399 PRO A O 1
ATOM 3228 N N . LEU A 1 400 ? 8.000 18.688 15.754 1.00 92.25 400 LEU A N 1
ATOM 3229 C CA . LEU A 1 400 ? 7.950 17.245 16.009 1.00 92.25 400 LEU A CA 1
ATOM 3230 C C . LEU A 1 400 ? 6.847 16.550 15.200 1.00 92.25 400 LEU A C 1
ATOM 3232 O O . LEU A 1 400 ? 7.042 15.428 14.732 1.00 92.25 400 LEU A O 1
ATOM 3236 N N . LEU A 1 401 ? 5.706 17.210 14.991 1.00 94.19 401 LEU A N 1
ATOM 3237 C CA . LEU A 1 401 ? 4.633 16.700 14.144 1.00 94.19 401 LEU A CA 1
ATOM 3238 C C . LEU A 1 401 ? 5.063 16.600 12.679 1.00 94.19 401 LEU A C 1
ATOM 3240 O O . LEU A 1 401 ? 4.802 15.582 12.046 1.00 94.19 401 LEU A O 1
ATOM 3244 N N . ILE A 1 402 ? 5.714 17.632 12.135 1.00 93.88 402 ILE A N 1
ATOM 3245 C CA . ILE A 1 402 ? 6.215 17.621 10.753 1.00 93.88 402 ILE A CA 1
ATOM 3246 C C . ILE A 1 402 ? 7.163 16.440 10.561 1.00 93.88 402 ILE A C 1
ATOM 3248 O O . ILE A 1 402 ? 6.982 15.665 9.623 1.00 93.88 402 ILE A O 1
ATOM 3252 N N . LYS A 1 403 ? 8.108 16.258 11.490 1.00 91.19 403 LYS A N 1
ATOM 3253 C CA . LYS A 1 403 ? 9.015 15.111 11.482 1.00 91.19 403 LYS A CA 1
ATOM 3254 C C . LYS A 1 403 ? 8.256 13.784 11.500 1.00 91.19 403 LYS A C 1
ATOM 3256 O O . LYS A 1 403 ? 8.487 12.937 10.648 1.00 91.19 403 LYS A O 1
ATOM 3261 N N . LEU A 1 404 ? 7.275 13.641 12.392 1.00 92.62 404 LEU A N 1
ATOM 3262 C CA . LEU A 1 404 ? 6.449 12.437 12.469 1.00 92.62 404 LEU A CA 1
ATOM 3263 C C . LEU A 1 404 ? 5.726 12.143 11.140 1.00 92.62 404 LEU A C 1
ATOM 3265 O O . LEU A 1 404 ? 5.688 10.999 10.695 1.00 92.62 404 LEU A O 1
ATOM 3269 N N . LEU A 1 405 ? 5.160 13.159 10.482 1.00 93.06 405 LEU A N 1
ATOM 3270 C CA . LEU A 1 405 ? 4.486 13.000 9.187 1.00 93.06 405 LEU A CA 1
ATOM 3271 C C . LEU A 1 405 ? 5.453 12.598 8.060 1.00 93.06 405 LEU A C 1
ATOM 3273 O O . LEU A 1 405 ? 5.062 11.838 7.169 1.00 93.06 405 LEU A O 1
ATOM 3277 N N . GLN A 1 406 ? 6.698 13.076 8.107 1.00 90.38 406 GLN A N 1
ATOM 3278 C CA . GLN A 1 406 ? 7.765 12.677 7.186 1.00 90.38 406 GLN A CA 1
ATOM 3279 C C . GLN A 1 406 ? 8.219 11.236 7.432 1.00 90.38 406 GLN A C 1
ATOM 3281 O O . GLN A 1 406 ? 8.389 10.496 6.463 1.00 90.38 406 GLN A O 1
ATOM 3286 N N . ASP A 1 407 ? 8.331 10.814 8.695 1.00 88.50 407 ASP A N 1
ATOM 3287 C CA . ASP A 1 407 ? 8.660 9.432 9.072 1.00 88.50 407 ASP A CA 1
ATOM 3288 C C . ASP A 1 407 ? 7.568 8.454 8.602 1.00 88.50 407 ASP A C 1
ATOM 3290 O O . ASP A 1 407 ? 7.854 7.340 8.165 1.00 88.50 407 ASP A O 1
ATOM 3294 N N . PHE A 1 408 ? 6.304 8.894 8.607 1.00 88.69 408 PHE A N 1
ATOM 3295 C CA . PHE A 1 408 ? 5.181 8.173 7.995 1.00 88.69 408 PHE A CA 1
ATOM 3296 C C . PHE A 1 408 ? 5.126 8.269 6.461 1.00 88.69 408 PHE A C 1
ATOM 3298 O O . PHE A 1 408 ? 4.260 7.648 5.840 1.00 88.69 408 PHE A O 1
ATOM 3305 N N . GLN A 1 409 ? 6.016 9.049 5.841 1.00 90.19 409 GLN A N 1
ATOM 3306 C CA . GLN A 1 409 ? 6.060 9.330 4.402 1.00 90.19 409 GLN A CA 1
ATOM 3307 C C . GLN A 1 409 ? 4.763 9.940 3.844 1.00 90.19 409 GLN A C 1
ATOM 3309 O O . GLN A 1 409 ? 4.442 9.783 2.663 1.00 90.19 409 GLN A O 1
ATOM 3314 N N . LEU A 1 410 ? 4.012 10.652 4.689 1.00 91.25 410 LEU A N 1
ATOM 3315 C CA . LEU A 1 410 ? 2.758 11.313 4.319 1.00 91.25 410 LEU A CA 1
ATOM 3316 C C . LEU A 1 410 ? 2.974 12.727 3.781 1.00 91.25 410 LEU A C 1
ATOM 3318 O O . LEU A 1 410 ? 2.093 13.250 3.094 1.00 91.25 410 LEU A O 1
ATOM 3322 N N . CYS A 1 411 ? 4.117 13.341 4.091 1.00 91.88 411 CYS A N 1
ATOM 3323 C CA . CYS A 1 411 ? 4.483 14.647 3.570 1.00 91.88 411 CYS A CA 1
ATOM 3324 C C . CYS A 1 411 ? 5.973 14.761 3.225 1.00 91.88 411 CYS A C 1
ATOM 3326 O O . CYS A 1 411 ? 6.814 13.989 3.691 1.00 91.88 411 CYS A O 1
ATOM 3328 N N . HIS A 1 412 ? 6.284 15.766 2.412 1.00 90.50 412 HIS A N 1
ATOM 3329 C CA . HIS A 1 412 ? 7.639 16.188 2.083 1.00 90.50 412 HIS A CA 1
ATOM 3330 C C . HIS A 1 412 ? 7.757 17.713 2.183 1.00 90.50 412 HIS A C 1
ATOM 3332 O O . HIS A 1 412 ? 6.822 18.432 1.833 1.00 90.50 412 HIS A O 1
ATOM 3338 N N . THR A 1 413 ? 8.909 18.204 2.636 1.00 91.00 413 THR A N 1
ATOM 3339 C CA . THR A 1 413 ? 9.219 19.639 2.698 1.00 91.00 413 THR A CA 1
ATOM 3340 C C . THR A 1 413 ? 9.588 20.148 1.311 1.00 91.00 413 THR A C 1
ATOM 3342 O O . THR A 1 413 ? 10.619 19.761 0.772 1.00 91.00 413 THR A O 1
ATOM 3345 N N . TYR A 1 414 ? 8.762 21.008 0.717 1.00 88.06 414 TYR A N 1
ATOM 3346 C CA . TYR A 1 414 ? 9.064 21.596 -0.591 1.00 88.06 414 TYR A CA 1
ATOM 3347 C C . TYR A 1 414 ? 10.095 22.729 -0.477 1.00 88.06 414 TYR A C 1
ATOM 3349 O O . TYR A 1 414 ? 11.038 22.802 -1.278 1.00 88.06 414 TYR A O 1
ATOM 3357 N N . ASP A 1 415 ? 9.918 23.567 0.543 1.00 87.62 415 ASP A N 1
ATOM 3358 C CA . ASP A 1 415 ? 10.825 24.615 1.011 1.00 87.62 415 ASP A CA 1
ATOM 3359 C C . ASP A 1 415 ? 10.649 24.812 2.531 1.00 87.62 415 ASP A C 1
ATOM 3361 O O . ASP A 1 415 ? 9.868 24.104 3.164 1.00 87.62 415 ASP A O 1
ATOM 3365 N N . ASP A 1 416 ? 11.342 25.783 3.129 1.00 87.06 416 ASP A N 1
ATOM 3366 C CA . ASP A 1 416 ? 11.329 26.019 4.583 1.00 87.06 416 ASP A CA 1
ATOM 3367 C C . ASP A 1 416 ? 9.940 26.320 5.184 1.00 87.06 416 ASP A C 1
ATOM 3369 O O . ASP A 1 416 ? 9.785 26.321 6.407 1.00 87.06 416 ASP A O 1
ATOM 3373 N N . ARG A 1 417 ? 8.926 26.623 4.361 1.00 93.12 417 ARG A N 1
ATOM 3374 C CA . ARG A 1 417 ? 7.592 27.046 4.816 1.00 93.12 417 ARG A CA 1
ATOM 3375 C C . ARG A 1 417 ? 6.444 26.225 4.250 1.00 93.12 417 ARG A C 1
ATOM 3377 O O . ARG A 1 417 ? 5.331 26.346 4.766 1.00 93.12 417 ARG A O 1
ATOM 3384 N N . THR A 1 418 ? 6.678 25.422 3.219 1.00 94.94 418 THR A N 1
ATOM 3385 C CA . THR A 1 418 ? 5.632 24.699 2.498 1.00 94.94 418 THR A CA 1
ATOM 3386 C C . THR A 1 418 ? 5.909 23.204 2.399 1.00 94.94 418 THR A C 1
ATOM 3388 O O . THR A 1 418 ? 7.040 22.736 2.253 1.00 94.94 418 THR A O 1
ATOM 3391 N N . PHE A 1 419 ? 4.827 22.435 2.472 1.00 95.06 419 PHE A N 1
ATOM 3392 C CA . PHE A 1 419 ? 4.835 20.983 2.506 1.00 95.06 419 PHE A CA 1
ATOM 3393 C C . PHE A 1 419 ? 3.905 20.428 1.433 1.00 95.06 419 PHE A C 1
ATOM 3395 O O . PHE A 1 419 ? 2.796 20.925 1.228 1.00 95.06 419 PHE A O 1
ATOM 3402 N N . ILE A 1 420 ? 4.344 19.357 0.781 1.00 93.81 420 ILE A N 1
ATOM 3403 C CA . ILE A 1 420 ? 3.539 18.581 -0.162 1.00 93.81 420 ILE A CA 1
ATOM 3404 C C . ILE A 1 420 ? 2.992 17.366 0.572 1.00 93.81 420 ILE A C 1
ATOM 3406 O O . ILE A 1 420 ? 3.751 16.638 1.212 1.00 93.81 420 ILE A O 1
ATOM 3410 N N . LEU A 1 421 ? 1.687 17.123 0.444 1.00 94.19 421 LEU A N 1
ATOM 3411 C CA . LEU A 1 421 ? 1.041 15.887 0.879 1.00 94.19 421 LEU A CA 1
ATOM 3412 C C . LEU A 1 421 ? 0.590 15.125 -0.371 1.00 94.19 421 LEU A C 1
ATOM 3414 O O . LEU A 1 421 ? -0.479 15.434 -0.902 1.00 94.19 421 LEU A O 1
ATOM 3418 N N . PRO A 1 422 ? 1.355 14.126 -0.851 1.00 93.69 422 PRO A N 1
ATOM 3419 C CA . PRO A 1 422 ? 1.061 13.469 -2.127 1.00 93.69 422 PRO A CA 1
ATOM 3420 C C . PRO A 1 422 ? -0.342 12.849 -2.201 1.00 93.69 422 PRO A C 1
ATOM 3422 O O . PRO A 1 422 ? -0.992 12.867 -3.241 1.00 93.69 422 PRO A O 1
ATOM 3425 N N . SER A 1 423 ? -0.863 12.378 -1.063 1.00 91.12 423 SER A N 1
ATOM 3426 C CA . SER A 1 423 ? -2.219 11.822 -0.944 1.00 91.12 423 SER A CA 1
ATOM 3427 C C . SER A 1 423 ? -3.349 12.833 -1.181 1.00 91.12 423 SER A C 1
ATOM 3429 O O . SER A 1 423 ? -4.489 12.426 -1.416 1.00 91.12 423 SER A O 1
ATOM 3431 N N . LEU A 1 424 ? -3.045 14.131 -1.117 1.00 91.62 424 LEU A N 1
ATOM 3432 C CA . LEU A 1 424 ? -3.992 15.220 -1.320 1.00 91.62 424 LEU A CA 1
ATOM 3433 C C . LEU A 1 424 ? -3.780 15.952 -2.645 1.00 91.62 424 LEU A C 1
ATOM 3435 O O . LEU A 1 424 ? -4.467 16.937 -2.865 1.00 91.62 424 LEU A O 1
ATOM 3439 N N . LEU A 1 425 ? -2.882 15.518 -3.531 1.00 92.69 425 LEU A N 1
ATOM 3440 C CA . LEU A 1 425 ? -2.727 16.158 -4.840 1.00 92.69 425 LEU A CA 1
ATOM 3441 C C . LEU A 1 425 ? -4.021 16.027 -5.663 1.00 92.69 425 LEU A C 1
ATOM 3443 O O . LEU A 1 425 ? -4.631 14.956 -5.735 1.00 92.69 425 LEU A O 1
ATOM 3447 N N . GLN A 1 426 ? -4.446 17.122 -6.286 1.00 91.38 426 GLN A N 1
ATOM 3448 C CA . GLN A 1 426 ? -5.625 17.186 -7.153 1.00 91.38 426 GLN A CA 1
ATOM 3449 C C . GLN A 1 426 ? -5.272 17.538 -8.593 1.00 91.38 426 GLN A C 1
ATOM 3451 O O . GLN A 1 426 ? -6.027 17.172 -9.493 1.00 91.38 426 GLN A O 1
ATOM 3456 N N . GLN A 1 427 ? -4.133 18.195 -8.814 1.00 92.25 427 GLN A N 1
ATOM 3457 C CA . GLN A 1 427 ? -3.653 18.500 -10.155 1.00 92.25 427 GLN A CA 1
ATOM 3458 C C . GLN A 1 427 ? -3.396 17.225 -10.966 1.00 92.25 427 GLN A C 1
ATOM 3460 O O . GLN A 1 427 ? -2.753 16.279 -10.499 1.00 92.25 427 GLN A O 1
ATOM 3465 N N . GLU A 1 428 ? -3.894 17.225 -12.200 1.00 93.38 428 GLU A N 1
ATOM 3466 C CA . GLU A 1 428 ? -3.600 16.211 -13.212 1.00 93.38 428 GLU A CA 1
ATOM 3467 C C . GLU A 1 428 ? -2.401 16.661 -14.056 1.00 93.38 428 GLU A C 1
ATOM 3469 O O . GLU A 1 428 ? -2.112 17.853 -14.166 1.00 93.38 428 GLU A O 1
ATOM 3474 N N . MET A 1 429 ? -1.690 15.702 -14.644 1.00 93.56 429 MET A N 1
ATOM 3475 C CA . MET A 1 429 ? -0.507 15.994 -15.452 1.00 93.56 429 MET A CA 1
ATOM 3476 C C . MET A 1 429 ? -0.876 16.760 -16.727 1.00 93.56 429 MET A C 1
ATOM 3478 O O . MET A 1 429 ? -1.779 16.363 -17.462 1.00 93.56 429 MET A O 1
ATOM 3482 N N . GLU A 1 430 ? -0.126 17.817 -17.027 1.00 89.88 430 GLU A N 1
ATOM 3483 C CA . GLU A 1 430 ? -0.247 18.548 -18.289 1.00 89.88 430 GLU A CA 1
ATOM 3484 C C . GLU A 1 430 ? 0.265 17.709 -19.471 1.00 89.88 430 GLU A C 1
ATOM 3486 O O . GLU A 1 430 ? 1.321 17.079 -19.383 1.00 89.88 430 GLU A O 1
ATOM 3491 N N . GLU A 1 431 ? -0.420 17.747 -20.620 1.00 85.38 431 GLU A N 1
ATOM 3492 C CA . GLU A 1 431 ? -0.016 16.978 -21.814 1.00 85.38 431 GLU A CA 1
ATOM 3493 C C . GLU A 1 431 ? 1.412 17.313 -22.283 1.00 85.38 431 GLU A C 1
ATOM 3495 O O . GLU A 1 431 ? 2.163 16.435 -22.712 1.00 85.38 431 GLU A O 1
ATOM 3500 N N . ALA A 1 432 ? 1.826 18.577 -22.147 1.00 88.19 432 ALA A N 1
ATOM 3501 C CA . ALA A 1 432 ? 3.156 19.031 -22.544 1.00 88.19 432 ALA A CA 1
ATOM 3502 C C . ALA A 1 432 ? 4.288 18.398 -21.711 1.00 88.19 432 ALA A C 1
ATOM 3504 O O . ALA A 1 432 ? 5.411 18.269 -22.212 1.00 88.19 432 ALA A O 1
ATOM 3505 N N . ALA A 1 433 ? 4.001 17.962 -20.474 1.00 89.75 433 ALA A N 1
ATOM 3506 C CA . ALA A 1 433 ? 4.992 17.413 -19.547 1.00 89.75 433 ALA A CA 1
ATOM 3507 C C . ALA A 1 433 ? 5.633 16.110 -20.059 1.00 89.75 433 ALA A C 1
ATOM 3509 O O . ALA A 1 433 ? 6.781 15.803 -19.709 1.00 89.75 433 ALA A O 1
ATOM 3510 N N . TRP A 1 434 ? 4.923 15.374 -20.921 1.00 92.12 434 TRP A N 1
ATOM 3511 C CA . TRP A 1 434 ? 5.390 14.144 -21.556 1.00 92.12 434 TRP A CA 1
ATOM 3512 C C . TRP A 1 434 ? 5.121 14.168 -23.066 1.00 92.12 434 TRP A C 1
ATOM 3514 O O . TRP A 1 434 ? 4.310 13.413 -23.593 1.00 92.12 434 TRP A O 1
ATOM 3524 N N . SER A 1 435 ? 5.813 15.066 -23.767 1.00 89.38 435 SER A N 1
ATOM 3525 C CA . SER A 1 435 ? 5.713 15.256 -25.220 1.00 89.38 435 SER A CA 1
ATOM 3526 C C . SER A 1 435 ? 6.900 14.636 -25.979 1.00 89.38 435 SER A C 1
ATOM 3528 O O . SER A 1 435 ? 7.963 14.436 -25.380 1.00 89.38 435 SER A O 1
ATOM 3530 N N . PRO A 1 436 ? 6.763 14.313 -27.283 1.00 87.06 436 PRO A N 1
ATOM 3531 C CA . PRO A 1 436 ? 7.859 13.780 -28.093 1.00 87.06 436 PRO A CA 1
ATOM 3532 C C . PRO A 1 436 ? 9.094 14.690 -28.093 1.00 87.06 436 PRO A C 1
ATOM 3534 O O . PRO A 1 436 ? 8.979 15.898 -28.267 1.00 87.06 436 PRO A O 1
ATOM 3537 N N . VAL A 1 437 ? 10.279 14.095 -27.938 1.00 83.81 437 VAL A N 1
ATOM 3538 C CA . VAL A 1 437 ? 11.544 14.831 -27.729 1.00 83.81 437 VAL A CA 1
ATOM 3539 C C . VAL A 1 437 ? 12.434 14.842 -28.968 1.00 83.81 437 VAL A C 1
ATOM 3541 O O . VAL A 1 437 ? 12.918 15.889 -29.384 1.00 83.81 437 VAL A O 1
ATOM 3544 N N . SER A 1 438 ? 12.676 13.676 -29.568 1.00 83.69 438 SER A N 1
ATOM 3545 C CA . SER A 1 438 ? 13.608 13.520 -30.688 1.00 83.69 438 SER A CA 1
ATOM 3546 C C . SER A 1 438 ? 13.282 12.261 -31.482 1.00 83.69 438 SER A C 1
ATOM 3548 O O . SER A 1 438 ? 12.829 11.264 -30.923 1.00 83.69 438 SER A O 1
ATOM 3550 N N . SER A 1 439 ? 13.575 12.261 -32.784 1.00 82.00 439 SER A N 1
ATOM 3551 C CA . SER A 1 439 ? 13.486 11.054 -33.618 1.00 82.00 439 SER A CA 1
ATOM 3552 C C . SER A 1 439 ? 14.529 9.989 -33.254 1.00 82.00 439 SER A C 1
ATOM 3554 O O . SER A 1 439 ? 14.360 8.829 -33.626 1.00 82.00 439 SER A O 1
ATOM 3556 N N . LYS A 1 440 ? 15.588 10.371 -32.526 1.00 84.12 440 LYS A N 1
ATOM 3557 C CA . LYS A 1 440 ? 16.629 9.466 -32.012 1.00 84.12 440 LYS A CA 1
ATOM 3558 C C . LYS A 1 440 ? 16.290 8.867 -30.647 1.00 84.12 440 LYS A C 1
ATOM 3560 O O . LYS A 1 440 ? 16.999 7.971 -30.203 1.00 84.12 440 LYS A O 1
ATOM 3565 N N . ALA A 1 441 ? 15.243 9.363 -29.989 1.00 90.19 441 ALA A N 1
ATOM 3566 C CA . ALA A 1 441 ? 14.920 8.936 -28.642 1.00 90.19 441 ALA A CA 1
ATOM 3567 C C . ALA A 1 441 ? 14.508 7.460 -28.609 1.00 90.19 441 ALA A C 1
ATOM 3569 O O . ALA A 1 441 ? 13.735 6.986 -29.451 1.00 90.19 441 ALA A O 1
ATOM 3570 N N . VAL A 1 442 ? 15.013 6.746 -27.608 1.00 91.88 442 VAL A N 1
ATOM 3571 C CA . VAL A 1 442 ? 14.602 5.374 -27.298 1.00 91.88 442 VAL A CA 1
ATOM 3572 C C . VAL A 1 442 ? 13.628 5.402 -26.135 1.00 91.88 442 VAL A C 1
ATOM 3574 O O . VAL A 1 442 ? 13.758 6.230 -25.236 1.00 91.88 442 VAL A O 1
ATOM 3577 N N . TYR A 1 443 ? 12.642 4.512 -26.175 1.00 94.38 443 TYR A N 1
ATOM 3578 C CA . TYR A 1 443 ? 11.589 4.422 -25.175 1.00 94.38 443 TYR A CA 1
ATOM 3579 C C . TYR A 1 443 ? 11.469 2.986 -24.704 1.00 94.38 443 TYR A C 1
ATOM 3581 O O . TYR A 1 443 ? 11.491 2.064 -25.520 1.00 94.38 443 TYR A O 1
ATOM 3589 N N . PHE A 1 444 ? 11.256 2.821 -23.408 1.00 95.56 444 PHE A N 1
ATOM 3590 C CA . PHE A 1 444 ? 10.931 1.539 -22.816 1.00 95.56 444 PHE A CA 1
ATOM 3591 C C . PHE A 1 444 ? 9.854 1.711 -21.751 1.00 95.56 444 PHE A C 1
ATOM 3593 O O . PHE A 1 444 ? 9.714 2.783 -21.156 1.00 95.56 444 PHE A O 1
ATOM 3600 N N . GLY A 1 445 ? 9.087 0.653 -21.501 1.00 94.94 445 GLY A N 1
ATOM 3601 C CA . GLY A 1 445 ? 8.030 0.704 -20.507 1.00 94.94 445 GLY A CA 1
ATOM 3602 C C . GLY A 1 445 ? 7.808 -0.620 -19.793 1.00 94.94 445 GLY A C 1
ATOM 3603 O O . GLY A 1 445 ? 7.765 -1.682 -20.413 1.00 94.94 445 GLY A O 1
ATOM 3604 N N . LEU A 1 446 ? 7.631 -0.519 -18.480 1.00 94.06 446 LEU A N 1
ATOM 3605 C CA . LEU A 1 446 ? 7.219 -1.589 -17.584 1.00 94.06 446 LEU A CA 1
ATOM 3606 C C . LEU A 1 446 ? 5.795 -1.298 -17.115 1.00 94.06 446 LEU A C 1
ATOM 3608 O O . LEU A 1 446 ? 5.496 -0.184 -16.690 1.00 94.06 446 LEU A O 1
ATOM 3612 N N . GLN A 1 447 ? 4.926 -2.300 -17.147 1.00 95.19 447 GLN A N 1
ATOM 3613 C CA . GLN A 1 447 ? 3.621 -2.237 -16.501 1.00 95.19 447 GLN A CA 1
ATOM 3614 C C . GLN A 1 447 ? 3.532 -3.308 -15.421 1.00 95.19 447 GLN A C 1
ATOM 3616 O O . GLN A 1 447 ? 3.589 -4.500 -15.707 1.00 95.19 447 GLN A O 1
ATOM 3621 N N . ILE A 1 448 ? 3.330 -2.871 -14.183 1.00 93.50 448 ILE A N 1
ATOM 3622 C CA . ILE A 1 448 ? 3.028 -3.736 -13.046 1.00 93.50 448 ILE A CA 1
ATOM 3623 C C . ILE A 1 448 ? 1.512 -3.779 -12.915 1.00 93.50 448 ILE A C 1
ATOM 3625 O O . ILE A 1 448 ? 0.873 -2.751 -12.682 1.00 93.50 448 ILE A O 1
ATOM 3629 N N . ARG A 1 449 ? 0.914 -4.959 -13.084 1.00 91.75 449 ARG A N 1
ATOM 3630 C CA . ARG A 1 449 ? -0.546 -5.106 -13.135 1.00 91.75 449 ARG A CA 1
ATOM 3631 C C . ARG A 1 449 ? -1.054 -6.223 -12.232 1.00 91.75 449 ARG A C 1
ATOM 3633 O O . ARG A 1 449 ? -0.478 -7.307 -12.198 1.00 91.75 449 ARG A O 1
ATOM 3640 N N . GLY A 1 450 ? -2.195 -5.990 -11.583 1.00 89.50 450 GLY A N 1
ATOM 3641 C CA . GLY A 1 450 ? -2.932 -6.999 -10.822 1.00 89.50 450 GLY A CA 1
ATOM 3642 C C . GLY A 1 450 ? -3.284 -8.237 -11.661 1.00 89.50 450 GLY A C 1
ATOM 3643 O O . GLY A 1 450 ? -3.705 -8.141 -12.823 1.00 89.50 450 GLY A O 1
ATOM 3644 N N . ARG A 1 451 ? -3.099 -9.432 -11.095 1.00 85.25 451 ARG A N 1
ATOM 3645 C CA . ARG A 1 451 ? -3.355 -10.699 -11.798 1.00 85.25 451 ARG A CA 1
ATOM 3646 C C . ARG A 1 451 ? -4.845 -10.962 -11.974 1.00 85.25 451 ARG A C 1
ATOM 3648 O O . ARG A 1 451 ? -5.263 -11.299 -13.084 1.00 85.25 451 ARG A O 1
ATOM 3655 N N . THR A 1 452 ? -5.615 -10.777 -10.909 1.00 82.44 452 THR A N 1
ATOM 3656 C CA . THR A 1 452 ? -7.058 -11.026 -10.829 1.00 82.44 452 THR A CA 1
ATOM 3657 C C . THR A 1 452 ? -7.834 -9.736 -10.561 1.00 82.44 452 THR A C 1
ATOM 3659 O O . THR A 1 452 ? -7.252 -8.665 -10.391 1.00 82.44 452 THR A O 1
ATOM 3662 N N . GLU A 1 453 ? -9.166 -9.813 -10.563 1.00 79.94 453 GLU A N 1
ATOM 3663 C CA . GLU A 1 453 ? -10.060 -8.667 -10.331 1.00 79.94 453 GLU A CA 1
ATOM 3664 C C . GLU A 1 453 ? -9.940 -8.057 -8.933 1.00 79.94 453 GLU A C 1
ATOM 3666 O O . GLU A 1 453 ? -10.179 -6.866 -8.789 1.00 79.94 453 GLU A O 1
ATOM 3671 N N . ILE A 1 454 ? -9.524 -8.839 -7.936 1.00 82.00 454 ILE A N 1
ATOM 3672 C CA . ILE A 1 454 ? -9.319 -8.371 -6.556 1.00 82.00 454 ILE A CA 1
ATOM 3673 C C . ILE A 1 454 ? -7.893 -7.923 -6.262 1.00 82.00 454 ILE A C 1
ATOM 3675 O O . ILE A 1 454 ? -7.620 -7.435 -5.170 1.00 82.00 454 ILE A O 1
ATOM 3679 N N . ASP A 1 455 ? -6.971 -8.106 -7.206 1.00 88.06 455 ASP A N 1
ATOM 3680 C CA . ASP A 1 455 ? -5.617 -7.600 -7.046 1.00 88.06 455 ASP A CA 1
ATOM 3681 C C . ASP A 1 455 ? -5.604 -6.119 -7.434 1.00 88.06 455 ASP A C 1
ATOM 3683 O O . ASP A 1 455 ? -5.638 -5.771 -8.621 1.00 88.06 455 ASP A O 1
ATOM 3687 N N . SER A 1 456 ? -5.560 -5.258 -6.418 1.00 91.62 456 SER A N 1
ATOM 3688 C CA . SER A 1 456 ? -5.201 -3.845 -6.534 1.00 91.62 456 SER A CA 1
ATOM 3689 C C . SER A 1 456 ? -4.043 -3.517 -5.609 1.00 91.62 456 SER A C 1
ATOM 3691 O O . SER A 1 456 ? -3.733 -4.252 -4.676 1.00 91.62 456 SER A O 1
ATOM 3693 N N . PHE A 1 457 ? -3.437 -2.368 -5.842 1.00 93.38 457 PHE A N 1
ATOM 3694 C CA . PHE A 1 457 ? -2.455 -1.782 -4.958 1.00 93.38 457 PHE A CA 1
ATOM 3695 C C . PHE A 1 457 ? -3.137 -0.957 -3.872 1.00 93.38 457 PHE A C 1
ATOM 3697 O O . PHE A 1 457 ? -4.217 -0.388 -4.073 1.00 93.38 457 PHE A O 1
ATOM 3704 N N . SER A 1 458 ? -2.496 -0.906 -2.710 1.00 92.25 458 SER A N 1
ATOM 3705 C CA . SER A 1 458 ? -2.975 -0.140 -1.571 1.00 92.25 458 SER A CA 1
ATOM 3706 C C . SER A 1 458 ? -2.992 1.362 -1.870 1.00 92.25 458 SER A C 1
ATOM 3708 O O . SER A 1 458 ? -2.250 1.880 -2.708 1.00 92.25 458 SER A O 1
ATOM 3710 N N . CYS A 1 459 ? -3.866 2.085 -1.169 1.00 90.75 459 CYS A N 1
ATOM 3711 C CA . CYS A 1 459 ? -4.062 3.519 -1.364 1.00 90.75 459 CYS A CA 1
ATOM 3712 C C . CYS A 1 459 ? -2.823 4.351 -1.008 1.00 90.75 459 CYS A C 1
ATOM 3714 O O . CYS A 1 459 ? -2.688 5.458 -1.520 1.00 90.75 459 CYS A O 1
ATOM 3716 N N . ASP A 1 460 ? -1.945 3.828 -0.153 1.00 91.75 460 ASP A N 1
ATOM 3717 C CA . ASP A 1 460 ? -0.698 4.459 0.277 1.00 91.75 460 ASP A CA 1
ATOM 3718 C C . ASP A 1 460 ? 0.496 4.177 -0.651 1.00 91.75 460 ASP A C 1
ATOM 3720 O O . ASP A 1 460 ? 1.498 4.875 -0.525 1.00 91.75 460 ASP A O 1
ATOM 3724 N N . LEU A 1 461 ? 0.398 3.242 -1.613 1.00 93.94 461 LEU A N 1
ATOM 3725 C CA . LEU A 1 461 ? 1.510 2.891 -2.513 1.00 93.94 461 LEU A CA 1
ATOM 3726 C C . LEU A 1 461 ? 2.040 4.114 -3.272 1.00 93.94 461 LEU A C 1
ATOM 3728 O O . LEU A 1 461 ? 3.204 4.476 -3.149 1.00 93.94 461 LEU A O 1
ATOM 3732 N N . PHE A 1 462 ? 1.199 4.746 -4.091 1.00 95.62 462 PHE A N 1
ATOM 3733 C CA . PHE A 1 462 ? 1.667 5.813 -4.976 1.00 95.62 462 PHE A CA 1
ATOM 3734 C C . PHE A 1 462 ? 2.044 7.098 -4.221 1.00 95.62 462 PHE A C 1
ATOM 3736 O O . PHE A 1 462 ? 3.128 7.617 -4.484 1.00 95.62 462 PHE A O 1
ATOM 3743 N N . PRO A 1 463 ? 1.264 7.568 -3.224 1.00 94.56 463 PRO A N 1
ATOM 3744 C CA . PRO A 1 463 ? 1.665 8.711 -2.407 1.00 94.56 463 PRO A CA 1
ATOM 3745 C C . PRO A 1 463 ? 3.021 8.524 -1.719 1.00 94.56 463 PRO A C 1
ATOM 3747 O O . PRO A 1 463 ? 3.849 9.431 -1.734 1.00 94.56 463 PRO A O 1
ATOM 3750 N N . ARG A 1 464 ? 3.291 7.336 -1.159 1.00 93.25 464 ARG A N 1
ATOM 3751 C CA . ARG A 1 464 ? 4.584 7.055 -0.519 1.00 93.25 464 ARG A CA 1
ATOM 3752 C C . ARG A 1 464 ? 5.712 6.924 -1.538 1.00 93.25 464 ARG A C 1
ATOM 3754 O O . ARG A 1 464 ? 6.821 7.366 -1.255 1.00 93.25 464 ARG A O 1
ATOM 3761 N N . LEU A 1 465 ? 5.437 6.398 -2.736 1.00 93.69 465 LEU A N 1
ATOM 3762 C CA . LEU A 1 465 ? 6.409 6.376 -3.832 1.00 93.69 465 LEU A CA 1
ATOM 3763 C C . LEU A 1 465 ? 6.810 7.801 -4.227 1.00 93.69 465 LEU A C 1
ATOM 3765 O O . LEU A 1 465 ? 7.994 8.081 -4.374 1.00 93.69 465 LEU A O 1
ATOM 3769 N N . GLN A 1 466 ? 5.846 8.717 -4.327 1.00 94.50 466 GLN A N 1
ATOM 3770 C CA . GLN A 1 466 ? 6.102 10.132 -4.603 1.00 94.50 466 GLN A CA 1
ATOM 3771 C C . GLN A 1 466 ? 6.942 10.794 -3.503 1.00 94.50 466 GLN A C 1
ATOM 3773 O O . GLN A 1 466 ? 7.901 11.498 -3.816 1.00 94.50 466 GLN A O 1
ATOM 3778 N N . THR A 1 467 ? 6.649 10.521 -2.227 1.00 91.50 467 THR A N 1
ATOM 3779 C CA . THR A 1 467 ? 7.478 10.996 -1.107 1.00 91.50 467 THR A CA 1
ATOM 3780 C C . THR A 1 467 ? 8.909 10.455 -1.192 1.00 91.50 467 THR A C 1
ATOM 3782 O O . THR A 1 467 ? 9.864 11.219 -1.054 1.00 91.50 467 THR A O 1
ATOM 3785 N N . LEU A 1 468 ? 9.078 9.159 -1.472 1.00 89.12 468 LEU A N 1
ATOM 3786 C CA . LEU A 1 468 ? 10.391 8.523 -1.618 1.00 89.12 468 LEU A CA 1
ATOM 3787 C C . LEU A 1 468 ? 11.202 9.111 -2.778 1.00 89.12 468 LEU A C 1
ATOM 3789 O O . LEU A 1 468 ? 12.396 9.357 -2.624 1.00 89.12 468 LEU A O 1
ATOM 3793 N N . LEU A 1 469 ? 10.563 9.384 -3.920 1.00 90.75 469 LEU A N 1
ATOM 3794 C CA . LEU A 1 469 ? 11.212 10.028 -5.068 1.00 90.75 469 LEU A CA 1
ATOM 3795 C C . LEU A 1 469 ? 11.779 11.406 -4.704 1.00 90.75 469 LEU A C 1
ATOM 3797 O O . LEU A 1 469 ? 12.851 11.767 -5.181 1.00 90.75 469 LEU A O 1
ATOM 3801 N N . MET A 1 470 ? 11.092 12.151 -3.834 1.00 87.25 470 MET A N 1
ATOM 3802 C CA . MET A 1 470 ? 11.560 13.451 -3.350 1.00 87.25 470 MET A CA 1
ATOM 3803 C C . MET A 1 470 ? 12.679 13.341 -2.300 1.00 87.25 470 MET A C 1
ATOM 3805 O O . MET A 1 470 ? 13.552 14.203 -2.251 1.00 87.25 470 MET A O 1
ATOM 3809 N N . GLN A 1 471 ? 12.658 12.314 -1.442 1.00 79.69 471 GLN A N 1
ATOM 3810 C CA . GLN A 1 471 ? 13.582 12.179 -0.305 1.00 79.69 471 GLN A CA 1
ATOM 3811 C C . GLN A 1 471 ? 14.896 11.467 -0.651 1.00 79.69 471 GLN A C 1
ATOM 3813 O O . GLN A 1 471 ? 15.963 11.883 -0.209 1.00 79.69 471 GLN A O 1
ATOM 3818 N N . SER A 1 472 ? 14.835 10.354 -1.382 1.00 63.12 472 SER A N 1
ATOM 3819 C CA . SER A 1 472 ? 15.922 9.368 -1.373 1.00 63.12 472 SER A CA 1
ATOM 3820 C C . SER A 1 472 ? 17.056 9.664 -2.357 1.00 63.12 472 SER A C 1
ATOM 3822 O O . SER A 1 472 ? 18.100 9.012 -2.290 1.00 63.12 472 SER A O 1
ATOM 3824 N N . HIS A 1 473 ? 16.871 10.603 -3.289 1.00 68.12 473 HIS A N 1
ATOM 3825 C CA . HIS A 1 473 ? 17.724 10.702 -4.476 1.00 68.12 473 HIS A CA 1
ATOM 3826 C C . HIS A 1 473 ? 18.082 12.124 -4.952 1.00 68.12 473 HIS A C 1
ATOM 3828 O O . HIS A 1 473 ? 18.188 12.295 -6.160 1.00 68.12 473 HIS A O 1
ATOM 3834 N N . PRO A 1 474 ? 18.349 13.131 -4.097 1.00 68.62 474 PRO A N 1
ATOM 3835 C CA . PRO A 1 474 ? 18.753 14.456 -4.587 1.00 68.62 474 PRO A CA 1
ATOM 3836 C C . PRO A 1 474 ? 20.040 14.425 -5.434 1.00 68.62 474 PRO A C 1
ATOM 3838 O O . PRO A 1 474 ? 20.183 15.222 -6.356 1.00 68.62 474 PRO A O 1
ATOM 3841 N N . ASP A 1 475 ? 20.938 13.464 -5.182 1.00 76.44 475 ASP A N 1
ATOM 3842 C CA . ASP A 1 475 ? 22.183 13.296 -5.949 1.00 76.44 475 ASP A CA 1
ATOM 3843 C C . ASP A 1 475 ? 22.010 12.476 -7.240 1.00 76.44 475 ASP A C 1
ATOM 3845 O O . ASP A 1 475 ? 22.896 12.466 -8.093 1.00 76.44 475 ASP A O 1
ATOM 3849 N N . LYS A 1 476 ? 20.896 11.739 -7.377 1.00 78.50 476 LYS A N 1
ATOM 3850 C CA . LYS A 1 476 ? 20.640 10.838 -8.520 1.00 78.50 476 LYS A CA 1
ATOM 3851 C C . LYS A 1 476 ? 19.510 11.317 -9.423 1.00 78.50 476 LYS A C 1
ATOM 3853 O O . LYS A 1 476 ? 19.502 10.982 -10.598 1.00 78.50 476 LYS A O 1
ATOM 3858 N N . LEU A 1 477 ? 18.547 12.050 -8.879 1.00 86.25 477 LEU A N 1
ATOM 3859 C CA . LEU A 1 477 ? 17.379 12.563 -9.573 1.00 86.25 477 LEU A CA 1
ATOM 3860 C C . LEU A 1 477 ? 17.285 14.070 -9.340 1.00 86.25 477 LEU A C 1
ATOM 3862 O O . LEU A 1 477 ? 17.377 14.558 -8.216 1.00 86.25 477 LEU A O 1
ATOM 3866 N N . SER A 1 478 ? 17.019 14.806 -10.413 1.00 89.69 478 SER A N 1
ATOM 3867 C CA . SER A 1 478 ? 16.498 16.165 -10.302 1.00 89.69 478 SER A CA 1
ATOM 3868 C C . SER A 1 478 ? 15.151 16.140 -9.583 1.00 89.69 478 SER A C 1
ATOM 3870 O O . SER A 1 478 ? 14.426 15.145 -9.668 1.00 89.69 478 SER A O 1
ATOM 3872 N N . ARG A 1 479 ? 14.800 17.252 -8.919 1.00 90.12 479 ARG A N 1
ATOM 3873 C CA . ARG A 1 479 ? 13.542 17.396 -8.168 1.00 90.12 479 ARG A CA 1
ATOM 3874 C C . ARG A 1 479 ? 12.349 16.888 -9.005 1.00 90.12 479 ARG A C 1
ATOM 3876 O O . ARG A 1 479 ? 12.058 17.485 -10.044 1.00 90.12 479 ARG A O 1
ATOM 3883 N N . PRO A 1 480 ? 11.670 15.810 -8.571 1.00 92.56 480 PRO A N 1
ATOM 3884 C CA . PRO A 1 480 ? 10.523 15.263 -9.285 1.00 92.56 480 PRO A CA 1
ATOM 3885 C C . PRO A 1 480 ? 9.358 16.248 -9.418 1.00 92.56 480 PRO A C 1
ATOM 3887 O O . PRO A 1 480 ? 9.123 17.075 -8.537 1.00 92.56 480 PRO A O 1
ATOM 3890 N N . LEU A 1 481 ? 8.582 16.098 -10.492 1.00 93.19 481 LEU A N 1
ATOM 3891 C CA . LEU A 1 481 ? 7.277 16.746 -10.648 1.00 93.19 481 LEU A CA 1
ATOM 3892 C C . LEU A 1 481 ? 6.181 15.755 -10.262 1.00 93.19 481 LEU A C 1
ATOM 3894 O O . LEU A 1 481 ? 6.205 14.607 -10.714 1.00 93.19 481 LEU A O 1
ATOM 3898 N N . LEU A 1 482 ? 5.233 16.186 -9.430 1.00 94.44 482 LEU A N 1
ATOM 3899 C CA . LEU A 1 482 ? 4.223 15.320 -8.825 1.00 94.44 482 LEU A CA 1
ATOM 3900 C C . LEU A 1 482 ? 2.811 15.790 -9.185 1.00 94.44 482 LEU A C 1
ATOM 3902 O O . LEU A 1 482 ? 2.496 16.969 -9.077 1.00 94.44 482 LEU A O 1
ATOM 3906 N N . TRP A 1 483 ? 1.955 14.837 -9.541 1.00 95.56 483 TRP A N 1
ATOM 3907 C CA . TRP A 1 483 ? 0.522 15.010 -9.784 1.00 95.56 483 TRP A CA 1
ATOM 3908 C C . TRP A 1 483 ? -0.255 13.911 -9.064 1.00 95.56 483 TRP A C 1
ATOM 3910 O O . TRP A 1 483 ? 0.326 12.936 -8.590 1.00 95.56 483 TRP A O 1
ATOM 3920 N N . LYS A 1 484 ? -1.583 14.009 -9.027 1.00 94.00 484 LYS A N 1
ATOM 3921 C CA . LYS A 1 484 ? -2.446 13.048 -8.322 1.00 94.00 484 LYS A CA 1
ATOM 3922 C C . LYS A 1 484 ? -2.158 11.577 -8.653 1.00 94.00 484 LYS A C 1
ATOM 3924 O O . LYS A 1 484 ? -2.068 10.748 -7.753 1.00 94.00 484 LYS A O 1
ATOM 3929 N N . ASN A 1 485 ? -2.022 11.253 -9.940 1.00 95.56 485 ASN A N 1
ATOM 3930 C CA . ASN A 1 485 ? -1.814 9.882 -10.426 1.00 95.56 485 ASN A CA 1
ATOM 3931 C C . ASN A 1 485 ? -0.558 9.746 -11.299 1.00 95.56 485 ASN A C 1
ATOM 3933 O O . ASN A 1 485 ? -0.428 8.785 -12.059 1.00 95.56 485 ASN A O 1
ATOM 3937 N N . SER A 1 486 ? 0.338 10.735 -11.275 1.00 96.69 486 SER A N 1
ATOM 3938 C CA . SER A 1 486 ? 1.538 10.744 -12.113 1.00 96.69 486 SER A CA 1
ATOM 3939 C C . SER A 1 486 ? 2.732 11.366 -11.395 1.00 96.69 486 SER A C 1
ATOM 3941 O O . SER A 1 486 ? 2.574 12.235 -10.540 1.00 96.69 486 SER A O 1
ATOM 3943 N N . ALA A 1 487 ? 3.936 10.926 -11.744 1.00 96.44 487 ALA A N 1
ATOM 3944 C CA . ALA A 1 487 ? 5.179 11.539 -11.292 1.00 96.44 487 ALA A CA 1
ATOM 3945 C C . ALA A 1 487 ? 6.213 11.503 -12.417 1.00 96.44 487 ALA A C 1
ATOM 3947 O O . ALA A 1 487 ? 6.360 10.476 -13.080 1.00 96.44 487 ALA A O 1
ATOM 3948 N N . LYS A 1 488 ? 6.930 12.606 -12.631 1.00 95.81 488 LYS A N 1
ATOM 3949 C CA . LYS A 1 488 ? 8.007 12.699 -13.622 1.00 95.81 488 LYS A CA 1
ATOM 3950 C C . LYS A 1 488 ? 9.344 12.882 -12.915 1.00 95.81 488 LYS A C 1
ATOM 3952 O O . LYS A 1 488 ? 9.473 13.755 -12.057 1.00 95.81 488 LYS A O 1
ATOM 3957 N N . CYS A 1 489 ? 10.339 12.091 -13.306 1.00 93.69 489 CYS A N 1
ATOM 3958 C CA . CYS A 1 489 ? 11.690 12.142 -12.744 1.00 93.69 489 CYS A CA 1
ATOM 3959 C C . CYS A 1 489 ? 12.741 12.143 -13.857 1.00 93.69 489 CYS A C 1
ATOM 3961 O O . CYS A 1 489 ? 12.511 11.601 -14.939 1.00 93.69 489 CYS A O 1
ATOM 3963 N N . THR A 1 490 ? 13.913 12.715 -13.591 1.00 92.50 490 THR A N 1
ATOM 3964 C CA . THR A 1 490 ? 15.065 12.662 -14.501 1.00 92.50 490 THR A CA 1
ATOM 3965 C C . THR A 1 490 ? 16.363 12.645 -13.714 1.00 92.50 490 THR A C 1
ATOM 3967 O O . THR A 1 490 ? 16.462 13.308 -12.687 1.00 92.50 490 THR A O 1
ATOM 3970 N N . ASP A 1 491 ? 17.353 11.910 -14.204 1.00 91.00 491 ASP A N 1
ATOM 3971 C CA . ASP A 1 491 ? 18.735 11.914 -13.708 1.00 91.00 491 ASP A CA 1
ATOM 3972 C C . ASP A 1 491 ? 19.651 12.851 -14.528 1.00 91.00 491 ASP A C 1
ATOM 3974 O O . ASP A 1 491 ? 20.872 12.834 -14.386 1.00 91.00 491 ASP A O 1
ATOM 3978 N N . GLY A 1 492 ? 19.067 13.666 -15.417 1.00 89.88 492 GLY A N 1
ATOM 3979 C CA . GLY A 1 492 ? 19.778 14.532 -16.360 1.00 89.88 492 GLY A CA 1
ATOM 3980 C C . GLY A 1 492 ? 20.192 13.849 -17.670 1.00 89.88 492 GLY A C 1
ATOM 3981 O O . GLY A 1 492 ? 20.478 14.555 -18.637 1.00 89.88 492 GLY A O 1
ATOM 3982 N N . LYS A 1 493 ? 20.185 12.512 -17.741 1.00 91.62 493 LYS A N 1
ATOM 3983 C CA . LYS A 1 493 ? 20.523 11.734 -18.948 1.00 91.62 493 LYS A CA 1
ATOM 3984 C C . LYS A 1 493 ? 19.288 11.099 -19.586 1.00 91.62 493 LYS A C 1
ATOM 3986 O O . LYS A 1 493 ? 19.107 11.151 -20.802 1.00 91.62 493 LYS A O 1
ATOM 3991 N N . ALA A 1 494 ? 18.406 10.555 -18.756 1.00 94.12 494 ALA A N 1
ATOM 3992 C CA . ALA A 1 494 ? 17.125 9.985 -19.130 1.00 94.12 494 ALA A CA 1
ATOM 3993 C C . ALA A 1 494 ? 15.974 10.654 -18.366 1.00 94.12 494 ALA A C 1
ATOM 3995 O O . ALA A 1 494 ? 16.126 11.215 -17.277 1.00 94.12 494 ALA A O 1
ATOM 3996 N N . GLU A 1 495 ? 14.785 10.586 -18.954 1.00 95.19 495 GLU A N 1
ATOM 3997 C CA . GLU A 1 495 ? 13.539 11.005 -18.326 1.00 95.19 495 GLU A CA 1
ATOM 3998 C C . GLU A 1 495 ? 12.663 9.785 -18.063 1.00 95.19 495 GLU A C 1
ATOM 4000 O O . GLU A 1 495 ? 12.661 8.813 -18.820 1.00 95.19 495 GLU A O 1
ATOM 4005 N N . SER A 1 496 ? 11.864 9.862 -17.008 1.00 95.81 496 SER A N 1
ATOM 4006 C CA . SER A 1 496 ? 10.925 8.821 -16.622 1.00 95.81 496 SER A CA 1
ATOM 4007 C C . SER A 1 496 ? 9.579 9.407 -16.227 1.00 95.81 496 SER A C 1
ATOM 4009 O O . SER A 1 496 ? 9.498 10.526 -15.714 1.00 95.81 496 SER A O 1
ATOM 4011 N N . LEU A 1 497 ? 8.527 8.633 -16.466 1.00 96.75 497 LEU A N 1
ATOM 4012 C CA . LEU A 1 497 ? 7.160 8.948 -16.085 1.00 96.75 497 LEU A CA 1
ATOM 4013 C C . LEU A 1 497 ? 6.550 7.725 -15.400 1.00 96.75 497 LEU A C 1
ATOM 4015 O O . LEU A 1 497 ? 6.542 6.632 -15.962 1.00 96.75 497 LEU A O 1
ATOM 4019 N N . LEU A 1 498 ? 6.017 7.912 -14.197 1.00 97.62 498 LEU A N 1
ATOM 4020 C CA . LEU A 1 498 ? 5.271 6.902 -13.459 1.00 97.62 498 LEU A CA 1
ATOM 4021 C C . LEU A 1 498 ? 3.792 7.276 -13.475 1.00 97.62 498 LEU A C 1
ATOM 4023 O O . LEU A 1 498 ? 3.462 8.431 -13.208 1.00 97.62 498 LEU A O 1
ATOM 4027 N N . GLN A 1 499 ? 2.907 6.319 -13.755 1.00 96.94 499 GLN A N 1
ATOM 4028 C CA . GLN A 1 499 ? 1.457 6.542 -13.768 1.00 96.94 499 GLN A CA 1
ATOM 4029 C C . GLN A 1 499 ? 0.701 5.379 -13.139 1.00 96.94 499 GLN A C 1
ATOM 4031 O O . GLN A 1 499 ? 0.854 4.237 -13.573 1.00 96.94 499 GLN A O 1
ATOM 4036 N N . ILE A 1 500 ? -0.157 5.673 -12.164 1.00 96.50 500 ILE A N 1
ATOM 4037 C CA . ILE A 1 500 ? -1.051 4.688 -11.547 1.00 96.50 500 ILE A CA 1
ATOM 4038 C C . ILE A 1 500 ? -2.481 4.865 -12.069 1.00 96.50 500 ILE A C 1
ATOM 4040 O O . ILE A 1 500 ? -2.960 5.985 -12.244 1.00 96.50 500 ILE A O 1
ATOM 4044 N N . THR A 1 501 ? -3.192 3.770 -12.331 1.00 94.56 501 THR A N 1
ATOM 4045 C CA . THR A 1 501 ? -4.606 3.838 -12.721 1.00 94.56 501 THR A CA 1
ATOM 4046 C C . THR A 1 501 ? -5.504 4.196 -11.539 1.00 94.56 501 THR A C 1
ATOM 4048 O O . THR A 1 501 ? -5.205 3.886 -10.388 1.00 94.56 501 THR A O 1
ATOM 4051 N N . HIS A 1 502 ? -6.666 4.797 -11.817 1.00 90.06 502 HIS A N 1
ATOM 4052 C CA . HIS A 1 502 ? -7.637 5.176 -10.781 1.00 90.06 502 HIS A CA 1
ATOM 4053 C C . HIS A 1 502 ? -8.125 3.980 -9.938 1.00 90.06 502 HIS A C 1
ATOM 4055 O O . HIS A 1 502 ? -8.363 4.113 -8.739 1.00 90.06 502 HIS A O 1
ATOM 4061 N N . ASP A 1 503 ? -8.264 2.800 -10.550 1.00 89.00 503 ASP A N 1
ATOM 4062 C CA . ASP A 1 503 ? -8.616 1.552 -9.857 1.00 89.00 503 ASP A CA 1
ATOM 4063 C C . ASP A 1 503 ? -7.442 0.933 -9.076 1.00 89.00 503 ASP A C 1
ATOM 4065 O O . ASP A 1 503 ? -7.629 -0.063 -8.381 1.00 89.00 503 ASP A O 1
ATOM 4069 N N . LYS A 1 504 ? -6.244 1.529 -9.175 1.00 93.00 504 LYS A N 1
ATOM 4070 C CA . LYS A 1 504 ? -4.993 1.098 -8.538 1.00 93.00 504 LYS A CA 1
ATOM 4071 C C . LYS A 1 504 ? -4.572 -0.312 -8.930 1.00 93.00 504 LYS A C 1
ATOM 4073 O O . LYS A 1 504 ? -3.857 -0.967 -8.185 1.00 93.00 504 LYS A O 1
ATOM 4078 N N . ARG A 1 505 ? -5.009 -0.816 -10.083 1.00 93.12 505 ARG A N 1
ATOM 4079 C CA . ARG A 1 505 ? -4.656 -2.168 -10.542 1.00 93.12 505 ARG A CA 1
ATOM 4080 C C . ARG A 1 505 ? -3.462 -2.184 -11.483 1.00 93.12 505 ARG A C 1
ATOM 4082 O O . ARG A 1 505 ? -2.999 -3.268 -11.836 1.00 93.12 505 ARG A O 1
ATOM 4089 N N . GLN A 1 506 ? -3.002 -1.019 -11.934 1.00 95.44 506 GLN A N 1
ATOM 4090 C CA . GLN A 1 506 ? -1.911 -0.891 -12.892 1.00 95.44 506 GLN A CA 1
ATOM 4091 C C . GLN A 1 506 ? -1.019 0.292 -12.519 1.00 95.44 506 GLN A C 1
ATOM 4093 O O . GLN A 1 506 ? -1.511 1.383 -12.236 1.00 95.44 506 GLN A O 1
ATOM 4098 N N . LEU A 1 507 ? 0.290 0.061 -12.543 1.00 96.81 507 LEU A N 1
ATOM 4099 C CA . LEU A 1 507 ? 1.328 1.072 -12.404 1.00 96.81 507 LEU A CA 1
ATOM 4100 C C . LEU A 1 507 ? 2.259 0.942 -13.606 1.00 96.81 507 LEU A C 1
ATOM 4102 O O . LEU A 1 507 ? 2.892 -0.095 -13.799 1.00 96.81 507 LEU A O 1
ATOM 4106 N N . ASN A 1 508 ? 2.315 1.987 -14.420 1.00 96.94 508 ASN A N 1
ATOM 4107 C CA . ASN A 1 508 ? 3.198 2.070 -15.571 1.00 96.94 508 ASN A CA 1
ATOM 4108 C C . ASN A 1 508 ? 4.436 2.884 -15.201 1.00 96.94 508 ASN A C 1
ATOM 4110 O O . ASN A 1 508 ? 4.315 3.949 -14.597 1.00 96.94 508 ASN A O 1
ATOM 4114 N N . VAL A 1 509 ? 5.604 2.401 -15.605 1.00 97.12 509 VAL A N 1
ATOM 4115 C CA . VAL A 1 509 ? 6.880 3.110 -15.532 1.00 97.12 509 VAL A CA 1
ATOM 4116 C C . VAL A 1 509 ? 7.413 3.223 -16.952 1.00 97.12 509 VAL A C 1
ATOM 4118 O O . VAL A 1 509 ? 7.754 2.222 -17.580 1.00 97.12 509 VAL A O 1
ATOM 4121 N N . PHE A 1 510 ? 7.457 4.443 -17.467 1.00 96.56 510 PHE A N 1
ATOM 4122 C CA . PHE A 1 510 ? 8.010 4.779 -18.772 1.00 96.56 510 PHE A CA 1
ATOM 4123 C C . PHE A 1 510 ? 9.385 5.394 -18.581 1.00 96.56 510 PHE A C 1
ATOM 4125 O O . PHE A 1 510 ? 9.562 6.228 -17.695 1.00 96.56 510 PHE A O 1
ATOM 4132 N N . VAL A 1 511 ? 10.335 5.038 -19.436 1.00 96.12 511 VAL A N 1
ATOM 4133 C CA . VAL A 1 511 ? 11.650 5.679 -19.491 1.00 96.12 511 VAL A CA 1
ATOM 4134 C C . VAL A 1 511 ? 11.991 6.019 -20.929 1.00 96.12 511 VAL A C 1
ATOM 4136 O O . VAL A 1 511 ? 11.634 5.286 -21.857 1.00 96.12 511 VAL A O 1
ATOM 4139 N N . ARG A 1 512 ? 12.675 7.144 -21.116 1.00 95.25 512 ARG A N 1
ATOM 4140 C CA . ARG A 1 512 ? 13.208 7.551 -22.410 1.00 95.25 512 ARG A CA 1
ATOM 4141 C C . ARG A 1 512 ? 14.564 8.217 -22.268 1.00 95.25 512 ARG A C 1
ATOM 4143 O O . ARG A 1 512 ? 14.808 8.935 -21.302 1.00 95.25 512 ARG A O 1
ATOM 4150 N N . SER A 1 513 ? 15.406 8.029 -23.271 1.00 94.25 513 SER A N 1
ATOM 4151 C CA . SER A 1 513 ? 16.649 8.779 -23.442 1.00 94.25 513 SER A CA 1
ATOM 4152 C C . SER A 1 513 ? 16.526 9.628 -24.706 1.00 94.25 513 SER A C 1
ATOM 4154 O O . SER A 1 513 ? 16.041 9.156 -25.737 1.00 94.25 513 SER A O 1
ATOM 4156 N N . ASN A 1 514 ? 16.973 10.882 -24.627 1.00 86.94 514 ASN A N 1
ATOM 4157 C CA . ASN A 1 514 ? 16.877 11.838 -25.733 1.00 86.94 514 ASN A CA 1
ATOM 4158 C C . ASN A 1 514 ? 17.927 11.593 -26.829 1.00 86.94 514 ASN A C 1
ATOM 4160 O O . ASN A 1 514 ? 17.689 11.917 -27.997 1.00 86.94 514 ASN A O 1
ATOM 4164 N N . ASP A 1 515 ? 19.075 11.027 -26.459 1.00 84.94 515 ASP A N 1
ATOM 4165 C CA . ASP A 1 515 ? 20.209 10.735 -27.338 1.00 84.94 515 ASP A CA 1
ATOM 4166 C C . ASP A 1 515 ? 20.221 9.292 -27.874 1.00 84.94 515 ASP A C 1
ATOM 4168 O O . ASP A 1 515 ? 21.003 8.982 -28.773 1.00 84.94 515 ASP A O 1
ATOM 4172 N N . GLY A 1 516 ? 19.306 8.443 -27.396 1.00 84.38 516 GLY A N 1
ATOM 4173 C CA . GLY A 1 516 ? 19.159 7.054 -27.827 1.00 84.38 516 GLY A CA 1
ATOM 4174 C C . GLY A 1 516 ? 19.944 6.044 -26.980 1.00 84.38 516 GLY A C 1
ATOM 4175 O O . GLY A 1 516 ? 19.980 4.864 -27.330 1.00 84.38 516 GLY A O 1
ATOM 4176 N N . SER A 1 517 ? 20.555 6.494 -25.882 1.00 86.62 517 SER A N 1
ATOM 4177 C CA . SER A 1 517 ? 21.289 5.679 -24.912 1.00 86.62 517 SER A CA 1
ATOM 4178 C C . SER A 1 517 ? 20.367 4.723 -24.148 1.00 86.62 517 SER A C 1
ATOM 4180 O O . SER A 1 517 ? 19.468 5.127 -23.403 1.00 86.62 517 SER A O 1
ATOM 4182 N N . ARG A 1 518 ? 20.590 3.416 -24.320 1.00 88.81 518 ARG A N 1
ATOM 4183 C CA . ARG A 1 518 ? 19.851 2.376 -23.588 1.00 88.81 518 ARG A CA 1
ATOM 4184 C C . ARG A 1 518 ? 20.326 2.283 -22.147 1.00 88.81 518 ARG A C 1
ATOM 4186 O O . ARG A 1 518 ? 19.519 2.063 -21.252 1.00 88.81 518 ARG A O 1
ATOM 4193 N N . GLU A 1 519 ? 21.622 2.438 -21.931 1.00 85.88 519 GLU A N 1
ATOM 4194 C CA . GLU A 1 519 ? 22.272 2.329 -20.632 1.00 85.88 519 GLU A CA 1
ATOM 4195 C C . GLU A 1 519 ? 21.736 3.375 -19.642 1.00 85.88 519 GLU A C 1
ATOM 4197 O O . GLU A 1 519 ? 21.531 3.066 -18.463 1.00 85.88 519 GLU A O 1
ATOM 4202 N N . ASP A 1 520 ? 21.414 4.578 -20.125 1.00 89.81 520 ASP A N 1
ATOM 4203 C CA . ASP A 1 520 ? 20.788 5.614 -19.298 1.00 89.81 520 ASP A CA 1
ATOM 4204 C C . ASP A 1 520 ? 19.340 5.243 -18.934 1.00 89.81 520 ASP A C 1
ATOM 4206 O O . ASP A 1 520 ? 18.939 5.361 -17.776 1.00 89.81 520 ASP A O 1
ATOM 4210 N N . CYS A 1 521 ? 18.569 4.681 -19.877 1.00 92.62 521 CYS A N 1
ATOM 4211 C CA . CYS A 1 521 ? 17.251 4.110 -19.571 1.00 92.62 521 CYS A CA 1
ATOM 4212 C C . CYS A 1 521 ? 17.332 2.957 -18.559 1.00 92.62 521 CYS A C 1
ATOM 4214 O O . CYS A 1 521 ? 16.477 2.875 -17.678 1.00 92.62 521 CYS A O 1
ATOM 4216 N N . ASN A 1 522 ? 18.342 2.085 -18.667 1.00 89.19 522 ASN A N 1
ATOM 4217 C CA . ASN A 1 522 ? 18.549 0.958 -17.751 1.00 89.19 522 ASN A CA 1
ATOM 4218 C C . ASN A 1 522 ? 18.761 1.458 -16.322 1.00 89.19 522 ASN A C 1
ATOM 4220 O O . ASN A 1 522 ? 18.077 1.010 -15.405 1.00 89.19 522 ASN A O 1
ATOM 4224 N N . SER A 1 523 ? 19.652 2.436 -16.155 1.00 88.56 523 SER A N 1
ATOM 4225 C CA . SER A 1 523 ? 20.034 2.968 -14.845 1.00 88.56 523 SER A CA 1
ATOM 4226 C C . SER A 1 523 ? 18.842 3.560 -14.085 1.00 88.56 523 SER A C 1
ATOM 4228 O O . SER A 1 523 ? 18.607 3.203 -12.927 1.00 88.56 523 SER A O 1
ATOM 4230 N N . ILE A 1 524 ? 18.052 4.425 -14.735 1.00 91.94 524 ILE A N 1
ATOM 4231 C CA . ILE A 1 524 ? 16.876 5.034 -14.096 1.00 91.94 524 ILE A CA 1
ATOM 4232 C C . ILE A 1 524 ? 15.735 4.023 -13.910 1.00 91.94 524 ILE A C 1
ATOM 4234 O O . ILE A 1 524 ? 15.076 4.038 -12.871 1.00 91.94 524 ILE A O 1
ATOM 4238 N N . MET A 1 525 ? 15.519 3.104 -14.861 1.00 92.56 525 MET A N 1
ATOM 4239 C CA . MET A 1 525 ? 14.502 2.056 -14.726 1.00 92.56 525 MET A CA 1
ATOM 4240 C C . MET A 1 525 ? 14.795 1.151 -13.529 1.00 92.56 525 MET A C 1
ATOM 4242 O O . MET A 1 525 ? 13.881 0.875 -12.762 1.00 92.56 525 MET A O 1
ATOM 4246 N N . ASP A 1 526 ? 16.041 0.717 -13.332 1.00 88.69 526 ASP A N 1
ATOM 4247 C CA . ASP A 1 526 ? 16.404 -0.174 -12.224 1.00 88.69 526 ASP A CA 1
ATOM 4248 C C . ASP A 1 526 ? 16.222 0.484 -10.860 1.00 88.69 526 ASP A C 1
ATOM 4250 O O . ASP A 1 526 ? 15.710 -0.150 -9.933 1.00 88.69 526 ASP A O 1
ATOM 4254 N N . LEU A 1 527 ? 16.569 1.770 -10.754 1.00 88.62 527 LEU A N 1
ATOM 4255 C CA . LEU A 1 527 ? 16.324 2.566 -9.556 1.00 88.62 527 LEU A CA 1
ATOM 4256 C C . LEU A 1 527 ? 14.825 2.621 -9.226 1.00 88.62 527 LEU A C 1
ATOM 4258 O O . LEU A 1 527 ? 14.414 2.297 -8.111 1.00 88.62 52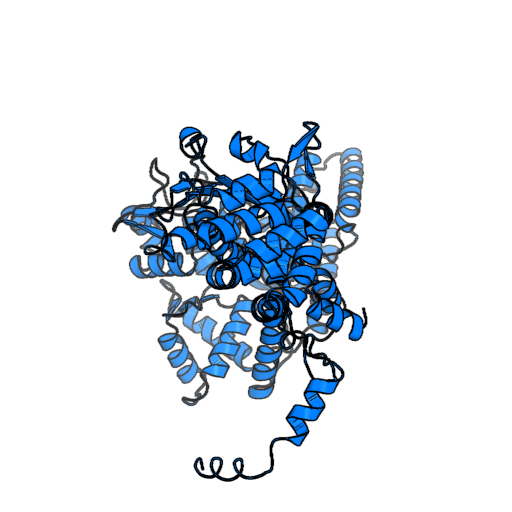7 LEU A O 1
ATOM 4262 N N . LEU A 1 528 ? 14.001 2.994 -10.209 1.00 92.12 528 LEU A N 1
ATOM 4263 C CA . LEU A 1 528 ? 12.553 3.113 -10.036 1.00 92.12 528 LEU A CA 1
ATOM 4264 C C . LEU A 1 528 ? 11.896 1.759 -9.776 1.00 92.12 528 LEU A C 1
ATOM 4266 O O . LEU A 1 528 ? 10.986 1.670 -8.949 1.00 92.12 528 LEU A O 1
ATOM 4270 N N . LYS A 1 529 ? 12.368 0.705 -10.451 1.00 88.88 529 LYS A N 1
ATOM 4271 C CA . LYS A 1 529 ?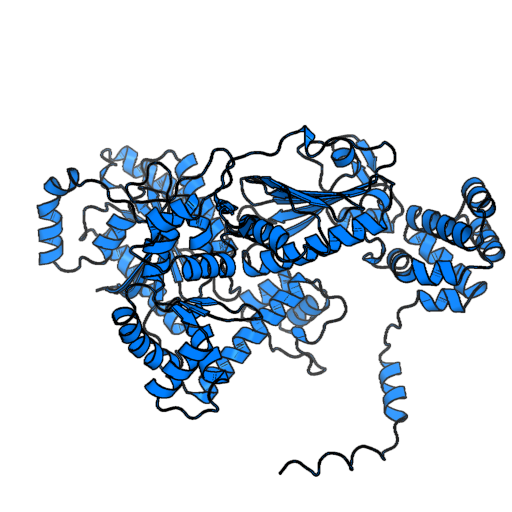 11.925 -0.671 -10.245 1.00 88.88 529 LYS A CA 1
ATOM 4272 C C . LYS A 1 529 ? 12.180 -1.055 -8.793 1.00 88.88 529 LYS A C 1
ATOM 4274 O O . LYS A 1 529 ? 11.237 -1.374 -8.078 1.00 88.88 529 LYS A O 1
ATOM 4279 N N . ASP A 1 530 ? 13.416 -0.937 -8.320 1.00 85.62 530 ASP A N 1
ATOM 4280 C CA . ASP A 1 530 ? 13.780 -1.245 -6.937 1.00 85.62 530 ASP A CA 1
ATOM 4281 C C . ASP A 1 530 ? 12.893 -0.529 -5.903 1.00 85.62 530 ASP A C 1
ATOM 4283 O O . ASP A 1 530 ? 12.311 -1.182 -5.034 1.00 85.62 530 ASP A O 1
ATOM 4287 N N . MET A 1 531 ? 12.735 0.793 -6.025 1.00 88.25 531 MET A N 1
ATOM 4288 C CA . MET A 1 531 ? 11.872 1.573 -5.130 1.00 88.25 531 MET A CA 1
ATOM 4289 C C . MET A 1 531 ? 10.423 1.079 -5.162 1.00 88.25 531 MET A C 1
ATOM 4291 O O . MET A 1 531 ? 9.795 0.905 -4.116 1.00 88.25 531 MET A O 1
ATOM 4295 N N . THR A 1 532 ? 9.904 0.830 -6.365 1.00 91.69 532 THR A N 1
ATOM 4296 C CA . THR A 1 532 ? 8.519 0.412 -6.576 1.00 91.69 532 THR A CA 1
ATOM 4297 C C . THR A 1 532 ? 8.243 -0.954 -5.955 1.00 91.69 532 THR A C 1
ATOM 4299 O O . THR A 1 532 ? 7.270 -1.074 -5.220 1.00 91.69 532 THR A O 1
ATOM 4302 N N . TYR A 1 533 ? 9.084 -1.972 -6.184 1.00 87.38 533 TYR A N 1
ATOM 4303 C CA . TYR A 1 533 ? 8.848 -3.311 -5.618 1.00 87.38 533 TYR A CA 1
ATOM 4304 C C . TYR A 1 533 ? 9.051 -3.353 -4.109 1.00 87.38 533 TYR A C 1
ATOM 4306 O O . TYR A 1 533 ? 8.255 -3.991 -3.421 1.00 87.38 533 TYR A O 1
ATOM 4314 N N . ARG A 1 534 ? 10.051 -2.634 -3.571 1.00 85.56 534 ARG A N 1
ATOM 4315 C CA . ARG A 1 534 ? 10.219 -2.513 -2.113 1.00 85.56 534 ARG A CA 1
ATOM 4316 C C . ARG A 1 534 ? 8.945 -1.976 -1.465 1.00 85.56 534 ARG A C 1
ATOM 4318 O O . ARG A 1 534 ? 8.447 -2.560 -0.505 1.00 85.56 534 ARG A O 1
ATOM 4325 N N . LEU A 1 535 ? 8.380 -0.910 -2.030 1.00 89.19 535 LEU A N 1
ATOM 4326 C CA . LEU A 1 535 ? 7.164 -0.306 -1.501 1.00 89.19 535 LEU A CA 1
ATOM 4327 C C . LEU A 1 535 ? 5.904 -1.130 -1.798 1.00 89.19 535 LEU A C 1
ATOM 4329 O O . LEU A 1 535 ? 4.994 -1.166 -0.974 1.00 89.19 535 LEU A O 1
ATOM 4333 N N . LEU A 1 536 ? 5.832 -1.811 -2.942 1.00 89.25 536 LEU A N 1
ATOM 4334 C CA . LEU A 1 536 ? 4.727 -2.708 -3.281 1.00 89.25 536 LEU A CA 1
ATOM 4335 C C . LEU A 1 536 ? 4.640 -3.868 -2.286 1.00 89.25 536 LEU A C 1
ATOM 4337 O O . LEU A 1 536 ? 3.553 -4.141 -1.782 1.00 89.25 536 LEU A O 1
ATOM 4341 N N . HIS A 1 537 ? 5.776 -4.489 -1.959 1.00 84.00 537 HIS A N 1
ATOM 4342 C CA . HIS A 1 537 ? 5.863 -5.549 -0.951 1.00 84.00 537 HIS A CA 1
ATOM 4343 C C . HIS A 1 537 ? 5.446 -5.053 0.432 1.00 84.00 537 HIS A C 1
ATOM 4345 O O . HIS A 1 537 ? 4.733 -5.738 1.159 1.00 84.00 537 HIS A O 1
ATOM 4351 N N . GLU A 1 538 ? 5.844 -3.832 0.785 1.00 84.19 538 GLU A N 1
ATOM 4352 C CA . GLU A 1 538 ? 5.496 -3.248 2.075 1.00 84.19 538 GLU A CA 1
ATOM 4353 C C . GLU A 1 538 ? 4.002 -2.890 2.167 1.00 84.19 538 GLU A C 1
ATOM 4355 O O . GLU A 1 538 ? 3.342 -3.209 3.153 1.00 84.19 538 GLU A O 1
ATOM 4360 N N . THR A 1 539 ? 3.462 -2.223 1.143 1.00 88.44 539 THR A N 1
ATOM 4361 C CA . THR A 1 539 ? 2.124 -1.605 1.164 1.00 88.44 539 THR A CA 1
ATOM 4362 C C . THR A 1 539 ? 1.003 -2.504 0.683 1.00 88.44 539 THR A C 1
ATOM 4364 O O . THR A 1 539 ? -0.133 -2.359 1.132 1.00 88.44 539 THR A O 1
ATOM 4367 N N . SER A 1 540 ? 1.312 -3.428 -0.223 1.00 90.00 540 SER A N 1
ATOM 4368 C CA . SER A 1 540 ? 0.338 -4.278 -0.905 1.00 90.00 540 SER A CA 1
ATOM 4369 C C . SER A 1 540 ? 0.728 -5.767 -0.851 1.00 90.00 540 SER A C 1
ATOM 4371 O O . SER A 1 540 ? 0.688 -6.435 -1.884 1.00 90.00 540 SER A O 1
ATOM 4373 N N . PRO A 1 541 ? 1.103 -6.323 0.318 1.00 83.56 541 PRO A N 1
ATOM 4374 C CA . PRO A 1 541 ? 1.665 -7.677 0.422 1.00 83.56 541 PRO A CA 1
ATOM 4375 C C . PRO A 1 541 ? 0.719 -8.800 -0.046 1.00 83.56 541 PRO A C 1
ATOM 4377 O O . PRO A 1 541 ? 1.174 -9.866 -0.484 1.00 83.56 541 PRO A O 1
ATOM 4380 N N . GLY A 1 542 ? -0.596 -8.565 0.010 1.00 82.62 542 GLY A N 1
ATOM 4381 C CA . GLY A 1 542 ? -1.605 -9.506 -0.476 1.00 82.62 542 GLY A CA 1
ATOM 4382 C C . GLY A 1 542 ? -1.930 -9.353 -1.965 1.00 82.62 542 GLY A C 1
ATOM 4383 O O . GLY A 1 542 ? -2.545 -10.243 -2.557 1.00 82.62 542 GLY A O 1
ATOM 4384 N N . ALA A 1 543 ? -1.510 -8.251 -2.597 1.00 85.25 543 ALA A N 1
ATOM 4385 C CA . ALA A 1 543 ? -1.760 -8.000 -4.009 1.00 85.25 543 ALA A CA 1
ATOM 4386 C C . ALA A 1 543 ? -0.863 -8.876 -4.883 1.00 85.25 543 ALA A C 1
ATOM 4388 O O . ALA A 1 543 ? 0.362 -8.869 -4.762 1.00 85.25 543 ALA A O 1
ATOM 4389 N N . ARG A 1 544 ? -1.471 -9.604 -5.819 1.00 82.75 544 ARG A N 1
ATOM 4390 C CA . ARG A 1 544 ? -0.721 -10.393 -6.795 1.00 82.75 544 ARG A CA 1
ATOM 4391 C C . ARG A 1 544 ? -0.522 -9.588 -8.062 1.00 82.75 544 ARG A C 1
ATOM 4393 O O . ARG A 1 544 ? -1.482 -9.276 -8.768 1.00 82.75 544 ARG A O 1
ATOM 4400 N N . SER A 1 545 ? 0.729 -9.283 -8.370 1.00 85.62 545 SER A N 1
ATOM 4401 C CA . SER A 1 545 ? 1.129 -8.546 -9.563 1.00 85.62 545 SER A CA 1
ATOM 4402 C C . SER A 1 545 ? 1.782 -9.456 -10.606 1.00 85.62 545 SER A C 1
ATOM 4404 O O . SER A 1 545 ? 2.151 -10.611 -10.362 1.00 85.62 545 SER A O 1
ATOM 4406 N N . ARG A 1 546 ? 1.863 -8.938 -11.826 1.00 84.62 546 ARG A N 1
ATOM 4407 C CA . ARG A 1 546 ? 2.705 -9.450 -12.904 1.00 84.62 546 ARG A CA 1
ATOM 4408 C C . ARG A 1 546 ? 3.332 -8.283 -13.644 1.00 84.62 546 ARG A C 1
ATOM 4410 O O . ARG A 1 546 ? 2.690 -7.239 -13.803 1.00 84.62 546 ARG A O 1
ATOM 4417 N N . ASP A 1 547 ? 4.540 -8.520 -14.120 1.00 86.81 547 ASP A N 1
ATOM 4418 C CA . ASP A 1 547 ? 5.270 -7.605 -14.982 1.00 86.81 547 ASP A CA 1
ATOM 4419 C C . ASP A 1 547 ? 4.793 -7.817 -16.414 1.00 86.81 547 ASP A C 1
ATOM 4421 O O . ASP A 1 547 ? 4.639 -8.947 -16.879 1.00 86.81 547 ASP A O 1
ATOM 4425 N N . MET A 1 548 ? 4.552 -6.714 -17.103 1.00 91.12 548 MET A N 1
ATOM 4426 C CA . MET A 1 548 ? 4.219 -6.678 -18.516 1.00 91.12 548 MET A CA 1
ATOM 4427 C C . MET A 1 548 ? 5.174 -5.711 -19.212 1.00 91.12 548 MET A C 1
ATOM 4429 O O . MET A 1 548 ? 5.569 -4.690 -18.640 1.00 91.12 548 MET A O 1
ATOM 4433 N N . VAL A 1 549 ? 5.515 -6.009 -20.461 1.00 92.69 549 VAL A N 1
ATOM 4434 C CA . VAL A 1 549 ? 6.400 -5.181 -21.285 1.00 92.69 549 VAL A CA 1
ATOM 4435 C C . VAL A 1 549 ? 5.553 -4.312 -22.204 1.00 92.69 549 VAL A C 1
ATOM 4437 O O . VAL A 1 549 ? 4.738 -4.824 -22.972 1.00 92.69 549 VAL A O 1
ATOM 4440 N N . LEU A 1 550 ? 5.712 -2.993 -22.125 1.00 95.50 550 LEU A N 1
ATOM 4441 C CA . LEU A 1 550 ? 4.910 -2.068 -22.925 1.00 95.50 550 LEU A CA 1
ATOM 4442 C C . LEU A 1 550 ? 5.417 -1.976 -24.370 1.00 95.50 550 LEU A C 1
ATOM 4444 O O . LEU A 1 550 ? 6.619 -1.990 -24.628 1.00 95.50 550 LEU A O 1
ATOM 4448 N N . SER A 1 551 ? 4.477 -1.845 -25.307 1.00 95.31 551 SER A N 1
ATOM 4449 C CA . SER A 1 551 ? 4.724 -1.619 -26.734 1.00 95.31 551 SER A CA 1
ATOM 4450 C C . SER A 1 551 ? 5.584 -0.377 -26.949 1.00 95.31 551 SER A C 1
ATOM 4452 O O . SER A 1 551 ? 5.159 0.741 -26.647 1.00 95.31 551 SER A O 1
ATOM 4454 N N . ALA A 1 552 ? 6.784 -0.572 -27.503 1.00 92.12 552 ALA A N 1
ATOM 4455 C CA . ALA A 1 552 ? 7.721 0.501 -27.823 1.00 92.12 552 ALA A CA 1
ATOM 4456 C C . ALA A 1 552 ? 7.132 1.454 -28.872 1.00 92.12 552 ALA A C 1
ATOM 4458 O O . ALA A 1 552 ? 7.382 2.661 -28.850 1.00 92.12 552 ALA A O 1
ATOM 4459 N N . LEU A 1 553 ? 6.324 0.914 -29.787 1.00 91.88 553 LEU A N 1
ATOM 4460 C CA . LEU A 1 553 ? 5.626 1.695 -30.797 1.00 91.88 553 LEU A CA 1
ATOM 4461 C C . LEU A 1 553 ? 4.600 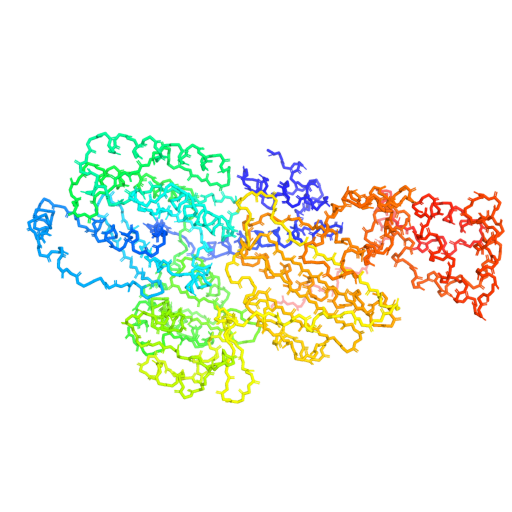2.647 -30.171 1.00 91.88 553 LEU A C 1
ATOM 4463 O O . LEU A 1 553 ? 4.599 3.839 -30.487 1.00 91.88 553 LEU A O 1
ATOM 4467 N N . ASP A 1 554 ? 3.750 2.135 -29.280 1.00 94.75 554 ASP A N 1
ATOM 4468 C CA . ASP A 1 554 ? 2.674 2.918 -28.673 1.00 94.75 554 ASP A CA 1
ATOM 4469 C C . ASP A 1 554 ? 3.211 3.990 -27.722 1.00 94.75 554 ASP A C 1
ATOM 4471 O O . ASP A 1 554 ? 2.709 5.116 -27.728 1.00 94.75 554 ASP A O 1
ATOM 4475 N N . ILE A 1 555 ? 4.248 3.676 -26.939 1.00 94.38 555 ILE A N 1
ATOM 4476 C CA . ILE A 1 555 ? 4.855 4.651 -26.021 1.00 94.38 555 ILE A CA 1
ATOM 4477 C C . ILE A 1 555 ? 5.618 5.747 -26.772 1.00 94.38 555 ILE A C 1
ATOM 4479 O O . ILE A 1 555 ? 5.559 6.906 -26.370 1.00 94.38 555 ILE A O 1
ATOM 4483 N N . ARG A 1 556 ? 6.260 5.435 -27.909 1.00 91.25 556 ARG A N 1
ATOM 4484 C CA . ARG A 1 556 ? 6.904 6.447 -28.765 1.00 91.25 556 ARG A CA 1
ATOM 4485 C C . ARG A 1 556 ? 5.877 7.387 -29.401 1.00 91.25 556 ARG A C 1
ATOM 4487 O O . ARG A 1 556 ? 6.136 8.575 -29.568 1.00 91.25 556 ARG A O 1
ATOM 4494 N N . GLU A 1 557 ? 4.696 6.869 -29.726 1.00 91.25 557 GLU A N 1
ATOM 4495 C CA . GLU A 1 557 ? 3.546 7.658 -30.187 1.00 91.25 557 GLU A CA 1
ATOM 4496 C C . GLU A 1 557 ? 2.758 8.316 -29.039 1.00 91.25 557 GLU A C 1
ATOM 4498 O O . GLU A 1 557 ? 1.755 8.972 -29.306 1.00 91.25 557 GLU A O 1
ATOM 4503 N N . HIS A 1 558 ? 3.195 8.157 -27.783 1.00 90.44 558 HIS A N 1
ATOM 4504 C CA . HIS A 1 558 ? 2.558 8.716 -26.585 1.00 90.44 558 HIS A CA 1
ATOM 4505 C C . HIS A 1 558 ? 1.062 8.365 -26.491 1.00 90.44 558 HIS A C 1
ATOM 4507 O O . HIS A 1 558 ? 0.219 9.184 -26.126 1.00 90.44 558 HIS A O 1
ATOM 4513 N N . ARG A 1 559 ? 0.710 7.121 -26.842 1.00 90.62 559 ARG A N 1
ATOM 4514 C CA . ARG A 1 559 ? -0.667 6.628 -26.728 1.00 90.62 559 ARG A CA 1
ATOM 4515 C C . ARG A 1 559 ? -1.080 6.562 -25.250 1.00 90.62 559 ARG A C 1
ATOM 4517 O O . ARG A 1 559 ? -0.311 6.055 -24.439 1.00 90.62 559 ARG A O 1
ATOM 4524 N N . PRO A 1 560 ? -2.317 6.956 -24.899 1.00 86.19 560 PRO A N 1
ATOM 4525 C CA . PRO A 1 560 ? -2.771 6.967 -23.505 1.00 86.19 560 PRO A CA 1
ATOM 4526 C C . PRO A 1 560 ? -2.927 5.564 -22.900 1.00 86.19 560 PRO A C 1
ATOM 4528 O O . PRO A 1 560 ? -2.894 5.402 -21.685 1.00 86.19 560 PRO A O 1
ATOM 4531 N N . GLN A 1 561 ? -3.125 4.541 -23.735 1.00 90.19 561 GLN A N 1
ATOM 4532 C CA . GLN A 1 561 ? -3.263 3.145 -23.313 1.00 90.19 561 GLN A CA 1
ATOM 4533 C C . GLN A 1 561 ? -2.389 2.249 -24.198 1.00 90.19 561 GLN A C 1
ATOM 4535 O O . GLN A 1 561 ? -2.905 1.639 -25.142 1.00 90.19 561 GLN A O 1
ATOM 4540 N N . PRO A 1 562 ? -1.069 2.204 -23.943 1.00 94.69 562 PRO A N 1
ATOM 4541 C CA . PRO A 1 562 ? -0.159 1.371 -24.714 1.00 94.69 562 PRO A CA 1
ATOM 4542 C C . PRO A 1 562 ? -0.490 -0.109 -24.524 1.00 94.69 562 PRO A C 1
ATOM 4544 O O . PRO A 1 562 ? -0.921 -0.540 -23.449 1.00 94.69 562 PRO A O 1
ATOM 4547 N N . HIS A 1 563 ? -0.292 -0.904 -25.573 1.00 95.88 563 HIS A N 1
ATOM 4548 C CA . HIS A 1 563 ? -0.380 -2.351 -25.449 1.00 95.88 563 HIS A CA 1
ATOM 4549 C C . HIS A 1 563 ? 0.726 -2.904 -24.532 1.00 95.88 563 HIS A C 1
ATOM 4551 O O . HIS A 1 563 ? 1.819 -2.344 -24.459 1.00 95.88 563 HIS A O 1
ATOM 4557 N N . ALA A 1 564 ? 0.434 -4.007 -23.840 1.00 94.75 564 ALA A N 1
ATOM 4558 C CA . ALA A 1 564 ? 1.319 -4.636 -22.869 1.00 94.75 564 ALA A CA 1
ATOM 4559 C C . ALA A 1 564 ? 1.421 -6.140 -23.162 1.00 94.75 564 ALA A C 1
ATOM 4561 O O . ALA A 1 564 ? 0.415 -6.850 -23.078 1.00 94.75 564 ALA A O 1
ATOM 4562 N N . TYR A 1 565 ? 2.626 -6.594 -23.492 1.00 94.00 565 TYR A N 1
ATOM 4563 C CA . TYR A 1 565 ? 2.982 -7.986 -23.760 1.00 94.00 565 TYR A CA 1
ATOM 4564 C C . TYR A 1 565 ? 3.336 -8.713 -22.465 1.00 94.00 565 TYR A C 1
ATOM 4566 O O . TYR A 1 565 ? 3.874 -8.100 -21.536 1.00 94.00 565 TYR A O 1
ATOM 4574 N N . SER A 1 566 ? 3.059 -10.014 -22.388 1.00 88.38 566 SER A N 1
ATOM 4575 C CA . SER A 1 566 ? 3.542 -10.823 -21.265 1.00 88.38 566 SER A CA 1
ATOM 4576 C C . SER A 1 566 ? 5.043 -11.096 -21.404 1.00 88.38 566 SER A C 1
ATOM 4578 O O . SER A 1 566 ? 5.572 -11.149 -22.516 1.00 88.38 566 SER A O 1
ATOM 4580 N N . SER A 1 567 ? 5.747 -11.290 -20.286 1.00 81.12 567 SER A N 1
ATOM 4581 C CA . SER A 1 567 ? 7.168 -11.659 -20.333 1.00 81.12 567 SER A CA 1
ATOM 4582 C C . SER A 1 567 ? 7.386 -12.952 -21.119 1.00 81.12 567 SER A C 1
ATOM 4584 O O . SER A 1 567 ? 8.314 -13.023 -21.914 1.00 81.12 567 SER A O 1
ATOM 4586 N N . GLU A 1 568 ? 6.489 -13.934 -20.989 1.00 81.62 568 GLU A N 1
ATOM 4587 C CA . GLU A 1 568 ? 6.576 -15.207 -21.712 1.00 81.62 568 GLU A CA 1
ATOM 4588 C C . GLU A 1 568 ? 6.454 -15.024 -23.232 1.00 81.62 568 GLU A C 1
ATOM 4590 O O . GLU A 1 568 ? 7.165 -15.682 -23.991 1.00 81.62 568 GLU A O 1
ATOM 4595 N N . GLU A 1 569 ? 5.582 -14.121 -23.691 1.00 88.06 569 GLU A N 1
ATOM 4596 C CA . GLU A 1 569 ? 5.441 -13.789 -25.114 1.00 88.06 569 GLU A CA 1
ATOM 4597 C C . GLU A 1 569 ? 6.728 -13.165 -25.665 1.00 88.06 569 GLU A C 1
ATOM 4599 O O . GLU A 1 569 ? 7.213 -13.557 -26.731 1.00 88.06 569 GLU A O 1
ATOM 4604 N N . VAL A 1 570 ? 7.305 -12.217 -24.923 1.00 85.88 570 VAL A N 1
ATOM 4605 C CA . VAL A 1 570 ? 8.535 -11.518 -25.315 1.00 85.88 570 VAL A CA 1
ATOM 4606 C C . VAL A 1 570 ? 9.737 -12.463 -25.291 1.00 85.88 570 VAL A C 1
ATOM 4608 O O . VAL A 1 570 ? 10.530 -12.470 -26.233 1.00 85.88 570 VAL A O 1
ATOM 4611 N N . GLU A 1 571 ? 9.858 -13.296 -24.258 1.00 78.31 571 GLU A N 1
ATOM 4612 C CA . GLU A 1 571 ? 10.904 -14.312 -24.127 1.00 78.31 571 GLU A CA 1
ATOM 4613 C C . GLU A 1 571 ? 10.814 -15.359 -25.240 1.00 78.31 571 GLU A C 1
ATOM 4615 O O . GLU A 1 571 ? 11.828 -15.695 -25.855 1.00 78.31 571 GLU A O 1
ATOM 4620 N N . ALA A 1 572 ? 9.608 -15.837 -25.561 1.00 83.19 572 ALA A N 1
ATOM 4621 C CA . ALA A 1 572 ? 9.401 -16.785 -26.649 1.00 83.19 572 ALA A CA 1
ATOM 4622 C C . ALA A 1 572 ? 9.784 -16.188 -28.013 1.00 83.19 572 ALA A C 1
ATOM 4624 O O . ALA A 1 572 ? 10.387 -16.882 -28.836 1.00 83.19 572 ALA A O 1
ATOM 4625 N N . ALA A 1 573 ? 9.471 -14.911 -28.253 1.00 86.25 573 ALA A N 1
ATOM 4626 C CA . ALA A 1 573 ? 9.874 -14.206 -29.468 1.00 86.25 573 ALA A CA 1
ATOM 4627 C C . ALA A 1 573 ? 11.402 -14.005 -29.533 1.00 86.25 573 ALA A C 1
ATOM 4629 O O . ALA A 1 573 ? 12.019 -14.318 -30.554 1.00 86.25 573 ALA A O 1
ATOM 4630 N N . ALA A 1 574 ? 12.037 -13.587 -28.429 1.00 81.12 574 ALA A N 1
ATOM 4631 C CA . ALA A 1 574 ? 13.497 -13.469 -28.324 1.00 81.12 574 ALA A CA 1
ATOM 4632 C C . ALA A 1 574 ? 14.211 -14.803 -28.588 1.00 81.12 574 ALA A C 1
ATOM 4634 O O . ALA A 1 574 ? 15.185 -14.851 -29.344 1.00 81.12 574 ALA A O 1
ATOM 4635 N N . ALA A 1 575 ? 13.706 -15.897 -28.011 1.00 73.31 575 ALA A N 1
ATOM 4636 C CA . ALA A 1 575 ? 14.267 -17.234 -28.185 1.00 73.31 575 ALA A CA 1
ATOM 4637 C C . ALA A 1 575 ? 14.219 -17.707 -29.649 1.00 73.31 575 ALA A C 1
ATOM 4639 O O . ALA A 1 575 ? 15.071 -18.477 -30.096 1.00 73.31 575 ALA A O 1
ATOM 4640 N N . LYS A 1 576 ? 13.238 -17.236 -30.423 1.00 79.19 576 LYS A N 1
ATOM 4641 C CA . LYS A 1 576 ? 13.119 -17.548 -31.852 1.00 79.19 576 LYS A CA 1
ATOM 4642 C C . LYS A 1 576 ? 13.849 -16.557 -32.761 1.00 79.19 576 LYS A C 1
ATOM 4644 O O . LYS A 1 576 ? 14.036 -16.871 -33.933 1.00 79.19 576 LYS A O 1
ATOM 4649 N N . GLY A 1 577 ? 14.271 -15.399 -32.244 1.00 75.31 577 GLY A N 1
ATOM 4650 C CA . GLY A 1 577 ? 14.768 -14.291 -33.068 1.00 75.31 577 GLY A CA 1
ATOM 4651 C C . GLY A 1 577 ? 13.665 -13.644 -33.914 1.00 75.31 577 GLY A C 1
ATOM 4652 O O . GLY A 1 577 ? 13.938 -13.082 -34.972 1.00 75.31 577 GLY A O 1
ATOM 4653 N N . GLU A 1 578 ? 12.412 -13.768 -33.477 1.00 85.31 578 GLU A N 1
ATOM 4654 C CA . GLU A 1 578 ? 11.236 -13.256 -34.175 1.00 85.31 578 GLU A CA 1
ATOM 4655 C C . GLU A 1 578 ? 10.810 -11.898 -33.602 1.00 85.31 578 GLU A C 1
ATOM 4657 O O . GLU A 1 578 ? 11.099 -11.550 -32.455 1.00 85.31 578 GLU A O 1
ATOM 4662 N N . ASN A 1 579 ? 10.092 -11.118 -34.410 1.00 87.12 579 ASN A N 1
ATOM 4663 C CA . ASN A 1 579 ? 9.426 -9.910 -33.934 1.00 87.12 579 ASN A CA 1
ATOM 4664 C C . ASN A 1 579 ? 8.085 -10.280 -33.296 1.00 87.12 579 ASN A C 1
ATOM 4666 O O . ASN A 1 579 ? 7.386 -11.168 -33.786 1.00 87.12 579 ASN A O 1
ATOM 4670 N N . LEU A 1 580 ? 7.680 -9.536 -32.269 1.00 90.31 580 LEU A N 1
ATOM 4671 C CA . LEU A 1 580 ? 6.296 -9.569 -31.805 1.00 90.31 580 LEU A CA 1
ATOM 4672 C C . LEU A 1 580 ? 5.410 -8.834 -32.808 1.00 90.31 580 LEU A C 1
ATOM 4674 O O . LEU A 1 580 ? 5.837 -7.855 -33.410 1.00 90.31 580 LEU A O 1
ATOM 4678 N N . VAL A 1 581 ? 4.175 -9.285 -33.003 1.00 91.44 581 VAL A N 1
ATOM 4679 C CA . VAL A 1 581 ? 3.214 -8.588 -33.867 1.00 91.44 581 VAL A CA 1
ATOM 4680 C C . VAL A 1 581 ? 2.216 -7.864 -32.984 1.00 91.44 581 VAL A C 1
ATOM 4682 O O . VAL A 1 581 ? 1.482 -8.497 -32.228 1.00 91.44 581 VAL A O 1
ATOM 4685 N N . HIS A 1 582 ? 2.162 -6.539 -33.103 1.00 93.81 582 HIS A N 1
ATOM 4686 C CA . HIS A 1 582 ? 1.253 -5.726 -32.311 1.00 93.81 582 HIS A CA 1
ATOM 4687 C C . HIS A 1 582 ? -0.205 -6.120 -32.586 1.00 93.81 582 HIS A C 1
ATOM 4689 O O . HIS A 1 582 ? -0.699 -5.869 -33.691 1.00 93.81 582 HIS A O 1
ATOM 4695 N N . PRO A 1 583 ? -0.959 -6.654 -31.610 1.00 90.62 583 PRO A N 1
ATOM 4696 C CA . PRO A 1 583 ? -2.198 -7.384 -31.890 1.00 90.62 583 PRO A CA 1
ATOM 4697 C C . PRO A 1 583 ? -3.301 -6.507 -32.485 1.00 90.62 583 PRO A C 1
ATOM 4699 O O . PRO A 1 583 ? -4.098 -6.969 -33.293 1.00 90.62 583 PRO A O 1
ATOM 4702 N N . LYS A 1 584 ? -3.338 -5.217 -32.131 1.00 90.38 584 LYS A N 1
ATOM 4703 C CA . LYS A 1 584 ? -4.335 -4.275 -32.675 1.00 90.38 584 LYS A CA 1
ATOM 4704 C C . LYS A 1 584 ? -3.925 -3.630 -34.000 1.00 90.38 584 LYS A C 1
ATOM 4706 O O . LYS A 1 584 ? -4.772 -3.076 -34.687 1.00 90.38 584 LYS A O 1
ATOM 4711 N N . ARG A 1 585 ? -2.628 -3.623 -34.322 1.00 90.38 585 ARG A N 1
ATOM 4712 C CA . ARG A 1 585 ? -2.067 -2.843 -35.446 1.00 90.38 585 ARG A CA 1
ATOM 4713 C C . ARG A 1 585 ? -1.523 -3.729 -36.555 1.00 90.38 585 ARG A C 1
ATOM 4715 O O . ARG A 1 585 ? -1.356 -3.253 -37.669 1.00 90.38 585 ARG A O 1
ATOM 4722 N N . ASN A 1 586 ? -1.255 -4.993 -36.243 1.00 91.38 586 ASN A N 1
ATOM 4723 C CA . ASN A 1 586 ? -0.634 -5.963 -37.126 1.00 91.38 586 ASN A CA 1
ATOM 4724 C C . ASN A 1 586 ? 0.728 -5.486 -37.672 1.00 91.38 586 ASN A C 1
ATOM 4726 O O . ASN A 1 586 ? 1.054 -5.696 -38.836 1.00 91.38 586 ASN A O 1
ATOM 4730 N N . VAL A 1 587 ? 1.506 -4.795 -36.828 1.00 92.25 587 VAL A N 1
ATOM 4731 C CA . VAL A 1 587 ? 2.837 -4.259 -37.160 1.00 92.25 587 VAL A CA 1
ATOM 4732 C C . VAL A 1 587 ? 3.893 -5.008 -36.342 1.00 92.25 587 VAL A C 1
ATOM 4734 O O . VAL A 1 587 ? 3.675 -5.197 -35.143 1.00 92.25 587 VAL A O 1
ATOM 4737 N N . PRO A 1 588 ? 5.022 -5.430 -36.942 1.00 91.44 588 PRO A N 1
ATOM 4738 C CA . PRO A 1 588 ? 6.093 -6.096 -36.211 1.00 91.44 588 PRO A CA 1
ATOM 4739 C C . PRO A 1 588 ? 6.872 -5.129 -35.305 1.00 91.44 588 PRO A C 1
ATOM 4741 O O . PRO A 1 588 ? 7.281 -4.046 -35.726 1.00 91.44 588 PRO A O 1
ATOM 4744 N N . GLU A 1 589 ? 7.155 -5.567 -34.084 1.00 92.19 589 GLU A N 1
ATOM 4745 C CA . GLU A 1 589 ? 7.979 -4.903 -33.081 1.00 92.19 589 GLU A CA 1
ATOM 4746 C C . GLU A 1 589 ? 9.186 -5.775 -32.725 1.00 92.19 589 GLU A C 1
ATOM 4748 O O . GLU A 1 589 ? 9.066 -6.950 -32.372 1.00 92.19 589 GLU A O 1
ATOM 4753 N N . LYS A 1 590 ? 10.383 -5.189 -32.824 1.00 86.62 590 LYS A N 1
ATOM 4754 C CA . LYS A 1 590 ? 11.630 -5.886 -32.499 1.00 86.62 590 LYS A CA 1
ATOM 4755 C C . LYS A 1 590 ? 11.735 -6.074 -30.990 1.00 86.62 590 LYS A C 1
ATOM 4757 O O . LYS A 1 590 ? 11.701 -5.084 -30.263 1.00 86.62 590 LYS A O 1
ATOM 4762 N N . VAL A 1 591 ? 11.986 -7.300 -30.531 1.00 84.44 591 VAL A N 1
ATOM 4763 C CA . VAL A 1 591 ? 12.118 -7.616 -29.094 1.00 84.44 591 VAL A CA 1
ATOM 4764 C C . VAL A 1 591 ? 13.196 -6.776 -28.411 1.00 84.44 591 VAL A C 1
ATOM 4766 O O . VAL A 1 591 ? 12.989 -6.273 -27.308 1.00 84.44 591 VAL A O 1
ATOM 4769 N N . LYS A 1 592 ? 14.311 -6.508 -29.101 1.00 80.75 592 LYS A N 1
ATOM 4770 C CA . LYS A 1 592 ? 15.362 -5.637 -28.565 1.00 80.75 592 LYS A CA 1
ATOM 4771 C C . LYS A 1 592 ? 14.891 -4.215 -28.257 1.00 80.75 592 LYS A C 1
ATOM 4773 O O . LYS A 1 592 ? 15.529 -3.563 -27.449 1.00 80.75 592 LYS A O 1
ATOM 4778 N N . ASN A 1 593 ? 13.829 -3.717 -28.890 1.00 86.19 593 ASN A N 1
ATOM 4779 C CA . ASN A 1 593 ? 13.279 -2.388 -28.605 1.00 86.19 593 ASN A CA 1
ATOM 4780 C C . ASN A 1 593 ? 12.285 -2.408 -27.433 1.00 86.19 593 ASN A C 1
ATOM 4782 O O . ASN A 1 593 ? 11.893 -1.348 -26.969 1.00 86.19 593 ASN A O 1
ATOM 4786 N N . LEU A 1 594 ? 11.867 -3.595 -26.986 1.00 86.62 594 LEU A N 1
ATOM 4787 C CA . LEU A 1 594 ? 10.913 -3.791 -25.895 1.00 86.62 594 LEU A CA 1
ATOM 4788 C C . LEU A 1 594 ? 11.633 -4.080 -24.568 1.00 86.62 594 LEU A C 1
ATOM 4790 O O . LEU A 1 594 ? 11.220 -3.593 -23.520 1.00 86.62 594 LEU A O 1
ATOM 4794 N N . LEU A 1 595 ? 12.730 -4.844 -24.608 1.00 82.88 595 LEU A N 1
ATOM 4795 C CA . LEU A 1 595 ? 13.491 -5.235 -23.419 1.00 82.88 595 LEU A CA 1
ATOM 4796 C C . LEU A 1 595 ? 14.676 -4.300 -23.147 1.00 82.88 595 LEU A C 1
ATOM 4798 O O . LEU A 1 595 ? 15.594 -4.211 -23.965 1.00 82.88 595 LEU A O 1
ATOM 4802 N N . LEU A 1 596 ? 14.697 -3.692 -21.955 1.00 77.94 596 LEU A N 1
ATOM 4803 C CA . LEU A 1 596 ? 15.886 -3.012 -21.416 1.00 77.94 596 LEU A CA 1
ATOM 4804 C C . LEU A 1 596 ? 17.026 -4.010 -21.168 1.00 77.94 596 LEU A C 1
ATOM 4806 O O . LEU A 1 596 ? 18.138 -3.849 -21.672 1.00 77.94 596 LEU A O 1
ATOM 4810 N N . HIS A 1 597 ? 16.720 -5.080 -20.430 1.00 76.38 597 HIS A N 1
ATOM 4811 C CA . HIS A 1 597 ? 17.699 -6.045 -19.928 1.00 76.38 597 HIS A CA 1
ATOM 4812 C C . HIS A 1 597 ? 17.655 -7.353 -20.704 1.00 76.38 597 HIS A C 1
ATOM 4814 O O . HIS A 1 597 ? 17.113 -8.354 -20.236 1.00 76.38 597 HIS A O 1
ATOM 4820 N N . LEU A 1 598 ? 18.274 -7.371 -21.885 1.00 70.75 598 LEU A N 1
ATOM 4821 C CA . LEU A 1 598 ? 18.475 -8.619 -22.636 1.00 70.75 598 LEU A CA 1
ATOM 4822 C C . LEU A 1 598 ? 19.267 -9.654 -21.820 1.00 70.75 598 LEU A C 1
ATOM 4824 O O . LEU A 1 598 ? 19.044 -10.852 -21.968 1.00 70.75 598 LEU A O 1
ATOM 4828 N N . GLY A 1 599 ? 20.118 -9.196 -20.895 1.00 65.62 599 GLY A N 1
ATOM 4829 C CA . GLY A 1 599 ? 20.860 -10.043 -19.964 1.00 65.62 599 GLY A CA 1
ATOM 4830 C C . GLY A 1 599 ? 19.993 -10.847 -18.990 1.00 65.62 599 GLY A C 1
ATOM 4831 O O . GLY A 1 599 ? 20.476 -11.833 -18.446 1.00 65.62 599 GLY A O 1
ATOM 4832 N N . ASN A 1 600 ? 18.720 -10.501 -18.789 1.00 69.25 600 ASN A N 1
ATOM 4833 C CA . ASN A 1 600 ? 17.831 -11.273 -17.911 1.00 69.25 600 ASN A CA 1
ATOM 4834 C C . ASN A 1 600 ? 17.220 -12.496 -18.607 1.00 69.25 600 ASN A C 1
ATOM 4836 O O . ASN A 1 600 ? 16.613 -13.338 -17.948 1.00 69.25 600 ASN A O 1
ATOM 4840 N N . LEU A 1 601 ? 17.387 -12.617 -19.927 1.00 69.75 601 LEU A N 1
ATOM 4841 C CA . LEU A 1 601 ? 16.902 -13.768 -20.673 1.00 69.75 601 LEU A CA 1
ATOM 4842 C C . LEU A 1 601 ? 17.651 -15.044 -20.254 1.00 69.75 601 LEU A C 1
ATOM 4844 O O . LEU A 1 601 ? 18.848 -15.040 -19.940 1.00 69.75 601 LEU A O 1
ATOM 4848 N N . ARG A 1 602 ? 16.933 -16.170 -20.259 1.00 66.81 602 ARG A N 1
ATOM 4849 C CA . ARG A 1 602 ? 17.550 -17.498 -20.155 1.00 66.81 602 ARG A CA 1
ATOM 4850 C C . ARG A 1 602 ? 18.196 -17.862 -21.494 1.00 66.81 602 ARG A C 1
ATOM 4852 O O . ARG A 1 602 ? 17.760 -17.395 -22.541 1.00 66.81 602 ARG A O 1
ATOM 4859 N N . GLY A 1 603 ? 19.215 -18.719 -21.453 1.00 75.38 603 GLY A N 1
ATOM 4860 C CA . GLY A 1 603 ? 19.924 -19.169 -22.653 1.00 75.38 603 GLY A CA 1
ATOM 4861 C C . GLY A 1 603 ? 21.136 -18.312 -23.025 1.00 75.38 603 GLY A C 1
ATOM 4862 O O . GLY A 1 603 ? 21.618 -17.480 -22.253 1.00 75.38 603 GLY A O 1
ATOM 4863 N N . MET A 1 604 ? 21.675 -18.574 -24.208 1.00 83.31 604 MET A N 1
ATOM 4864 C CA . MET A 1 604 ? 22.895 -17.978 -24.730 1.00 83.31 604 MET A CA 1
ATOM 4865 C C . MET A 1 604 ? 22.744 -16.495 -25.059 1.00 83.31 604 MET A C 1
ATOM 4867 O O . MET A 1 604 ? 23.686 -15.744 -24.833 1.00 83.31 604 MET A O 1
ATOM 4871 N N . LEU A 1 605 ? 21.583 -16.048 -25.543 1.00 82.25 605 LEU A N 1
ATOM 4872 C CA . LEU A 1 605 ? 21.302 -14.631 -25.786 1.00 82.25 605 LEU A CA 1
ATOM 4873 C C . LEU A 1 605 ? 21.458 -13.820 -24.501 1.00 82.25 605 LEU A C 1
ATOM 4875 O O . LEU A 1 605 ? 22.169 -12.817 -24.484 1.00 82.25 605 LEU A O 1
ATOM 4879 N N . GLY A 1 606 ? 20.860 -14.297 -23.408 1.00 78.75 606 GLY A N 1
ATOM 4880 C CA . GLY A 1 606 ? 21.013 -13.662 -22.105 1.00 78.75 606 GLY A CA 1
ATOM 4881 C C . GLY A 1 606 ? 22.455 -13.674 -21.610 1.00 78.75 606 GLY A C 1
ATOM 4882 O O . GLY A 1 606 ? 22.939 -12.656 -21.129 1.00 78.75 606 GLY A O 1
ATOM 4883 N N . ARG A 1 607 ? 23.183 -14.785 -21.782 1.00 81.50 607 ARG A N 1
ATOM 4884 C CA . ARG A 1 607 ? 24.604 -14.886 -21.394 1.00 81.50 607 ARG A CA 1
ATOM 4885 C C . ARG A 1 607 ? 25.494 -13.914 -22.169 1.00 81.50 607 ARG A C 1
ATOM 4887 O O . ARG A 1 607 ? 26.304 -13.221 -21.559 1.00 81.50 607 ARG A O 1
ATOM 4894 N N . VAL A 1 608 ? 25.312 -13.826 -23.487 1.00 84.56 608 VAL A N 1
ATOM 4895 C CA . VAL A 1 608 ? 26.028 -12.875 -24.352 1.00 84.56 608 VAL A CA 1
ATOM 4896 C C . VAL A 1 608 ? 25.725 -11.440 -23.929 1.00 84.56 608 VAL A C 1
ATOM 4898 O O . VAL A 1 608 ? 26.655 -10.661 -23.740 1.00 84.56 608 VAL A O 1
ATOM 4901 N N . ALA A 1 609 ? 24.453 -11.108 -23.693 1.00 82.31 609 ALA A N 1
ATOM 4902 C CA . ALA A 1 609 ? 24.060 -9.778 -23.241 1.00 82.31 609 ALA A CA 1
ATOM 4903 C C . ALA A 1 609 ? 24.619 -9.434 -21.843 1.00 82.31 609 ALA A C 1
ATOM 4905 O O . ALA A 1 609 ? 25.086 -8.316 -21.638 1.00 82.31 609 ALA A O 1
ATOM 4906 N N . ARG A 1 610 ? 24.641 -10.385 -20.891 1.00 82.88 610 ARG A N 1
ATOM 4907 C CA . ARG A 1 610 ? 25.240 -10.193 -19.549 1.00 82.88 610 ARG A CA 1
ATOM 4908 C C . ARG A 1 610 ? 26.735 -9.896 -19.607 1.00 82.88 610 ARG A C 1
ATOM 4910 O O . ARG A 1 610 ? 27.222 -9.114 -18.802 1.00 82.88 610 ARG A O 1
ATOM 4917 N N . LYS A 1 611 ? 27.448 -10.530 -20.539 1.00 86.56 611 LYS A N 1
ATOM 4918 C CA . LYS A 1 611 ? 28.909 -10.437 -20.691 1.00 86.56 611 LYS A CA 1
ATOM 4919 C C . LYS A 1 611 ? 29.346 -9.468 -21.776 1.00 86.56 611 LYS A C 1
ATOM 4921 O O . LYS A 1 611 ? 30.497 -9.481 -22.205 1.00 86.56 611 LYS A O 1
ATOM 4926 N N . ARG A 1 612 ? 28.419 -8.637 -22.252 1.00 87.44 612 ARG A N 1
ATOM 4927 C CA . ARG A 1 612 ? 28.651 -7.696 -23.341 1.00 87.44 612 ARG A CA 1
ATOM 4928 C C . ARG A 1 612 ? 29.834 -6.755 -23.070 1.00 87.44 612 ARG A C 1
ATOM 4930 O O . ARG A 1 612 ? 30.650 -6.633 -23.982 1.00 87.44 612 ARG A O 1
ATOM 4937 N N . PRO A 1 613 ? 29.996 -6.124 -21.886 1.00 84.12 613 PRO A N 1
ATOM 4938 C CA . PRO A 1 613 ? 31.156 -5.271 -21.620 1.00 84.12 613 PRO A CA 1
ATOM 4939 C C . PRO A 1 613 ? 32.483 -6.028 -21.765 1.00 84.12 613 PRO A C 1
ATOM 4941 O O . PRO A 1 613 ? 33.361 -5.588 -22.506 1.00 84.12 613 PRO A O 1
ATOM 4944 N N . GLU A 1 614 ? 32.596 -7.208 -21.149 1.00 88.19 614 GLU A N 1
ATOM 4945 C CA . GLU A 1 614 ? 33.808 -8.028 -21.206 1.00 88.19 614 GLU A CA 1
ATOM 4946 C C . GLU A 1 614 ? 34.076 -8.553 -22.625 1.00 88.19 614 GLU A C 1
ATOM 4948 O O . GLU A 1 614 ? 35.222 -8.583 -23.078 1.00 88.19 614 GLU A O 1
ATOM 4953 N N . LEU A 1 615 ? 33.026 -8.917 -23.368 1.00 89.19 615 LEU A N 1
ATOM 4954 C CA . LEU A 1 615 ? 33.129 -9.332 -24.767 1.00 89.19 615 LEU A CA 1
ATOM 4955 C C . LEU A 1 615 ? 33.598 -8.182 -25.662 1.00 89.19 615 LEU A C 1
ATOM 4957 O O . LEU A 1 615 ? 34.474 -8.397 -26.493 1.00 89.19 615 LEU A O 1
ATOM 4961 N N . VAL A 1 616 ? 33.083 -6.961 -25.491 1.00 90.12 616 VAL A N 1
ATOM 4962 C CA . VAL A 1 616 ? 33.529 -5.790 -26.269 1.00 90.12 616 VAL A CA 1
ATOM 4963 C C . VAL A 1 616 ? 35.008 -5.483 -26.017 1.00 90.12 616 VAL A C 1
ATOM 4965 O O . VAL A 1 616 ? 35.727 -5.113 -26.945 1.00 90.12 616 VAL A O 1
ATOM 4968 N N . GLU A 1 617 ? 35.489 -5.657 -24.785 1.00 88.81 617 GLU A N 1
ATOM 4969 C CA . GLU A 1 617 ? 36.907 -5.461 -24.461 1.00 88.81 617 GLU A CA 1
ATOM 4970 C C . GLU A 1 617 ? 37.816 -6.568 -25.014 1.00 88.81 617 GLU A C 1
ATOM 4972 O O . GLU A 1 617 ? 38.952 -6.288 -25.426 1.00 88.81 617 GLU A O 1
ATOM 4977 N N . THR A 1 618 ? 37.307 -7.804 -25.034 1.00 90.19 618 THR A N 1
ATOM 4978 C CA . THR A 1 618 ? 38.043 -9.020 -25.410 1.00 90.19 618 THR A CA 1
ATOM 4979 C C . THR A 1 618 ? 38.100 -9.227 -26.925 1.00 90.19 618 THR A C 1
ATOM 4981 O O . THR A 1 618 ? 39.153 -9.570 -27.464 1.00 90.19 618 THR A O 1
ATOM 4984 N N . LEU A 1 619 ? 36.998 -8.980 -27.638 1.00 89.62 619 LEU A N 1
ATOM 4985 C CA . LEU A 1 619 ? 36.827 -9.267 -29.066 1.00 89.62 619 LEU A CA 1
ATOM 4986 C C . LEU A 1 619 ? 37.547 -8.244 -29.961 1.00 89.62 619 LEU A C 1
ATOM 4988 O O . LEU A 1 619 ? 36.934 -7.498 -30.719 1.00 89.62 619 LEU A O 1
ATOM 4992 N N . ARG A 1 620 ? 38.881 -8.214 -29.904 1.00 85.81 620 ARG A N 1
ATOM 4993 C CA . ARG A 1 620 ? 39.714 -7.286 -30.696 1.00 85.81 620 ARG A CA 1
ATOM 4994 C C . ARG A 1 620 ? 40.069 -7.809 -32.091 1.00 85.81 620 ARG A C 1
ATOM 4996 O O . ARG A 1 620 ? 40.451 -7.027 -32.957 1.00 85.81 620 ARG A O 1
ATOM 5003 N N . HIS A 1 621 ? 39.924 -9.115 -32.324 1.00 87.00 621 HIS A N 1
ATOM 5004 C CA . HIS A 1 621 ? 40.266 -9.788 -33.582 1.00 87.00 621 HIS A CA 1
ATOM 5005 C C . HIS A 1 621 ? 39.071 -10.568 -34.146 1.00 87.00 621 HIS A C 1
ATOM 5007 O O . HIS A 1 621 ? 39.091 -11.791 -34.233 1.00 87.00 621 HIS A O 1
ATOM 5013 N N . ILE A 1 622 ? 38.011 -9.857 -34.539 1.00 89.69 622 ILE A N 1
ATOM 5014 C CA . ILE A 1 622 ? 36.734 -10.488 -34.911 1.00 89.69 622 ILE A CA 1
ATOM 5015 C C . ILE A 1 622 ? 36.680 -11.087 -36.323 1.00 89.69 622 ILE A C 1
ATOM 5017 O O . ILE A 1 622 ? 35.756 -11.834 -36.609 1.00 89.69 622 ILE A O 1
ATOM 5021 N N . ASN A 1 623 ? 37.635 -10.812 -37.218 1.00 89.94 623 ASN A N 1
ATOM 5022 C CA . ASN A 1 623 ? 37.543 -11.262 -38.618 1.00 89.94 623 ASN A CA 1
ATOM 5023 C C . ASN A 1 623 ? 37.382 -12.787 -38.790 1.00 89.94 623 ASN A C 1
ATOM 5025 O O . ASN A 1 623 ? 36.458 -13.174 -39.503 1.00 89.94 623 ASN A O 1
ATOM 5029 N N . PRO A 1 624 ? 38.157 -13.652 -38.100 1.00 90.88 624 PRO A N 1
ATOM 5030 C CA . PRO A 1 624 ? 37.942 -15.099 -38.163 1.00 90.88 624 PRO A CA 1
ATOM 5031 C C . PRO A 1 624 ? 36.543 -15.497 -37.679 1.00 90.88 624 PRO A C 1
ATOM 5033 O O . PRO A 1 624 ? 35.885 -16.338 -38.283 1.00 90.88 624 PRO A O 1
ATOM 5036 N N . ILE A 1 625 ? 36.051 -14.839 -36.625 1.00 92.75 625 ILE A N 1
ATOM 5037 C CA . ILE A 1 625 ? 34.704 -15.062 -36.089 1.00 92.75 625 ILE A CA 1
ATOM 5038 C C . ILE A 1 625 ? 33.652 -14.683 -37.140 1.00 92.75 625 ILE A C 1
ATOM 5040 O O . ILE A 1 625 ? 32.718 -15.442 -37.376 1.00 92.75 625 ILE A O 1
ATOM 5044 N N . LEU A 1 626 ? 33.813 -13.537 -37.804 1.00 92.62 626 LEU A N 1
ATOM 5045 C CA . LEU A 1 626 ? 32.907 -13.067 -38.852 1.00 92.62 626 LEU A CA 1
ATOM 5046 C C . LEU A 1 626 ? 32.869 -14.001 -40.066 1.00 92.62 626 LEU A C 1
ATOM 5048 O O . LEU A 1 626 ? 31.796 -14.204 -40.631 1.00 92.62 626 LEU A O 1
ATOM 5052 N N . ASP A 1 627 ? 34.012 -14.563 -40.462 1.00 91.94 627 ASP A N 1
ATOM 5053 C CA . ASP A 1 627 ? 34.094 -15.499 -41.586 1.00 91.94 627 ASP A CA 1
ATOM 5054 C C . ASP A 1 627 ? 33.320 -16.792 -41.277 1.00 91.94 627 ASP A C 1
ATOM 5056 O O . ASP A 1 627 ? 32.517 -17.244 -42.096 1.00 91.94 627 ASP A O 1
ATOM 5060 N N . HIS A 1 628 ? 33.467 -17.331 -40.061 1.00 92.44 628 HIS A N 1
ATOM 5061 C CA . HIS A 1 628 ? 32.692 -18.487 -39.600 1.00 92.44 628 HIS A CA 1
ATOM 5062 C C . HIS A 1 628 ? 31.196 -18.178 -39.452 1.00 92.44 628 HIS A C 1
ATOM 5064 O O . HIS A 1 628 ? 30.360 -18.943 -39.926 1.00 92.44 628 HIS A O 1
ATOM 5070 N N . LEU A 1 629 ? 30.834 -17.035 -38.860 1.00 93.31 629 LEU A N 1
ATOM 5071 C CA . LEU A 1 629 ? 29.432 -16.628 -38.718 1.00 93.31 629 LEU A CA 1
ATOM 5072 C C . LEU A 1 629 ? 28.732 -16.431 -40.069 1.00 93.31 629 LEU A C 1
ATOM 5074 O O . LEU A 1 629 ? 27.531 -16.675 -40.168 1.00 93.31 629 LEU A O 1
ATOM 5078 N N . ARG A 1 630 ? 29.455 -15.996 -41.106 1.00 93.88 630 ARG A N 1
ATOM 5079 C CA . ARG A 1 630 ? 28.932 -15.936 -42.478 1.00 93.88 630 ARG A CA 1
ATOM 5080 C C . ARG A 1 630 ? 28.787 -17.310 -43.108 1.00 93.88 630 ARG A C 1
ATOM 5082 O O . ARG A 1 630 ? 27.774 -17.562 -43.748 1.00 93.88 630 ARG A O 1
ATOM 5089 N N . ALA A 1 631 ? 29.791 -18.172 -42.950 1.00 90.62 631 ALA A N 1
ATOM 5090 C CA . ALA A 1 631 ? 29.741 -19.537 -43.469 1.00 90.62 631 ALA A CA 1
ATOM 5091 C C . ALA A 1 631 ? 28.552 -20.321 -42.883 1.00 90.62 631 ALA A C 1
ATOM 5093 O O . ALA A 1 631 ? 27.902 -21.078 -43.598 1.00 90.62 631 ALA A O 1
ATOM 5094 N N . ASP A 1 632 ? 28.222 -20.060 -41.616 1.00 89.81 632 ASP A N 1
ATOM 5095 C CA . ASP A 1 632 ? 27.100 -20.672 -40.899 1.00 89.81 632 ASP A CA 1
ATOM 5096 C C . ASP A 1 632 ? 25.746 -19.958 -41.115 1.00 89.81 632 ASP A C 1
ATOM 5098 O O . ASP A 1 632 ? 24.765 -20.287 -40.431 1.00 89.81 632 ASP A O 1
ATOM 5102 N N . ASP A 1 633 ? 25.690 -18.978 -42.027 1.00 88.94 633 ASP A N 1
ATOM 5103 C CA . ASP A 1 633 ? 24.518 -18.149 -42.358 1.00 88.94 633 ASP A CA 1
ATOM 5104 C C . ASP A 1 633 ? 23.888 -17.452 -41.133 1.00 88.94 633 ASP A C 1
ATOM 5106 O O . ASP A 1 633 ? 22.673 -17.306 -40.996 1.00 88.94 633 ASP A O 1
ATOM 5110 N N . VAL A 1 634 ? 24.724 -17.051 -40.170 1.00 89.12 634 VAL A N 1
ATOM 5111 C CA . VAL A 1 634 ? 24.290 -16.280 -38.994 1.00 89.12 634 VAL A CA 1
ATOM 5112 C C . VAL A 1 634 ? 24.173 -14.805 -39.348 1.00 89.12 634 VAL A C 1
ATOM 5114 O O . VAL A 1 634 ? 23.172 -14.161 -39.036 1.00 89.12 634 VAL A O 1
ATOM 5117 N N . ILE A 1 635 ? 25.183 -14.258 -40.020 1.00 92.50 635 ILE A N 1
ATOM 5118 C CA . ILE A 1 635 ? 25.210 -12.866 -40.483 1.00 92.50 635 ILE A CA 1
ATOM 5119 C C . ILE A 1 635 ? 25.230 -12.841 -42.012 1.00 92.50 635 ILE A C 1
ATOM 5121 O O . ILE A 1 635 ? 25.901 -13.662 -42.636 1.00 92.50 635 ILE A O 1
ATOM 5125 N N . ASN A 1 636 ? 24.489 -11.911 -42.615 1.00 91.75 636 ASN A N 1
ATOM 5126 C CA . ASN A 1 636 ? 24.467 -11.761 -44.072 1.00 91.75 636 ASN A CA 1
ATOM 5127 C C . ASN A 1 636 ? 25.613 -10.842 -44.553 1.00 91.75 636 ASN A C 1
ATOM 5129 O O . ASN A 1 636 ? 26.455 -10.410 -43.761 1.00 91.75 636 ASN A O 1
ATOM 5133 N N . LEU A 1 637 ? 25.680 -10.578 -45.863 1.00 90.25 637 LEU A N 1
ATOM 5134 C CA . LEU A 1 637 ? 26.716 -9.720 -46.450 1.00 90.25 637 LEU A CA 1
ATOM 5135 C C . LEU A 1 637 ? 26.656 -8.292 -45.880 1.00 90.25 637 LEU A C 1
ATOM 5137 O O . LEU A 1 637 ? 27.677 -7.777 -45.438 1.00 90.25 637 LEU A O 1
ATOM 5141 N N . ASP A 1 638 ? 25.459 -7.710 -45.804 1.00 89.94 638 ASP A N 1
ATOM 5142 C CA . ASP A 1 638 ? 25.253 -6.343 -45.313 1.00 89.94 638 ASP A CA 1
ATOM 5143 C C . ASP A 1 638 ? 25.654 -6.191 -43.838 1.00 89.94 638 ASP A C 1
ATOM 5145 O O . ASP A 1 638 ? 26.312 -5.223 -43.458 1.00 89.94 638 ASP A O 1
ATOM 5149 N N . ASP A 1 639 ? 25.286 -7.162 -42.997 1.00 91.31 639 ASP A N 1
ATOM 5150 C CA . ASP A 1 639 ? 25.690 -7.247 -41.593 1.00 91.3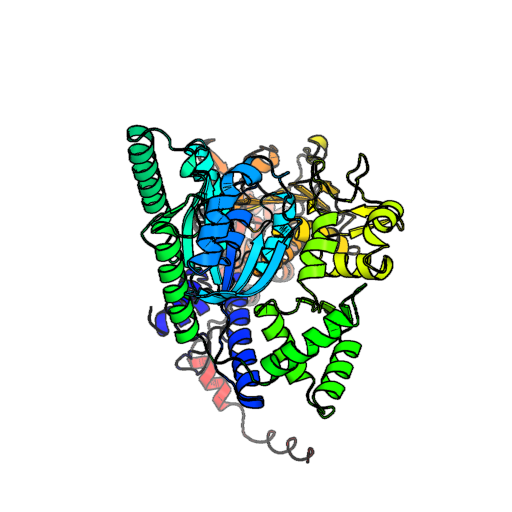1 639 ASP A CA 1
ATOM 5151 C C . ASP A 1 639 ? 27.225 -7.262 -41.484 1.00 91.31 639 ASP A C 1
ATOM 5153 O O . ASP A 1 639 ? 27.811 -6.537 -40.682 1.00 91.31 639 ASP A O 1
ATOM 5157 N N . ASN A 1 640 ? 27.890 -8.067 -42.318 1.00 90.31 640 ASN A N 1
ATOM 5158 C CA . ASN A 1 640 ? 29.344 -8.202 -42.318 1.00 90.31 640 ASN A CA 1
ATOM 5159 C C . ASN A 1 640 ? 30.055 -6.918 -42.745 1.00 90.31 640 ASN A C 1
ATOM 5161 O O . ASN A 1 640 ? 31.017 -6.511 -42.092 1.00 90.31 640 ASN A O 1
ATOM 5165 N N . ASP A 1 641 ? 29.565 -6.276 -43.803 1.00 90.44 641 ASP A N 1
ATOM 5166 C CA . ASP A 1 641 ? 30.122 -5.027 -44.314 1.00 90.44 641 ASP A CA 1
ATOM 5167 C C . ASP A 1 641 ? 29.948 -3.901 -43.293 1.00 90.44 641 ASP A C 1
ATOM 5169 O O . ASP A 1 641 ? 30.885 -3.143 -43.040 1.00 90.44 641 ASP A O 1
ATOM 5173 N N . ARG A 1 642 ? 28.791 -3.842 -42.620 1.00 92.00 642 ARG A N 1
ATOM 5174 C CA . ARG A 1 642 ? 28.546 -2.894 -41.525 1.00 92.00 642 ARG A CA 1
ATOM 5175 C C . ARG A 1 642 ? 29.516 -3.076 -40.364 1.00 92.00 642 ARG A C 1
ATOM 5177 O O . ARG A 1 642 ? 30.077 -2.090 -39.895 1.00 92.00 642 ARG A O 1
ATOM 5184 N N . ILE A 1 643 ? 29.745 -4.314 -39.925 1.00 92.62 643 ILE A N 1
ATOM 5185 C CA . ILE A 1 643 ? 30.686 -4.600 -38.834 1.00 92.62 643 ILE A CA 1
ATOM 5186 C C . ILE A 1 643 ? 32.115 -4.217 -39.243 1.00 92.62 643 ILE A C 1
ATOM 5188 O O . ILE A 1 643 ? 32.835 -3.582 -38.475 1.00 92.62 643 ILE A O 1
ATOM 5192 N N . ARG A 1 644 ? 32.530 -4.572 -40.465 1.00 90.38 644 ARG A N 1
ATOM 5193 C CA . ARG A 1 644 ? 33.877 -4.278 -40.983 1.00 90.38 644 ARG A CA 1
ATOM 5194 C C . ARG A 1 644 ? 34.116 -2.790 -41.240 1.00 90.38 644 ARG A C 1
ATOM 5196 O O . ARG A 1 644 ? 35.263 -2.357 -41.212 1.00 90.38 644 ARG A O 1
ATOM 5203 N N . ALA A 1 645 ? 33.057 -2.014 -41.463 1.00 90.75 645 ALA A N 1
ATOM 5204 C CA . ALA A 1 645 ? 33.122 -0.566 -41.637 1.00 90.75 645 ALA A CA 1
ATOM 5205 C C . ALA A 1 645 ? 33.273 0.217 -40.317 1.00 90.75 645 ALA A C 1
ATOM 5207 O O . ALA A 1 645 ? 33.425 1.442 -40.346 1.00 90.75 645 ALA A O 1
ATOM 5208 N N . ALA A 1 646 ? 33.222 -0.450 -39.159 1.00 89.75 646 ALA A N 1
ATOM 5209 C CA . ALA A 1 646 ? 33.376 0.202 -37.866 1.00 89.75 646 ALA A CA 1
ATOM 5210 C C . ALA A 1 646 ? 34.785 0.799 -37.679 1.00 89.75 646 ALA A C 1
ATOM 5212 O O . ALA A 1 646 ? 35.791 0.264 -38.143 1.00 89.75 646 ALA A O 1
ATOM 5213 N N . ARG A 1 647 ? 34.863 1.937 -36.978 1.00 88.00 647 ARG A N 1
ATOM 5214 C CA . ARG A 1 647 ? 36.098 2.737 -36.863 1.00 88.00 647 ARG A CA 1
ATOM 5215 C C . ARG A 1 647 ? 37.151 2.113 -35.954 1.00 88.00 647 ARG A C 1
ATOM 5217 O O . ARG A 1 647 ? 38.339 2.360 -36.139 1.00 88.00 647 ARG A O 1
ATOM 5224 N N . THR A 1 648 ? 36.717 1.353 -34.956 1.00 90.81 648 THR A N 1
ATOM 5225 C CA . THR A 1 648 ? 37.591 0.705 -33.978 1.00 90.81 648 THR A CA 1
ATOM 5226 C C . THR A 1 648 ? 37.200 -0.763 -33.812 1.00 90.81 648 THR A C 1
ATOM 5228 O O . THR A 1 648 ? 36.041 -1.111 -34.051 1.00 90.81 648 THR A O 1
ATOM 5231 N N . PRO A 1 649 ? 38.124 -1.640 -33.374 1.00 87.50 649 PRO A N 1
ATOM 5232 C CA . PRO A 1 649 ? 37.791 -3.030 -33.062 1.00 87.50 649 PRO A CA 1
ATOM 5233 C C . PRO A 1 649 ? 36.644 -3.161 -32.052 1.00 87.50 649 PRO A C 1
ATOM 5235 O O . PRO A 1 649 ? 35.802 -4.041 -32.188 1.00 87.50 649 PRO A O 1
ATOM 5238 N N . GLN A 1 650 ? 36.571 -2.254 -31.075 1.00 89.62 650 GLN A N 1
ATOM 5239 C CA . GLN A 1 650 ? 35.508 -2.221 -30.074 1.00 89.62 650 GLN A CA 1
ATOM 5240 C C . GLN A 1 650 ? 34.161 -1.824 -30.681 1.00 89.62 650 GLN A C 1
ATOM 5242 O O . GLN A 1 650 ? 33.143 -2.412 -30.330 1.00 89.62 650 GLN A O 1
ATOM 5247 N N . ASP A 1 651 ? 34.133 -0.863 -31.606 1.00 87.06 651 ASP A N 1
ATOM 5248 C CA . ASP A 1 651 ? 32.902 -0.508 -32.323 1.00 87.06 651 ASP A CA 1
ATOM 5249 C C . ASP A 1 651 ? 32.434 -1.664 -33.212 1.00 87.06 651 ASP A C 1
ATOM 5251 O O . ASP A 1 651 ? 31.241 -1.949 -33.280 1.00 87.06 651 ASP A O 1
ATOM 5255 N N . ALA A 1 652 ? 33.375 -2.384 -33.825 1.00 89.94 652 ALA A N 1
ATOM 5256 C CA . ALA A 1 652 ? 33.081 -3.575 -34.612 1.00 89.94 652 ALA A CA 1
ATOM 5257 C C . ALA A 1 652 ? 32.513 -4.704 -33.731 1.00 89.94 652 ALA A C 1
ATOM 5259 O O . ALA A 1 652 ? 31.539 -5.358 -34.101 1.00 89.94 652 ALA A O 1
ATOM 5260 N N . ALA A 1 653 ? 33.072 -4.900 -32.532 1.00 90.69 653 ALA A N 1
ATOM 5261 C CA . ALA A 1 653 ? 32.541 -5.838 -31.548 1.00 90.69 653 ALA A CA 1
ATOM 5262 C C . ALA A 1 653 ? 31.132 -5.439 -31.078 1.00 90.69 653 ALA A C 1
ATOM 5264 O O . ALA A 1 653 ? 30.256 -6.297 -31.006 1.00 90.69 653 ALA A O 1
ATOM 5265 N N . ARG A 1 654 ? 30.877 -4.148 -30.815 1.00 88.62 654 ARG A N 1
ATOM 5266 C CA . ARG A 1 654 ? 29.538 -3.645 -30.455 1.00 88.62 654 ARG A CA 1
ATOM 5267 C C . ARG A 1 654 ? 28.515 -3.895 -31.562 1.00 88.62 654 ARG A C 1
ATOM 5269 O O . ARG A 1 654 ? 27.461 -4.450 -31.273 1.00 88.62 654 ARG A O 1
ATOM 5276 N N . GLU A 1 655 ? 28.841 -3.562 -32.812 1.00 90.06 655 GLU A N 1
ATOM 5277 C CA . GLU A 1 655 ? 27.954 -3.812 -33.961 1.00 90.06 655 GLU A CA 1
ATOM 5278 C C . GLU A 1 655 ? 27.687 -5.311 -34.159 1.00 90.06 655 GLU A C 1
ATOM 5280 O O . GLU A 1 655 ? 26.546 -5.711 -34.392 1.00 90.06 655 GLU A O 1
ATOM 5285 N N . LEU A 1 656 ? 28.709 -6.165 -34.015 1.00 93.31 656 LEU A N 1
ATOM 5286 C CA . LEU A 1 656 ? 28.533 -7.617 -34.082 1.00 93.31 656 LEU A CA 1
ATOM 5287 C C . LEU A 1 656 ? 27.550 -8.105 -33.012 1.00 93.31 656 LEU A C 1
ATOM 5289 O O . LEU A 1 656 ? 26.610 -8.836 -33.327 1.00 93.31 656 LEU A O 1
ATOM 5293 N N . LEU A 1 657 ? 27.752 -7.700 -31.757 1.00 90.50 657 LEU A N 1
ATOM 5294 C CA . LEU A 1 657 ? 26.879 -8.096 -30.655 1.00 90.50 657 LEU A CA 1
ATOM 5295 C C . LEU A 1 657 ? 25.453 -7.550 -30.846 1.00 90.50 657 LEU A C 1
ATOM 5297 O O . LEU A 1 657 ? 24.499 -8.288 -30.622 1.00 90.50 657 LEU A O 1
ATOM 5301 N N . ASP A 1 658 ? 25.285 -6.333 -31.372 1.00 84.88 658 ASP A N 1
ATOM 5302 C CA . ASP A 1 658 ? 23.969 -5.764 -31.712 1.00 84.88 658 ASP A CA 1
ATOM 5303 C C . ASP A 1 658 ? 23.218 -6.559 -32.781 1.00 84.88 658 ASP A C 1
ATOM 5305 O O . ASP A 1 658 ? 21.987 -6.678 -32.732 1.00 84.88 658 ASP A O 1
ATOM 5309 N N . ILE A 1 659 ? 23.943 -7.083 -33.770 1.00 88.19 659 ILE A N 1
ATOM 5310 C CA . ILE A 1 659 ? 23.385 -7.931 -34.825 1.00 88.19 659 ILE A CA 1
ATOM 5311 C C . ILE A 1 659 ? 23.001 -9.297 -34.252 1.00 88.19 659 ILE A C 1
ATOM 5313 O O . ILE A 1 659 ? 21.900 -9.778 -34.522 1.00 88.19 659 ILE A O 1
ATOM 5317 N N . LEU A 1 660 ? 23.865 -9.906 -33.437 1.00 88.56 660 LEU A N 1
ATOM 5318 C CA . LEU A 1 660 ? 23.596 -11.200 -32.805 1.00 88.56 660 LEU A CA 1
ATOM 5319 C C . LEU A 1 660 ? 22.390 -11.129 -31.863 1.00 88.56 660 LEU A C 1
ATOM 5321 O O . LEU A 1 660 ? 21.477 -11.946 -31.981 1.00 88.56 660 LEU A O 1
ATOM 5325 N N . GLU A 1 661 ? 22.330 -10.112 -31.004 1.00 84.38 661 GLU A N 1
ATOM 5326 C CA . GLU A 1 661 ? 21.194 -9.871 -30.110 1.00 84.38 661 GLU A CA 1
ATOM 5327 C C . GLU A 1 661 ? 19.891 -9.638 -30.888 1.00 84.38 661 GLU A C 1
ATOM 5329 O O . GLU A 1 661 ? 18.827 -10.105 -30.484 1.00 84.38 661 GLU A O 1
ATOM 5334 N N . ALA A 1 662 ? 19.960 -8.961 -32.040 1.00 79.44 662 ALA A N 1
ATOM 5335 C CA . ALA A 1 662 ? 18.802 -8.762 -32.907 1.00 79.44 662 ALA A CA 1
ATOM 5336 C C . ALA A 1 662 ? 18.323 -10.050 -33.598 1.00 79.44 662 ALA A C 1
ATOM 5338 O O . ALA A 1 662 ? 17.136 -10.154 -33.901 1.00 79.44 662 ALA A O 1
ATOM 5339 N N . LYS A 1 663 ? 19.224 -11.005 -33.862 1.00 84.00 663 LYS A N 1
ATOM 5340 C CA . LYS A 1 663 ? 18.914 -12.299 -34.495 1.00 84.00 663 LYS A CA 1
ATOM 5341 C C . LYS A 1 663 ? 18.536 -13.398 -33.494 1.00 84.00 663 LYS A C 1
ATOM 5343 O O . LYS A 1 663 ? 18.067 -14.457 -33.907 1.00 84.00 663 LYS A O 1
ATOM 5348 N N . GLY A 1 664 ? 18.695 -13.143 -32.197 1.00 80.56 664 GLY A N 1
ATOM 5349 C CA . GLY A 1 664 ? 18.158 -13.961 -31.111 1.00 80.56 664 GLY A CA 1
ATOM 5350 C C . GLY A 1 664 ? 19.004 -15.177 -30.716 1.00 80.56 664 GLY A C 1
ATOM 5351 O O . GLY A 1 664 ? 20.143 -15.359 -31.145 1.00 80.56 664 GLY A O 1
ATOM 5352 N N . GLU A 1 665 ? 18.417 -16.039 -29.882 1.00 82.50 665 GLU A N 1
ATOM 5353 C CA . GLU A 1 665 ? 19.090 -17.158 -29.195 1.00 82.50 665 GLU A CA 1
ATOM 5354 C C . GLU A 1 665 ? 19.908 -18.062 -30.125 1.00 82.50 665 GLU A C 1
ATOM 5356 O O . GLU A 1 665 ? 21.064 -18.366 -29.839 1.00 82.50 665 GLU A O 1
ATOM 5361 N N . ARG A 1 666 ? 19.352 -18.463 -31.275 1.00 84.50 666 ARG A N 1
ATOM 5362 C CA . ARG A 1 666 ? 20.045 -19.353 -32.225 1.00 84.50 666 ARG A CA 1
ATOM 5363 C C . ARG A 1 666 ? 21.341 -18.744 -32.761 1.00 84.50 666 ARG A C 1
ATOM 5365 O O . ARG A 1 666 ? 22.325 -19.466 -32.926 1.00 84.50 666 ARG A O 1
ATOM 5372 N N . ALA A 1 667 ? 21.346 -17.436 -33.021 1.00 88.44 667 ALA A N 1
ATOM 5373 C CA . ALA A 1 667 ? 22.534 -16.724 -33.476 1.00 88.44 667 ALA A CA 1
ATOM 5374 C C . ALA A 1 667 ? 23.595 -16.679 -32.371 1.00 88.44 667 ALA A C 1
ATOM 5376 O O . ALA A 1 667 ? 24.758 -16.978 -32.634 1.00 88.44 667 ALA A O 1
ATOM 5377 N N . CYS A 1 668 ? 23.192 -16.411 -31.126 1.00 89.12 668 CYS A N 1
ATOM 5378 C CA . CYS A 1 668 ? 24.087 -16.429 -29.969 1.00 89.12 668 CYS A CA 1
ATOM 5379 C C . CYS A 1 668 ? 24.651 -17.833 -29.676 1.00 89.12 668 CYS A C 1
ATOM 5381 O O . CYS A 1 668 ? 25.835 -17.959 -29.368 1.00 89.12 668 CYS A O 1
ATOM 5383 N N . VAL A 1 669 ? 23.856 -18.902 -29.827 1.00 88.25 669 VAL A N 1
ATOM 5384 C CA . VAL A 1 669 ? 24.323 -20.299 -29.697 1.00 88.25 669 VAL A CA 1
ATOM 5385 C C . VAL A 1 669 ? 25.386 -20.625 -30.745 1.00 88.25 669 VAL A C 1
ATOM 5387 O O . VAL A 1 669 ? 26.443 -21.160 -30.401 1.00 88.25 669 VAL A O 1
ATOM 5390 N N . LYS A 1 670 ? 25.144 -20.272 -32.013 1.00 91.12 670 LYS A N 1
ATOM 5391 C CA . LYS A 1 670 ? 26.134 -20.454 -33.084 1.00 91.12 670 LYS A CA 1
ATOM 5392 C C . LYS A 1 670 ? 27.382 -19.603 -32.843 1.00 91.12 670 LYS A C 1
ATOM 5394 O O . LYS A 1 670 ? 28.489 -20.117 -32.955 1.00 91.12 670 LYS A O 1
ATOM 5399 N N . PHE A 1 671 ? 27.224 -18.353 -32.416 1.00 94.88 671 PHE A N 1
ATOM 5400 C CA . PHE A 1 671 ? 28.336 -17.484 -32.032 1.00 94.88 671 PHE A CA 1
ATOM 5401 C C . PHE A 1 671 ? 29.205 -18.097 -30.936 1.00 94.88 671 PHE A C 1
ATOM 5403 O O . PHE A 1 671 ? 30.418 -18.166 -31.099 1.00 94.88 671 PHE A O 1
ATOM 5410 N N . HIS A 1 672 ? 28.611 -18.637 -29.873 1.00 92.81 672 HIS A N 1
ATOM 5411 C CA . HIS A 1 672 ? 29.365 -19.347 -28.842 1.00 92.81 672 HIS A CA 1
ATOM 5412 C C . HIS A 1 672 ? 30.113 -20.572 -29.399 1.00 92.81 672 HIS A C 1
ATOM 5414 O O . HIS A 1 672 ? 31.262 -20.808 -29.026 1.00 92.81 672 HIS A O 1
ATOM 5420 N N . SER A 1 673 ? 29.512 -21.327 -30.327 1.00 91.31 673 SER A N 1
ATOM 5421 C CA . SER A 1 673 ? 30.195 -22.434 -31.019 1.00 91.31 673 SER A CA 1
ATOM 5422 C C . S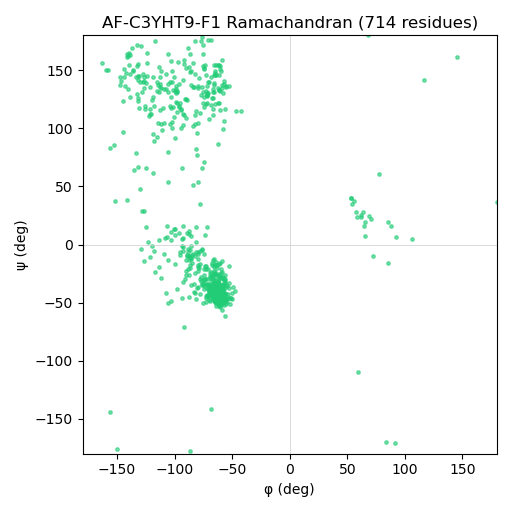ER A 1 673 ? 31.409 -21.957 -31.829 1.00 91.31 673 SER A C 1
ATOM 5424 O O . SER A 1 673 ? 32.469 -22.585 -31.787 1.00 91.31 673 SER A O 1
ATOM 5426 N N . VAL A 1 674 ? 31.283 -20.821 -32.520 1.00 93.62 674 VAL A N 1
ATOM 5427 C CA . VAL A 1 674 ? 32.391 -20.187 -33.249 1.00 93.62 674 VAL A CA 1
ATOM 5428 C C . VAL A 1 674 ? 33.475 -19.712 -32.281 1.00 93.62 674 VAL A C 1
ATOM 5430 O O . VAL A 1 674 ? 34.650 -20.011 -32.494 1.00 93.62 674 VAL A O 1
ATOM 5433 N N . LEU A 1 675 ? 33.107 -19.059 -31.172 1.00 92.81 675 LEU A N 1
ATOM 5434 C CA . LEU A 1 675 ? 34.060 -18.621 -30.150 1.00 92.81 675 LEU A CA 1
ATOM 5435 C C . LEU A 1 675 ? 34.872 -19.793 -29.589 1.00 92.81 675 LEU A C 1
ATOM 5437 O O . LEU A 1 675 ? 36.084 -19.679 -29.471 1.00 92.81 675 LEU A O 1
ATOM 5441 N N . LYS A 1 676 ? 34.268 -20.962 -29.333 1.00 90.69 676 LYS A N 1
ATOM 5442 C CA . LYS A 1 676 ? 35.022 -22.148 -28.870 1.00 90.69 676 LYS A CA 1
ATOM 5443 C C . LYS A 1 676 ? 36.167 -22.554 -29.805 1.00 90.69 676 LYS A C 1
ATOM 5445 O O . LYS A 1 676 ? 37.131 -23.175 -29.354 1.00 90.69 676 LYS A O 1
ATOM 5450 N N . THR A 1 677 ? 36.054 -22.214 -31.086 1.00 89.44 677 THR A N 1
ATOM 5451 C CA . THR A 1 677 ? 37.053 -22.521 -32.111 1.00 89.44 677 THR A CA 1
ATOM 5452 C C . THR A 1 677 ? 38.042 -21.369 -32.291 1.00 89.44 677 THR A C 1
ATOM 5454 O O . THR A 1 677 ? 39.248 -21.603 -32.327 1.00 89.44 677 THR A O 1
ATOM 5457 N N . CYS A 1 678 ? 37.545 -20.133 -32.375 1.00 89.69 678 CYS A N 1
ATOM 5458 C CA . CYS A 1 678 ? 38.342 -18.961 -32.741 1.00 89.69 678 CYS A CA 1
ATOM 5459 C C . CYS A 1 678 ? 38.941 -18.208 -31.544 1.00 89.69 678 CYS A C 1
ATOM 5461 O O . CYS A 1 678 ? 40.014 -17.629 -31.674 1.00 89.69 678 CYS A O 1
ATOM 5463 N N . ASP A 1 679 ? 38.255 -18.197 -30.400 1.00 88.38 679 ASP A N 1
ATOM 5464 C CA . ASP A 1 679 ? 38.632 -17.450 -29.197 1.00 88.38 679 ASP A CA 1
ATOM 5465 C C . ASP A 1 679 ? 38.082 -18.140 -27.932 1.00 88.38 679 ASP A C 1
ATOM 5467 O O . ASP A 1 679 ? 37.000 -17.839 -27.416 1.00 88.38 679 ASP A O 1
ATOM 5471 N N . LYS A 1 680 ? 38.852 -19.116 -27.432 1.00 88.69 680 LYS A N 1
ATOM 5472 C CA . LYS A 1 680 ? 38.472 -19.942 -26.273 1.00 88.69 680 LYS A CA 1
ATOM 5473 C C . LYS A 1 680 ? 38.285 -19.125 -24.993 1.00 88.69 680 LYS A C 1
ATOM 5475 O O . LYS A 1 680 ? 37.495 -19.526 -24.141 1.00 88.69 680 LYS A O 1
ATOM 5480 N N . PHE A 1 681 ? 39.000 -18.008 -24.853 1.00 87.56 681 PHE A N 1
ATOM 5481 C CA . PHE A 1 681 ? 38.876 -17.144 -23.686 1.00 87.56 681 PHE A CA 1
ATOM 5482 C C . PHE A 1 681 ? 37.546 -16.389 -23.736 1.00 87.56 681 PHE A C 1
ATOM 5484 O O . PHE A 1 681 ? 36.758 -16.505 -22.800 1.00 87.56 681 PHE A O 1
ATOM 5491 N N . ALA A 1 682 ? 37.213 -15.748 -24.861 1.00 87.50 682 ALA A N 1
ATOM 5492 C CA . ALA A 1 682 ? 35.899 -15.130 -25.040 1.00 87.50 682 ALA A CA 1
ATOM 5493 C C . ALA A 1 682 ? 34.749 -16.143 -24.880 1.00 87.50 682 ALA A C 1
ATOM 5495 O O . ALA A 1 682 ? 33.724 -15.823 -24.279 1.00 87.50 682 ALA A O 1
ATOM 5496 N N . ALA A 1 683 ? 34.930 -17.386 -25.346 1.00 88.50 683 ALA A N 1
ATOM 5497 C CA . ALA A 1 683 ? 33.961 -18.461 -25.129 1.00 88.50 683 ALA A CA 1
ATOM 5498 C C . ALA A 1 683 ? 33.748 -18.765 -23.636 1.00 88.50 683 ALA A C 1
ATOM 5500 O O . ALA A 1 683 ? 32.609 -18.923 -23.208 1.00 88.50 683 ALA A O 1
ATOM 5501 N N . SER A 1 684 ? 34.821 -18.817 -22.836 1.00 88.25 684 SER A N 1
ATOM 5502 C CA . SER A 1 684 ? 34.721 -19.083 -21.393 1.00 88.25 684 SER A CA 1
ATOM 5503 C C . SER A 1 684 ? 33.999 -17.986 -20.607 1.00 88.25 684 SER A C 1
ATOM 5505 O O . SER A 1 684 ? 33.394 -18.290 -19.585 1.00 88.25 684 SER A O 1
ATOM 5507 N N . LEU A 1 685 ? 33.981 -16.738 -21.096 1.00 84.94 685 LEU A N 1
ATOM 5508 C CA . LEU A 1 685 ? 33.285 -15.636 -20.420 1.00 84.94 685 LEU A CA 1
ATOM 5509 C C . LEU A 1 685 ? 31.766 -15.845 -20.364 1.00 84.94 685 LEU A C 1
ATOM 5511 O O . LEU A 1 685 ? 31.130 -15.388 -19.417 1.00 84.94 685 LEU A O 1
ATOM 5515 N N . ILE A 1 686 ? 31.193 -16.524 -21.365 1.00 84.62 686 ILE A N 1
ATOM 5516 C CA . ILE A 1 686 ? 29.744 -16.738 -21.530 1.00 84.62 686 ILE A CA 1
ATOM 5517 C C . ILE A 1 686 ? 29.274 -18.142 -21.130 1.00 84.62 686 ILE A C 1
ATOM 5519 O O . ILE A 1 686 ? 28.127 -18.509 -21.390 1.00 84.62 686 ILE A O 1
ATOM 5523 N N . VAL A 1 687 ? 30.135 -18.930 -20.484 1.00 78.69 687 VAL A N 1
ATOM 5524 C CA . VAL A 1 687 ? 29.765 -20.201 -19.852 1.00 78.69 687 VAL A CA 1
ATOM 5525 C C . VAL A 1 687 ? 29.542 -19.940 -18.365 1.00 78.69 687 VAL A C 1
ATOM 5527 O O . VAL A 1 687 ? 30.434 -19.468 -17.671 1.00 78.69 687 VAL A O 1
ATOM 5530 N N . GLU A 1 688 ? 28.348 -20.247 -17.863 1.00 57.38 688 GLU A N 1
ATOM 5531 C CA . GLU A 1 688 ? 28.162 -20.439 -16.424 1.00 57.38 688 GLU A CA 1
ATOM 5532 C C . GLU A 1 688 ? 28.711 -21.828 -16.089 1.00 57.38 688 GLU A C 1
ATOM 5534 O O . GLU A 1 688 ? 28.351 -22.797 -16.763 1.00 57.38 688 GLU A O 1
ATOM 5539 N N . GLU A 1 689 ? 29.586 -21.937 -15.085 1.00 41.88 689 GLU A N 1
ATOM 5540 C CA . GLU A 1 689 ? 29.843 -23.226 -14.446 1.00 41.88 689 GLU A CA 1
ATOM 5541 C C . GLU A 1 689 ? 28.498 -23.736 -13.916 1.00 41.88 689 GLU A C 1
ATOM 5543 O O . GLU A 1 689 ? 28.021 -23.323 -12.859 1.00 41.88 689 GLU A O 1
ATOM 5548 N N . GLU A 1 690 ? 27.854 -24.642 -14.652 1.00 36.44 690 GLU A N 1
ATOM 5549 C CA . GLU A 1 690 ? 27.012 -25.625 -13.991 1.00 36.44 690 GLU A CA 1
ATOM 5550 C C . GLU A 1 690 ? 27.945 -26.322 -13.006 1.00 36.44 690 GLU A C 1
ATOM 5552 O O . GLU A 1 690 ? 28.843 -27.062 -13.415 1.00 36.44 690 GLU A O 1
ATOM 5557 N N . MET A 1 691 ? 27.794 -26.034 -11.711 1.00 28.95 691 MET A N 1
ATOM 5558 C CA . MET A 1 691 ? 28.421 -26.850 -10.684 1.00 28.95 691 MET A CA 1
ATOM 5559 C C . MET A 1 691 ? 27.831 -28.255 -10.801 1.00 28.95 691 MET A C 1
ATOM 5561 O O . MET A 1 691 ? 26.834 -28.587 -10.162 1.00 28.95 691 MET A O 1
ATOM 5565 N N . SER A 1 692 ? 28.431 -29.068 -11.664 1.00 34.47 692 SER A N 1
ATOM 5566 C CA . SER A 1 692 ? 28.255 -30.507 -11.662 1.00 34.47 692 SER A CA 1
ATOM 5567 C C . SER A 1 692 ? 28.662 -31.020 -10.279 1.00 34.47 692 SER A C 1
ATOM 5569 O O . SER A 1 692 ? 29.641 -30.553 -9.688 1.00 34.47 692 SER A O 1
ATOM 5571 N N . GLU A 1 693 ? 27.891 -31.962 -9.737 1.00 36.19 693 GLU A N 1
ATOM 5572 C CA . GLU A 1 693 ? 28.106 -32.562 -8.411 1.00 36.19 693 GLU A CA 1
ATOM 5573 C C . GLU A 1 693 ? 29.537 -33.107 -8.209 1.00 36.19 693 GLU A C 1
ATOM 5575 O O . GLU A 1 693 ? 29.995 -33.240 -7.074 1.00 36.19 693 GLU A O 1
ATOM 5580 N N . GLU A 1 694 ? 30.285 -33.340 -9.289 1.00 35.72 694 GLU A N 1
ATOM 5581 C CA . GLU A 1 694 ? 31.671 -33.813 -9.270 1.00 35.72 694 GLU A CA 1
ATOM 5582 C C . GLU A 1 694 ? 32.687 -32.732 -8.837 1.00 35.72 694 GLU A C 1
ATOM 5584 O O . GLU A 1 694 ? 33.682 -33.046 -8.175 1.00 35.72 694 GLU A O 1
ATOM 5589 N N . GLY A 1 695 ? 32.419 -31.443 -9.096 1.00 31.38 695 GLY A N 1
ATOM 5590 C CA . GLY A 1 695 ? 33.306 -30.334 -8.700 1.00 31.38 695 GLY A CA 1
ATOM 5591 C C . GLY A 1 695 ? 33.382 -30.115 -7.182 1.00 31.38 695 GLY A C 1
ATOM 5592 O O . GLY A 1 695 ? 34.416 -29.711 -6.644 1.00 31.38 695 GLY A O 1
ATOM 5593 N N . LEU A 1 696 ? 32.318 -30.471 -6.454 1.00 35.19 696 LEU A N 1
ATOM 5594 C CA . LEU A 1 696 ? 32.268 -30.403 -4.988 1.00 35.19 696 LEU A CA 1
ATOM 5595 C C . LEU A 1 696 ? 33.119 -31.487 -4.308 1.00 35.19 696 LEU A C 1
ATOM 5597 O O . LEU A 1 696 ? 33.503 -31.321 -3.148 1.00 35.19 696 LEU A O 1
ATOM 5601 N N . GLN A 1 697 ? 33.443 -32.580 -5.005 1.00 35.81 697 GLN A N 1
ATOM 5602 C CA . GLN A 1 697 ? 34.263 -33.661 -4.458 1.00 35.81 697 GLN A CA 1
ATOM 5603 C C . GLN A 1 697 ? 35.766 -33.392 -4.611 1.00 35.81 697 GLN A C 1
ATOM 5605 O O . GLN A 1 697 ? 36.522 -33.685 -3.686 1.00 35.81 697 GLN A O 1
ATOM 5610 N N . GLN A 1 698 ? 36.197 -32.745 -5.700 1.00 32.12 698 GLN A N 1
ATOM 5611 C CA . GLN A 1 698 ? 37.613 -32.404 -5.906 1.00 32.12 698 GLN A CA 1
ATOM 5612 C C . GLN A 1 698 ? 38.103 -31.243 -5.030 1.00 32.12 698 GLN A C 1
ATOM 5614 O O . GLN A 1 698 ? 39.237 -31.277 -4.553 1.00 32.12 698 GLN A O 1
ATOM 5619 N N . VAL A 1 699 ? 37.250 -30.258 -4.724 1.00 36.03 699 VAL A N 1
ATOM 5620 C CA . VAL A 1 699 ? 37.612 -29.176 -3.786 1.00 36.03 699 VAL A CA 1
ATOM 5621 C C . VAL A 1 699 ? 37.675 -29.689 -2.337 1.00 36.03 699 VAL A C 1
ATOM 5623 O O . VAL A 1 699 ? 38.496 -29.222 -1.546 1.00 36.03 699 VAL A O 1
ATOM 5626 N N . ARG A 1 700 ? 36.885 -30.717 -1.988 1.00 37.72 700 ARG A N 1
ATOM 5627 C CA . ARG A 1 700 ? 36.897 -31.352 -0.656 1.00 37.72 700 ARG A CA 1
ATOM 5628 C C . ARG A 1 700 ? 38.104 -32.259 -0.400 1.00 37.72 700 ARG A C 1
ATOM 5630 O O . ARG A 1 700 ? 38.431 -32.474 0.762 1.00 37.72 700 ARG A O 1
ATOM 5637 N N . SER A 1 701 ? 38.795 -32.752 -1.431 1.00 34.34 701 SER A N 1
ATOM 5638 C CA . SER A 1 701 ? 40.012 -33.566 -1.261 1.00 34.34 701 SER A CA 1
ATOM 5639 C C . SER A 1 701 ? 41.322 -32.764 -1.297 1.00 34.34 701 SER A C 1
ATOM 5641 O O . SER A 1 701 ? 42.390 -33.354 -1.160 1.00 34.34 701 SER A O 1
ATOM 5643 N N . GLY A 1 702 ? 41.266 -31.440 -1.497 1.00 35.03 702 GLY A N 1
ATOM 5644 C CA . GLY A 1 702 ? 42.452 -30.591 -1.686 1.00 35.03 702 GLY A CA 1
ATOM 5645 C C . GLY A 1 702 ? 42.932 -29.802 -0.462 1.00 35.03 702 GLY A C 1
ATOM 5646 O O . GLY A 1 702 ? 44.076 -29.352 -0.452 1.00 35.03 702 GLY A O 1
ATOM 5647 N N . PHE A 1 703 ? 42.115 -29.643 0.585 1.00 31.56 703 PHE A N 1
ATOM 5648 C CA . PHE A 1 703 ? 42.519 -28.914 1.794 1.00 31.56 703 PHE A CA 1
ATOM 5649 C C . PHE A 1 703 ? 42.934 -29.874 2.905 1.00 31.56 703 PHE A C 1
ATOM 5651 O O . PHE A 1 703 ? 42.133 -30.348 3.706 1.00 31.56 703 PHE A O 1
ATOM 5658 N N . ASN A 1 704 ? 44.233 -30.156 2.929 1.00 32.69 704 ASN A N 1
ATOM 5659 C CA . ASN A 1 704 ? 44.891 -30.850 4.020 1.00 32.69 704 ASN A CA 1
ATOM 5660 C C . ASN A 1 704 ? 44.852 -29.984 5.294 1.00 32.69 704 ASN A C 1
ATOM 5662 O O . ASN A 1 704 ? 45.206 -28.805 5.274 1.00 32.69 704 ASN A O 1
ATOM 5666 N N . ASN A 1 705 ? 44.438 -30.608 6.397 1.00 43.88 705 ASN A N 1
ATOM 5667 C CA . ASN A 1 705 ? 44.463 -30.107 7.770 1.00 43.88 705 ASN A CA 1
ATOM 5668 C C . ASN A 1 705 ? 45.773 -29.380 8.109 1.00 43.88 705 ASN A C 1
ATOM 5670 O O . ASN A 1 705 ? 46.804 -30.052 8.173 1.00 43.88 705 ASN A O 1
ATOM 5674 N N . ARG A 1 706 ? 45.727 -28.062 8.389 1.00 32.41 706 ARG A N 1
ATOM 5675 C CA . ARG A 1 706 ? 46.645 -27.353 9.323 1.00 32.41 706 ARG A CA 1
ATOM 5676 C C . ARG A 1 706 ? 46.410 -25.836 9.481 1.00 32.41 706 ARG A C 1
ATOM 5678 O O . ARG A 1 706 ? 47.368 -25.106 9.685 1.00 32.41 706 ARG A O 1
ATOM 5685 N N . THR A 1 707 ? 45.171 -25.335 9.465 1.00 31.89 707 THR A N 1
ATOM 5686 C CA . THR A 1 707 ? 44.938 -23.914 9.832 1.00 31.89 707 THR A CA 1
ATOM 5687 C C . THR A 1 707 ? 43.549 -23.634 10.417 1.00 31.89 707 THR A C 1
ATOM 5689 O O . THR A 1 707 ? 42.955 -22.603 10.125 1.00 31.89 707 THR A O 1
ATOM 5692 N N . PHE A 1 708 ? 43.005 -24.547 11.230 1.00 27.98 708 PHE A N 1
ATOM 5693 C CA . PHE A 1 708 ? 41.714 -24.342 11.913 1.00 27.98 708 PHE A CA 1
ATOM 5694 C C . PHE A 1 708 ? 41.786 -24.382 13.453 1.00 27.98 708 PHE A C 1
ATOM 5696 O O . PHE A 1 708 ? 40.788 -24.103 14.103 1.00 27.98 708 PHE A O 1
ATOM 5703 N N . ASP A 1 709 ? 42.968 -24.616 14.041 1.00 29.44 709 ASP A N 1
ATOM 5704 C CA . ASP A 1 709 ? 43.136 -24.806 15.496 1.00 29.44 709 ASP A CA 1
ATOM 5705 C C . ASP A 1 709 ? 43.796 -23.630 16.255 1.00 29.44 709 ASP A C 1
ATOM 5707 O O . ASP A 1 709 ? 44.233 -23.815 17.385 1.00 29.44 709 ASP A O 1
ATOM 5711 N N . ILE A 1 710 ? 43.902 -22.411 15.695 1.00 30.23 710 ILE A N 1
ATOM 5712 C CA . ILE A 1 710 ? 44.635 -21.305 16.375 1.00 30.23 710 ILE A CA 1
ATOM 5713 C C . ILE A 1 710 ? 43.813 -20.018 16.625 1.00 30.23 710 ILE A C 1
ATOM 5715 O O . ILE A 1 710 ? 44.322 -19.087 17.232 1.00 30.23 710 ILE A O 1
ATOM 5719 N N . LEU A 1 711 ? 42.522 -19.935 16.284 1.00 26.14 711 LEU A N 1
ATOM 5720 C CA . LEU A 1 711 ? 41.751 -18.682 16.476 1.00 26.14 711 LEU A CA 1
ATOM 5721 C C . LEU A 1 711 ? 40.420 -18.827 17.239 1.00 26.14 711 LEU A C 1
ATOM 5723 O O . LEU A 1 711 ? 39.508 -18.029 17.051 1.00 26.14 711 LEU A O 1
ATOM 5727 N N . LEU A 1 712 ? 40.321 -19.811 18.142 1.00 27.83 712 LEU A N 1
ATOM 5728 C CA . LEU A 1 712 ? 39.173 -19.998 19.050 1.00 27.83 712 LEU A CA 1
ATOM 5729 C C . LEU A 1 712 ? 39.564 -20.101 20.542 1.00 27.83 712 LEU A C 1
ATOM 5731 O O . LEU A 1 712 ? 38.852 -20.732 21.320 1.00 27.83 712 LEU A O 1
ATOM 5735 N N . SER A 1 713 ? 40.671 -19.480 20.972 1.00 30.08 713 SER A N 1
ATOM 5736 C CA . SER A 1 713 ? 41.114 -19.541 22.380 1.00 30.08 713 SER A CA 1
ATOM 5737 C C . SER A 1 713 ? 41.083 -18.239 23.187 1.00 30.08 713 SER A C 1
ATOM 5739 O O . SER A 1 713 ? 41.446 -18.310 24.351 1.00 30.08 713 SER A O 1
ATOM 5741 N N . ASP A 1 714 ? 40.605 -17.101 22.670 1.00 33.34 714 ASP A N 1
ATOM 5742 C CA . ASP A 1 714 ? 40.583 -15.843 23.449 1.00 33.34 714 ASP A CA 1
ATOM 5743 C C . ASP A 1 714 ? 39.265 -15.063 23.332 1.00 33.34 714 ASP A C 1
ATOM 5745 O O . ASP A 1 714 ? 39.252 -13.937 22.850 1.00 33.34 714 ASP A O 1
ATOM 5749 N N . ILE A 1 715 ? 38.159 -15.651 23.810 1.00 31.89 715 ILE A N 1
ATOM 5750 C CA . ILE A 1 715 ? 37.088 -14.923 24.520 1.00 31.89 715 ILE A CA 1
ATOM 5751 C C . ILE A 1 715 ? 36.537 -15.870 25.598 1.00 31.89 715 ILE A C 1
ATOM 5753 O O . ILE A 1 715 ? 35.715 -16.746 25.323 1.00 31.89 715 ILE A O 1
ATOM 5757 N N . ARG A 1 716 ? 37.039 -15.704 26.822 1.00 33.88 716 ARG A N 1
ATOM 5758 C CA . ARG A 1 716 ? 36.385 -16.112 28.068 1.00 33.88 716 ARG A CA 1
ATOM 5759 C C . ARG A 1 716 ? 35.968 -14.861 28.816 1.00 33.88 716 ARG A C 1
ATOM 5761 O O . ARG A 1 716 ? 36.775 -13.905 28.799 1.00 33.88 716 ARG A O 1
#

InterPro domains:
  IPR001315 CARD domain [PF00619] (609-684)
  IPR001315 CARD domain [PS50209] (610-690)
  IPR011029 Death-like domain superfamily [G3DSA:1.10.533.10] (606-709)
  IPR011029 Death-like domain superfamily [SSF47986] (609-683)
  IPR027417 P-loop containing nucleoside triphosphate hydrolase [G3DSA:3.40.50.300] (77-274)
  IPR027417 P-loop containing nucleoside triphosphate hydrolase [SSF52540] (75-225)
  IPR032171 C-terminal of Roc, COR-A domain [PF16095] (293-425)
  IPR039788 Nucleolar protein 4 family [PTHR12449] (1-699)

Mean predicted aligned error: 10.85 Å

Organism: Branchiostoma floridae (NCBI:txid7739)

pLDDT: mean 83.8, std 13.7, range [26.14, 97.62]

Solvent-accessible surface area (backbone atoms only — not comparable to full-atom values): 38727 Å² total; per-residue (Å²): 127,55,72,66,60,31,46,48,20,34,47,69,25,38,44,66,52,33,47,51,24,35,46,70,67,51,63,67,76,51,59,50,100,82,73,43,31,48,67,71,47,72,80,75,39,38,70,68,34,50,54,52,43,49,52,54,44,47,53,56,50,50,51,49,52,46,33,74,74,59,37,61,40,85,67,69,72,34,40,36,40,40,41,44,52,62,91,27,47,59,70,42,42,56,54,34,66,67,44,68,54,74,69,57,31,49,56,48,50,69,48,49,75,67,54,80,71,59,81,86,77,80,60,47,32,34,50,66,47,78,47,75,30,82,67,46,49,43,30,36,39,35,42,51,37,32,52,76,61,39,39,43,64,49,48,68,66,49,45,43,73,67,48,38,37,41,39,30,37,43,64,84,52,56,69,70,54,44,51,51,52,52,50,52,50,51,20,50,55,42,3,19,30,69,48,68,63,59,58,53,35,39,38,45,33,31,20,58,44,73,74,54,81,44,71,69,59,41,52,52,51,50,52,51,48,49,51,51,48,59,64,57,66,70,45,82,75,50,40,73,54,97,59,70,44,66,33,42,66,71,50,51,77,39,72,57,53,51,52,52,31,52,52,53,30,53,53,45,52,54,45,55,71,74,47,82,58,38,38,43,59,45,57,54,49,54,61,52,47,60,51,50,36,69,74,28,73,46,57,37,59,36,50,46,70,60,45,52,52,51,49,30,65,75,70,73,50,67,92,84,48,58,66,56,52,53,47,37,44,52,52,34,27,53,68,57,62,27,44,65,46,76,54,100,72,83,30,34,36,35,52,37,49,50,55,45,30,30,67,47,47,13,21,62,40,42,57,93,88,46,100,61,76,47,59,67,62,48,98,85,47,33,31,42,54,67,48,50,44,72,61,36,59,88,58,32,59,63,73,64,46,53,50,52,36,39,76,69,34,53,34,41,77,77,50,102,52,34,30,39,36,49,78,65,39,74,54,72,80,60,72,75,82,74,55,89,85,48,96,58,39,40,44,39,30,43,32,43,30,36,72,54,95,54,19,21,53,33,70,39,39,62,28,35,50,54,34,45,61,64,66,78,29,75,92,60,29,53,89,54,48,80,32,48,52,37,38,37,40,30,59,87,66,23,42,35,41,37,39,48,45,95,80,30,34,37,40,37,42,36,32,30,10,62,84,40,50,61,66,46,30,44,57,56,48,52,54,52,46,53,56,48,53,57,42,40,54,72,44,13,50,42,31,46,69,42,70,25,38,25,39,37,68,32,55,65,68,62,46,95,77,51,55,67,42,48,58,67,59,51,50,55,24,36,54,67,33,40,59,45,63,41,87,91,74,75,44,79,41,57,43,74,54,37,48,81,62,53,40,73,43,80,64,46,36,6,32,49,48,63,36,39,70,62,44,32,72,64,39,63,75,50,64,69,50,52,54,51,35,39,75,70,68,65,43,56,71,68,57,50,52,56,28,70,67,38,93,42,49,45,51,20,29,48,48,46,50,55,51,32,61,60,46,11,24,64,36,30,47,51,48,45,57,46,23,58,74,74,34,55,66,66,30,55,68,54,52,75,82,74,81,50,79,67,62,64,55,59,63,67,74,66,70,75,92,84,86,82,89,84,85,85,83,84,86,130

Sequence (716 aa):
MDDWDFLRAARDGDVEKVRRGLEAGVDVNTKDSNNKRPVDVGWGVGRDTQLLLETETRKQAEYSELVSSVGSEEGTTVKLFLCGDGQVGKTSLRVILKKTGFIVESLWNMRRQFRRRYVFNPTPGVHVTSKTVRGIGRLSLHDFAGQAQFYVTHAMLLRTTNAIFPVVYKITDREDEQKRQVHGWLTFIHCSNADPTCKPRIVLIASHADKLHDKAAGELNSELAYIMLIYFTRLASLQWVKVVFLINCLEAGSREIKRVREVLETFRDDILKQRPQVPKVCVRLSEIIEVWKKERKTFPVMGWQEYLEAVRKALSWDFHQERITQLASSYLHDEGEIIYLRPEIDSSVVLDPQWLFTSVFGSLLAPENFPIDKVARTAEDYVTIEELTRVFSAVADIPLLIKLLQDFQLCHTYDDRTFILPSLLQQEMEEAAWSPVSSKAVYFGLQIRGRTEIDSFSCDLFPRLQTLLMQSHPDKLSRPLLWKNSAKCTDGKAESLLQITHDKRQLNVFVRSNDGSREDCNSIMDLLKDMTYRLLHETSPGARSRDMVLSALDIREHRPQPHAYSSEEVEAAAAKGENLVHPKRNVPEKVKNLLLHLGNLRGMLGRVARKRPELVETLRHINPILDHLRADDVINLDDNDRIRAARTPQDAARELLDILEAKGERACVKFHSVLKTCDKFAASLIVEEEMSEEGLQQVRSGFNNRTFDILLSDIR